Protein AF-0000000074214451 (afdb_homodimer)

Structure (mmCIF, N/CA/C/O backbone):
data_AF-0000000074214451-model_v1
#
loop_
_entity.id
_entity.type
_entity.pdbx_description
1 polymer 'Uncharacterized protein LOC113791990'
#
loop_
_atom_site.group_PDB
_atom_site.id
_atom_site.type_symbol
_atom_site.label_atom_id
_atom_site.label_alt_id
_atom_site.label_comp_id
_atom_site.label_asym_id
_atom_site.label_entity_id
_atom_site.label_seq_id
_atom_site.pdbx_PDB_ins_code
_atom_site.Cartn_x
_atom_site.Cartn_y
_atom_site.Cartn_z
_atom_site.occupancy
_atom_site.B_iso_or_equiv
_atom_site.auth_seq_id
_atom_site.auth_comp_id
_atom_site.auth_asym_id
_atom_site.auth_atom_id
_atom_site.pdbx_PDB_model_num
ATOM 1 N N . MET A 1 1 ? -26.891 18.672 38.281 1 29.66 1 MET A N 1
ATOM 2 C CA . MET A 1 1 ? -27.609 18.688 39.531 1 29.66 1 MET A CA 1
ATOM 3 C C . MET A 1 1 ? -26.984 19.672 40.5 1 29.66 1 MET A C 1
ATOM 5 O O . MET A 1 1 ? -25.781 19.594 40.812 1 29.66 1 MET A O 1
ATOM 9 N N . ASP A 1 2 ? -27.594 20.844 40.688 1 33.81 2 ASP A N 1
ATOM 10 C CA . ASP A 1 2 ? -27.172 21.953 41.531 1 33.81 2 ASP A CA 1
ATOM 11 C C . ASP A 1 2 ? -27.219 21.578 43.031 1 33.81 2 ASP A C 1
ATOM 13 O O . ASP A 1 2 ? -28.281 21.25 43.562 1 33.81 2 ASP A O 1
ATOM 17 N N . SER A 1 3 ? -26.328 20.766 43.469 1 39.19 3 SER A N 1
ATOM 18 C CA . SER A 1 3 ? -26.375 20.562 44.938 1 39.19 3 SER A CA 1
ATOM 19 C C . SER A 1 3 ? -26.094 21.859 45.688 1 39.19 3 SER A C 1
ATOM 21 O O . SER A 1 3 ? -25.094 22.531 45.406 1 39.19 3 SER A O 1
ATOM 23 N N . ILE A 1 4 ? -27.172 22.453 46.281 1 40.5 4 ILE A N 1
ATOM 24 C CA . ILE A 1 4 ? -27.203 23.625 47.156 1 40.5 4 ILE A CA 1
ATOM 25 C C . ILE A 1 4 ? -26.406 23.359 48.406 1 40.5 4 ILE A C 1
ATOM 27 O O . ILE A 1 4 ? -26.703 22.422 49.156 1 40.5 4 ILE A O 1
ATOM 31 N N . ASN A 1 5 ? -25.125 23.578 48.5 1 42.62 5 ASN A N 1
ATOM 32 C CA . ASN A 1 5 ? -24.5 23.469 49.812 1 42.62 5 ASN A CA 1
ATOM 33 C C . ASN A 1 5 ? -25.062 24.516 50.781 1 42.62 5 ASN A C 1
ATOM 35 O O . ASN A 1 5 ? -25.688 25.484 50.375 1 42.62 5 ASN A O 1
ATOM 39 N N . GLU A 1 6 ? -25.078 24.328 52.156 1 43.94 6 GLU A N 1
ATOM 40 C CA . GLU A 1 6 ? -25.641 25.125 53.25 1 43.94 6 GLU A CA 1
ATOM 41 C C .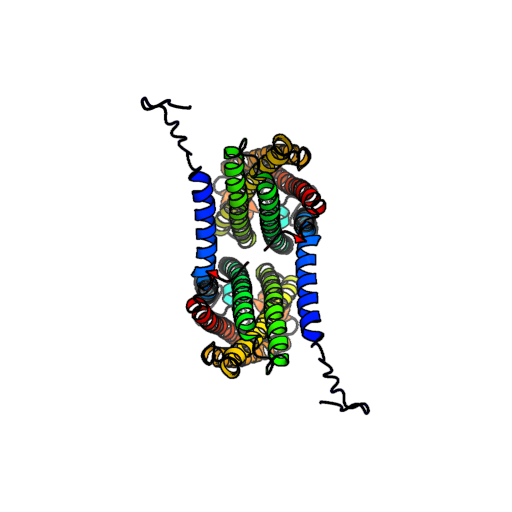 GLU A 1 6 ? -25.344 26.609 53.062 1 43.94 6 GLU A C 1
ATOM 43 O O . GLU A 1 6 ? -26.156 27.453 53.406 1 43.94 6 GLU A O 1
ATOM 48 N N . ASN A 1 7 ? -24.203 27.031 53.094 1 42.75 7 ASN A N 1
ATOM 49 C CA . ASN A 1 7 ? -23.844 28.438 53.25 1 42.75 7 ASN A CA 1
ATOM 50 C C . ASN A 1 7 ? -24.109 29.234 51.969 1 42.75 7 ASN A C 1
ATOM 52 O O . ASN A 1 7 ? -23.547 30.297 51.75 1 42.75 7 ASN A O 1
ATOM 56 N N . GLY A 1 8 ? -25.328 29.047 51.156 1 42.62 8 GLY A N 1
ATOM 57 C CA . GLY A 1 8 ? -25.984 29.688 50.031 1 42.62 8 GLY A CA 1
ATOM 58 C C . GLY A 1 8 ? -25.156 29.734 48.781 1 42.62 8 GLY A C 1
ATOM 59 O O . GLY A 1 8 ? -25.531 30.359 47.781 1 42.62 8 GLY A O 1
ATOM 60 N N . GLN A 1 9 ? -23.922 29.719 48.875 1 37.12 9 GLN A N 1
ATOM 61 C CA . GLN A 1 9 ? -23.141 29.922 47.656 1 37.12 9 GLN A CA 1
ATOM 62 C C . GLN A 1 9 ? -23.297 28.734 46.688 1 37.12 9 GLN A C 1
ATOM 64 O O . GLN A 1 9 ? -23.25 27.578 47.125 1 37.12 9 GLN A O 1
ATOM 69 N N . SER A 1 10 ? -24.062 29 45.688 1 38.03 10 SER A N 1
ATOM 70 C CA . SER A 1 10 ? -24.203 28.016 44.594 1 38.03 10 SER A CA 1
ATOM 71 C C . SER A 1 10 ? -22.844 27.547 44.094 1 38.03 10 SER A C 1
ATOM 73 O O . SER A 1 10 ? -21.984 28.359 43.719 1 38.03 10 SER A O 1
ATOM 75 N N . VAL A 1 11 ? -22.281 26.578 44.656 1 36.66 11 VAL A N 1
ATOM 76 C CA . VAL A 1 11 ? -21.094 26 44.031 1 36.66 11 VAL A CA 1
ATOM 77 C C . VAL A 1 11 ? -21.484 25.344 42.719 1 36.66 11 VAL A C 1
ATOM 79 O O . VAL A 1 11 ? -22.266 24.391 42.719 1 36.66 11 VAL A O 1
ATOM 82 N N . THR A 1 12 ? -21.5 26.109 41.719 1 35.12 12 THR A N 1
ATOM 83 C CA . THR A 1 12 ? -21.547 25.5 40.406 1 35.12 12 THR A CA 1
ATOM 84 C C . THR A 1 12 ? -20.391 24.516 40.219 1 35.12 12 THR A C 1
ATOM 86 O O . THR A 1 12 ? -19.234 24.922 40.25 1 35.12 12 THR A O 1
ATOM 89 N N . VAL A 1 13 ? -20.531 23.359 40.719 1 33.56 13 VAL A N 1
ATOM 90 C CA . VAL A 1 13 ? -19.578 22.328 40.312 1 33.56 13 VAL A CA 1
ATOM 91 C C . VAL A 1 13 ? -19.547 22.25 38.781 1 33.56 13 VAL A C 1
ATOM 93 O O . VAL A 1 13 ? -20.531 21.875 38.156 1 33.56 13 VAL A O 1
ATOM 96 N N . THR A 1 14 ? -18.797 23.109 38.25 1 34.03 14 THR A N 1
ATOM 97 C CA . THR A 1 14 ? -18.469 22.828 36.875 1 34.03 14 THR A CA 1
ATOM 98 C C . THR A 1 14 ? -17.844 21.438 36.719 1 34.03 14 THR A C 1
ATOM 100 O O . THR A 1 14 ? -16.75 21.203 37.25 1 34.03 14 THR A O 1
ATOM 103 N N . ILE A 1 15 ? -18.578 20.469 36.75 1 32.5 15 ILE A N 1
ATOM 104 C CA . ILE A 1 15 ? -18.047 19.219 36.25 1 32.5 15 ILE A CA 1
ATOM 105 C C . ILE A 1 15 ? -17.344 19.453 34.906 1 32.5 15 ILE A C 1
ATOM 107 O O . ILE A 1 15 ? -17.984 19.688 33.906 1 32.5 15 ILE A O 1
ATOM 111 N N . ALA A 1 16 ? -16.203 20.109 35 1 36.12 16 ALA A N 1
ATOM 112 C CA . ALA A 1 16 ? -15.344 20.094 33.812 1 36.12 16 ALA A CA 1
ATOM 113 C C . ALA A 1 16 ? -15.289 18.703 33.188 1 36.12 16 ALA A C 1
ATOM 115 O O . ALA A 1 16 ? -15.047 17.703 33.875 1 36.12 16 ALA A O 1
ATOM 116 N N . ASN A 1 17 ? -16.062 18.422 32.219 1 39.66 17 ASN A N 1
ATOM 117 C CA . ASN A 1 17 ? -16.109 17.234 31.375 1 39.66 17 ASN A CA 1
ATOM 118 C C . ASN A 1 17 ? -14.695 16.719 31.062 1 39.66 17 ASN A C 1
ATOM 120 O O . ASN A 1 17 ? -14.062 17.188 30.125 1 39.66 17 ASN A O 1
ATOM 124 N N . ASP A 1 18 ? -13.938 16.188 32 1 44.84 18 ASP A N 1
ATOM 125 C CA . ASP A 1 18 ? -12.656 15.484 32.031 1 44.84 18 ASP A CA 1
ATOM 126 C C . ASP A 1 18 ? -12.539 14.477 30.891 1 44.84 18 ASP A C 1
ATOM 128 O O . ASP A 1 18 ? -11.43 14.133 30.469 1 44.84 18 ASP A O 1
ATOM 132 N N . GLY A 1 19 ? -13.656 14.008 30.5 1 46.06 19 GLY A N 1
ATOM 133 C CA . GLY A 1 19 ? -13.586 13.008 29.453 1 46.06 19 GLY A CA 1
ATOM 134 C C . GLY A 1 19 ? -13.117 13.57 28.125 1 46.06 19 GLY A C 1
ATOM 135 O O . GLY A 1 19 ? -12.406 12.891 27.375 1 46.06 19 GLY A O 1
ATOM 136 N N . ASN A 1 20 ? -13.656 14.758 27.703 1 51.34 20 ASN A N 1
ATOM 137 C CA . ASN A 1 20 ? -13.266 15.438 26.469 1 51.34 20 ASN A CA 1
ATOM 138 C C . ASN A 1 20 ? -11.789 15.812 26.484 1 51.34 20 ASN A C 1
ATOM 140 O O . ASN A 1 20 ? -11.094 15.656 25.484 1 51.34 20 ASN A O 1
ATOM 144 N N . ASN A 1 21 ? -11.305 16.25 27.688 1 55.34 21 ASN A N 1
ATOM 145 C CA . ASN A 1 21 ? -9.898 16.609 27.875 1 55.34 21 ASN A CA 1
ATOM 146 C C . ASN A 1 21 ? -9 15.383 27.844 1 55.34 21 ASN A C 1
ATOM 148 O O . ASN A 1 21 ? -7.887 15.445 27.312 1 55.34 21 ASN A O 1
ATOM 152 N N . GLY A 1 22 ? -9.664 14.312 28.234 1 52.72 22 GLY A N 1
ATOM 153 C CA . GLY A 1 22 ? -8.859 13.102 28.266 1 52.72 22 GLY A CA 1
ATOM 154 C C . GLY A 1 22 ? -8.617 12.508 26.891 1 52.72 22 GLY A C 1
ATOM 155 O O . GLY A 1 22 ? -7.484 12.148 26.562 1 52.72 22 GLY A O 1
ATOM 156 N N . SER A 1 23 ? -9.734 12.461 26.141 1 58.97 23 SER A N 1
ATOM 157 C CA . SER A 1 23 ? -9.578 11.922 24.797 1 58.97 23 SER A CA 1
ATOM 158 C C . SER A 1 23 ? -8.742 12.852 23.922 1 58.97 23 SER A C 1
ATOM 160 O O . SER A 1 23 ? -7.867 12.391 23.172 1 58.97 23 SER A O 1
ATOM 162 N N . LYS A 1 24 ? -9.031 14.188 23.922 1 61.72 24 LYS A N 1
ATOM 163 C CA . LYS A 1 24 ? -8.203 15.172 23.234 1 61.72 24 LYS A CA 1
ATOM 164 C C . LYS A 1 24 ? -6.75 15.094 23.703 1 61.72 24 LYS A C 1
ATOM 166 O O . LYS A 1 24 ? -5.824 15.188 22.891 1 61.72 24 LYS A O 1
ATOM 171 N N . GLN A 1 25 ? -6.691 14.898 24.953 1 65.94 25 GLN A N 1
ATOM 172 C CA . GLN A 1 25 ? -5.352 14.781 25.531 1 65.94 25 GLN A CA 1
ATOM 173 C C . GLN A 1 25 ? -4.668 13.5 25.062 1 65.94 25 GLN A C 1
ATOM 175 O O . GLN A 1 25 ? -3.469 13.5 24.766 1 65.94 25 GLN A O 1
ATOM 180 N N . ARG A 1 26 ? -5.438 12.445 24.969 1 63.81 26 ARG A N 1
ATOM 181 C CA . ARG A 1 26 ? -4.859 11.188 24.531 1 63.81 26 ARG A CA 1
ATOM 182 C C . ARG A 1 26 ? -4.461 11.25 23.062 1 63.81 26 ARG A C 1
ATOM 184 O O . ARG A 1 26 ? -3.387 10.781 22.672 1 63.81 26 ARG A O 1
ATOM 191 N N . LYS A 1 27 ? -5.324 11.805 22.281 1 65.12 27 LYS A N 1
ATOM 192 C CA . LYS A 1 27 ? -5.012 11.969 20.859 1 65.12 27 LYS A CA 1
ATOM 193 C C . LYS A 1 27 ? -3.803 12.883 20.672 1 65.12 27 LYS A C 1
ATOM 195 O O . LYS A 1 27 ? -2.914 12.586 19.875 1 65.12 27 LYS A O 1
ATOM 200 N N . LYS A 1 28 ? -3.908 14.031 21.328 1 69.19 28 LYS A N 1
ATOM 201 C CA . LYS A 1 28 ? -2.74 14.906 21.297 1 69.19 28 LYS A CA 1
ATOM 202 C C . LYS A 1 28 ? -1.481 14.156 21.719 1 69.19 28 LYS A C 1
ATOM 204 O O . LYS A 1 28 ? -0.415 14.344 21.125 1 69.19 28 LYS A O 1
ATOM 209 N N . GLN A 1 29 ? -1.734 13.25 22.578 1 69.81 29 GLN A N 1
ATOM 210 C CA . GLN A 1 29 ? -0.612 12.445 23.062 1 69.81 29 GLN A CA 1
ATOM 211 C C . GLN A 1 29 ? -0.177 11.422 22.016 1 69.81 29 GLN A C 1
ATOM 213 O O . GLN A 1 29 ? 1.019 11.211 21.812 1 69.81 29 GLN A O 1
ATOM 218 N N . LEU A 1 30 ? -1.133 10.867 21.312 1 71 30 LEU A N 1
ATOM 219 C CA . LEU A 1 30 ? -0.815 9.883 20.281 1 71 30 LEU A CA 1
ATOM 220 C C . LEU A 1 30 ? -0.1 10.539 19.109 1 71 30 LEU A C 1
ATOM 222 O O . LEU A 1 30 ? 0.918 10.031 18.625 1 71 30 LEU A O 1
ATOM 226 N N . TYR A 1 31 ? -0.65 11.625 18.656 1 72.31 31 TYR A N 1
ATOM 227 C CA . TYR A 1 31 ? -0.006 12.352 17.578 1 72.31 31 TYR A CA 1
ATOM 228 C C . TYR A 1 31 ? 1.406 12.773 17.953 1 72.31 31 TYR A C 1
ATOM 230 O O . TYR A 1 31 ? 2.338 12.656 17.156 1 72.31 31 TYR A O 1
ATOM 238 N N . SER A 1 32 ? 1.445 13.289 19.141 1 75.69 32 SER A N 1
ATOM 239 C CA . SER A 1 32 ? 2.756 13.688 19.641 1 75.69 32 SER A CA 1
ATOM 240 C C . SER A 1 32 ? 3.695 12.484 19.734 1 75.69 32 SER A C 1
ATOM 242 O O . SER A 1 32 ? 4.879 12.594 19.406 1 75.69 32 SER A O 1
ATOM 244 N N . SER A 1 33 ? 3.047 11.398 20.047 1 78 33 SER A N 1
ATOM 245 C CA . SER A 1 33 ? 3.861 10.195 20.141 1 78 33 SER A CA 1
ATOM 246 C C . SER A 1 33 ? 4.305 9.719 18.75 1 78 33 SER A C 1
ATOM 248 O O . SER A 1 33 ? 5.465 9.344 18.562 1 78 33 SER A O 1
ATOM 250 N N . ILE A 1 34 ? 3.422 9.727 17.766 1 81.25 34 ILE A N 1
ATOM 251 C CA . ILE A 1 34 ? 3.764 9.32 16.406 1 81.25 34 ILE A CA 1
ATOM 252 C C . ILE A 1 34 ? 4.891 10.195 15.867 1 81.25 34 ILE A C 1
ATOM 254 O O . ILE A 1 34 ? 5.852 9.695 15.273 1 81.25 34 ILE A O 1
ATOM 258 N N . LYS A 1 35 ? 4.746 11.406 16.156 1 85.25 35 LYS A N 1
ATOM 259 C CA . LYS A 1 35 ? 5.789 12.336 15.734 1 85.25 35 LYS A CA 1
ATOM 260 C C . LYS A 1 35 ? 7.109 12.047 16.438 1 85.25 35 LYS A C 1
ATOM 262 O O . LYS A 1 35 ? 8.148 11.914 15.789 1 85.25 35 LYS A O 1
ATOM 267 N N . LYS A 1 36 ? 6.973 11.891 17.703 1 85.38 36 LYS A N 1
ATOM 268 C CA . LYS A 1 36 ? 8.156 11.664 18.516 1 85.38 36 LYS A CA 1
ATOM 269 C C . LYS A 1 36 ? 8.859 10.359 18.141 1 85.38 36 LYS A C 1
ATOM 271 O O . LYS A 1 36 ? 10.086 10.273 18.188 1 85.38 36 LYS A O 1
ATOM 276 N N . TYR A 1 37 ? 8.039 9.422 17.656 1 91 37 TYR A N 1
ATOM 277 C CA . TYR A 1 37 ? 8.617 8.117 17.359 1 91 37 TYR A CA 1
ATOM 278 C C . TYR A 1 37 ? 8.641 7.871 15.852 1 91 37 TYR A C 1
ATOM 280 O O . TYR A 1 37 ? 8.688 6.723 15.398 1 91 37 TYR A O 1
ATOM 288 N N . SER A 1 38 ? 8.578 8.945 15.086 1 92.69 38 SER A N 1
ATOM 289 C CA . SER A 1 38 ? 8.586 8.828 13.625 1 92.69 38 SER A CA 1
ATOM 290 C C . SER A 1 38 ? 9.859 8.148 13.133 1 92.69 38 SER A C 1
ATOM 292 O O . SER A 1 38 ? 9.898 7.625 12.023 1 92.69 38 SER A O 1
ATOM 294 N N . TRP A 1 39 ? 10.883 8.102 14 1 94.56 39 TRP A N 1
ATOM 295 C CA . TRP A 1 39 ? 12.148 7.465 13.648 1 94.56 39 TRP A CA 1
ATOM 296 C C . TRP A 1 39 ? 11.969 5.961 13.492 1 94.56 39 TRP A C 1
ATOM 298 O O . TRP A 1 39 ? 12.852 5.277 12.961 1 94.56 39 TRP A O 1
ATOM 308 N N . ILE A 1 40 ? 10.859 5.445 13.93 1 95.69 40 ILE A N 1
ATOM 309 C CA . ILE A 1 40 ? 10.578 4.02 13.812 1 95.69 40 ILE A CA 1
ATOM 310 C C . ILE A 1 40 ? 10.398 3.646 12.344 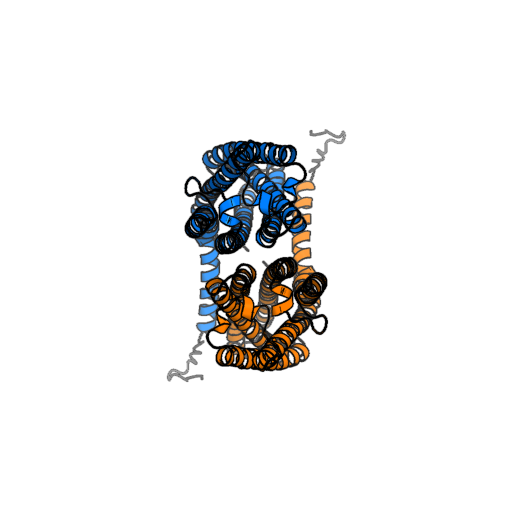1 95.69 40 ILE A C 1
ATOM 312 O O . ILE A 1 40 ? 10.719 2.529 11.938 1 95.69 40 ILE A O 1
ATOM 316 N N . PHE A 1 41 ? 9.93 4.586 11.523 1 96.69 41 PHE A N 1
ATOM 317 C CA . PHE A 1 41 ? 9.633 4.293 10.125 1 96.69 41 PHE A CA 1
ATOM 318 C C . PHE A 1 41 ? 10.906 3.928 9.367 1 96.69 41 PHE A C 1
ATOM 320 O O . PHE A 1 41 ? 11 2.844 8.789 1 96.69 41 PHE A O 1
ATOM 327 N N . PRO A 1 42 ? 11.906 4.77 9.438 1 97.06 42 PRO A N 1
ATOM 328 C CA . PRO A 1 42 ? 13.125 4.379 8.734 1 97.06 42 PRO A CA 1
ATOM 329 C C . PRO A 1 42 ? 13.836 3.195 9.398 1 97.06 42 PRO A C 1
ATOM 331 O O . PRO A 1 42 ? 14.523 2.428 8.719 1 97.06 42 PRO A O 1
ATOM 334 N N . LEU A 1 43 ? 13.695 2.992 10.703 1 97.62 43 LEU A N 1
ATOM 335 C CA . LEU A 1 43 ? 14.242 1.81 11.359 1 97.62 43 LEU A CA 1
ATOM 336 C C . LEU A 1 43 ? 13.578 0.541 10.836 1 97.62 43 LEU A C 1
ATOM 338 O O . LEU A 1 43 ? 14.258 -0.427 10.492 1 97.62 43 LEU A O 1
ATOM 342 N N . TYR A 1 44 ? 12.297 0.565 10.781 1 97 44 TYR A N 1
ATOM 343 C CA . TYR A 1 44 ? 11.57 -0.57 10.227 1 97 44 TYR A CA 1
ATOM 344 C C . TYR A 1 44 ? 11.992 -0.837 8.789 1 97 44 TYR A C 1
ATOM 346 O O . TYR A 1 44 ? 12.195 -1.99 8.391 1 97 44 TYR A O 1
ATOM 354 N N . SER A 1 45 ? 12.062 0.246 8.023 1 97.06 45 SER A N 1
ATOM 355 C CA . SER A 1 45 ? 12.484 0.096 6.633 1 97.06 45 SER A CA 1
ATOM 356 C C . SER A 1 45 ? 13.836 -0.6 6.539 1 97.06 45 SER A C 1
ATOM 358 O O . SER A 1 45 ? 14.031 -1.477 5.691 1 97.06 45 SER A O 1
ATOM 360 N N . SER A 1 46 ? 14.742 -0.224 7.375 1 97.44 46 SER A N 1
ATOM 361 C CA . SER A 1 46 ? 16.062 -0.835 7.379 1 97.44 46 SER A CA 1
ATOM 362 C C . SER A 1 46 ? 15.992 -2.32 7.723 1 97.44 46 SER A C 1
ATOM 364 O O . SER A 1 46 ? 16.547 -3.156 7.012 1 97.44 46 SER A O 1
ATOM 366 N N . ILE A 1 47 ? 15.219 -2.66 8.688 1 97.69 47 ILE A N 1
ATOM 367 C CA . ILE A 1 47 ? 15.102 -4.039 9.148 1 97.69 47 ILE A CA 1
ATOM 368 C C . ILE A 1 47 ? 14.344 -4.867 8.117 1 97.69 47 ILE A C 1
ATOM 370 O O . ILE A 1 47 ? 14.719 -6.008 7.832 1 97.69 47 ILE A O 1
ATOM 374 N N . SER A 1 48 ? 13.32 -4.289 7.578 1 97.38 48 SER A N 1
ATOM 375 C CA . SER A 1 48 ? 12.461 -5 6.633 1 97.38 48 SER A CA 1
ATOM 376 C C . SER A 1 48 ? 13.227 -5.387 5.375 1 97.38 48 SER A C 1
ATOM 378 O O . SER A 1 48 ? 12.977 -6.438 4.785 1 97.38 48 SER A O 1
ATOM 380 N N . ILE A 1 49 ? 14.148 -4.574 4.961 1 96.94 49 ILE A N 1
ATOM 381 C CA . ILE A 1 49 ? 14.945 -4.871 3.775 1 96.94 49 ILE A CA 1
ATOM 382 C C . ILE A 1 49 ? 15.789 -6.121 4.016 1 96.94 49 ILE A C 1
ATOM 384 O O . ILE A 1 49 ? 15.875 -6.996 3.15 1 96.94 49 ILE A O 1
ATOM 388 N N . VAL A 1 50 ? 16.344 -6.238 5.137 1 96.88 50 VAL A N 1
ATOM 389 C CA . VAL A 1 50 ? 17.109 -7.43 5.484 1 96.88 50 VAL A CA 1
ATOM 390 C C . VAL A 1 50 ? 16.172 -8.641 5.531 1 96.88 50 VAL A C 1
ATOM 392 O O . VAL A 1 50 ? 16.5 -9.695 4.977 1 96.88 50 VAL A O 1
ATOM 395 N N . LEU A 1 51 ? 15.023 -8.477 6.07 1 96.88 51 LEU A N 1
ATOM 396 C CA . LEU A 1 51 ? 14.062 -9.562 6.191 1 96.88 51 LEU A CA 1
ATOM 397 C C . LEU A 1 51 ? 13.57 -10.016 4.82 1 96.88 51 LEU A C 1
ATOM 399 O O . LEU A 1 51 ? 13.406 -11.211 4.574 1 96.88 51 LEU A O 1
ATOM 403 N N . MET A 1 52 ? 13.352 -9.062 3.928 1 95.5 52 MET A N 1
ATOM 404 C CA . MET A 1 52 ? 12.805 -9.422 2.625 1 95.5 52 MET A CA 1
ATOM 405 C C . MET A 1 52 ? 13.859 -10.094 1.753 1 95.5 52 MET A C 1
ATOM 407 O O . MET A 1 52 ? 13.531 -10.688 0.724 1 95.5 52 MET A O 1
ATOM 411 N N . THR A 1 53 ? 15.141 -10.008 2.184 1 95 53 THR A N 1
ATOM 412 C CA . THR A 1 53 ? 16.203 -10.742 1.506 1 95 53 THR A CA 1
ATOM 413 C C . THR A 1 53 ? 16.391 -12.125 2.121 1 95 53 THR A C 1
ATOM 415 O O . THR A 1 53 ? 16.516 -13.117 1.4 1 95 53 THR A O 1
ATOM 418 N N . VAL A 1 54 ? 16.266 -12.234 3.379 1 95.38 54 VAL A N 1
ATOM 419 C CA . VAL A 1 54 ? 16.656 -13.438 4.098 1 95.38 54 VAL A CA 1
ATOM 420 C C . VAL A 1 54 ? 15.477 -14.406 4.16 1 95.38 54 VAL A C 1
ATOM 422 O O . VAL A 1 54 ? 15.633 -15.602 3.898 1 95.38 54 VAL A O 1
ATOM 425 N N . VAL A 1 55 ? 14.305 -13.984 4.402 1 96.31 55 VAL A N 1
ATOM 426 C CA . VAL A 1 55 ? 13.18 -14.867 4.672 1 96.31 55 VAL A CA 1
ATOM 427 C C . VAL A 1 55 ? 12.773 -15.594 3.391 1 96.31 55 VAL A C 1
ATOM 429 O O . VAL A 1 55 ? 12.672 -16.828 3.371 1 96.31 55 VAL A O 1
ATOM 432 N N . PRO A 1 56 ? 12.609 -14.898 2.279 1 95.81 56 PRO A N 1
ATOM 433 C CA . PRO A 1 56 ? 12.328 -15.625 1.041 1 95.81 56 PRO A CA 1
ATOM 434 C C . PRO A 1 56 ? 13.445 -16.594 0.654 1 95.81 56 PRO A C 1
ATOM 436 O O . PRO A 1 56 ? 13.18 -17.656 0.091 1 95.81 56 PRO A O 1
ATOM 439 N N . TYR A 1 57 ? 14.672 -16.203 0.994 1 95.19 57 TYR A N 1
ATOM 440 C CA . TYR A 1 57 ? 15.812 -17.078 0.723 1 95.19 57 TYR A CA 1
ATOM 441 C C . TYR A 1 57 ? 15.688 -18.391 1.501 1 95.19 57 TYR A C 1
ATOM 443 O O . TYR A 1 57 ? 15.852 -19.469 0.936 1 95.19 57 TYR A O 1
ATOM 451 N N . ILE A 1 58 ? 15.328 -18.281 2.764 1 95.94 58 ILE A N 1
ATOM 452 C CA . ILE A 1 58 ? 15.172 -19.453 3.621 1 95.94 58 ILE A CA 1
ATOM 453 C C . ILE A 1 58 ? 14.062 -20.344 3.084 1 95.94 58 ILE A C 1
ATOM 455 O O . ILE A 1 58 ? 14.25 -21.562 2.92 1 95.94 58 ILE A O 1
ATOM 459 N N . THR A 1 59 ? 12.953 -19.797 2.709 1 94.06 59 THR A N 1
ATOM 460 C CA . THR A 1 59 ? 11.812 -20.578 2.23 1 94.06 59 THR A CA 1
ATOM 461 C C . THR A 1 59 ? 12.109 -21.172 0.858 1 94.06 59 THR A C 1
ATOM 463 O O . THR A 1 59 ? 11.797 -22.344 0.604 1 94.06 59 THR A O 1
ATOM 466 N N . SER A 1 60 ? 12.742 -20.422 0.029 1 92.06 60 SER A N 1
ATOM 467 C CA . SER A 1 60 ? 13.039 -20.906 -1.316 1 92.06 60 SER A CA 1
ATOM 468 C C . SER A 1 60 ? 14.047 -22.047 -1.286 1 92.06 60 SER A C 1
ATOM 470 O O . SER A 1 60 ? 13.938 -23 -2.068 1 92.06 60 SER A O 1
ATOM 472 N N . THR A 1 61 ? 15 -21.953 -0.388 1 93.12 61 THR A N 1
ATOM 473 C CA . THR A 1 61 ? 15.961 -23.047 -0.235 1 93.12 61 THR A CA 1
ATOM 474 C C . THR A 1 61 ? 15.289 -24.297 0.337 1 93.12 61 THR A C 1
ATOM 476 O O . THR A 1 61 ? 15.562 -25.406 -0.099 1 93.12 61 THR A O 1
ATOM 479 N N . TYR A 1 62 ? 14.383 -24.047 1.271 1 93 62 TYR A N 1
ATOM 480 C CA . TYR A 1 62 ? 13.656 -25.141 1.891 1 93 62 TYR A CA 1
ATOM 481 C C . TYR A 1 62 ? 12.836 -25.906 0.855 1 93 62 TYR A C 1
ATOM 483 O O . TYR A 1 62 ? 12.812 -27.141 0.862 1 93 62 TYR A O 1
ATOM 491 N N . TYR A 1 63 ? 12.258 -25.266 -0.133 1 91 63 TYR A N 1
ATOM 492 C CA . TYR A 1 63 ? 11.406 -25.891 -1.145 1 91 63 TYR A CA 1
ATOM 493 C C . TYR A 1 63 ? 12.227 -26.281 -2.367 1 91 63 TYR A C 1
ATOM 495 O O . TYR A 1 63 ? 11.688 -26.844 -3.328 1 91 63 TYR A O 1
ATOM 503 N N . GLY A 1 64 ? 13.523 -25.922 -2.404 1 88.5 64 GLY A N 1
ATOM 504 C CA . GLY A 1 64 ? 14.422 -26.359 -3.459 1 88.5 64 GLY A CA 1
ATOM 505 C C . GLY A 1 64 ? 14.367 -25.484 -4.695 1 88.5 64 GLY A C 1
ATOM 506 O O . GLY A 1 64 ? 14.758 -25.906 -5.785 1 88.5 64 GLY A O 1
ATOM 507 N N . TYR A 1 65 ? 13.812 -24.219 -4.543 1 85.81 65 TYR A N 1
ATOM 508 C CA . TYR A 1 65 ? 13.703 -23.312 -5.684 1 85.81 65 TYR A CA 1
ATOM 509 C C . TYR A 1 65 ? 15.031 -22.625 -5.969 1 85.81 65 TYR A C 1
ATOM 511 O O . TYR A 1 65 ? 15.281 -22.203 -7.102 1 85.81 65 TYR A O 1
ATOM 519 N N . THR A 1 66 ? 15.789 -22.406 -4.879 1 84.62 66 THR A N 1
ATOM 520 C CA . THR A 1 66 ? 17.078 -21.734 -5.023 1 84.62 66 THR A CA 1
ATOM 521 C C . THR A 1 66 ? 18.172 -22.5 -4.277 1 84.62 66 THR A C 1
ATOM 523 O O . THR A 1 66 ? 17.906 -23.172 -3.287 1 84.62 66 THR A O 1
ATOM 526 N N . ASN A 1 67 ? 19.438 -22.312 -4.812 1 84.5 67 ASN A N 1
ATOM 527 C CA . ASN A 1 67 ? 20.578 -22.922 -4.164 1 84.5 67 ASN A CA 1
ATOM 528 C C . ASN A 1 67 ? 20.969 -22.188 -2.881 1 84.5 67 ASN A C 1
ATOM 530 O O . ASN A 1 67 ? 20.906 -20.953 -2.822 1 84.5 67 ASN A O 1
ATOM 534 N N . PRO A 1 68 ? 21.344 -22.953 -1.891 1 88.44 68 PRO A N 1
ATOM 535 C CA . PRO A 1 68 ? 21.688 -22.344 -0.605 1 88.44 68 PRO A CA 1
ATOM 536 C C . PRO A 1 68 ? 23.078 -21.719 -0.597 1 88.44 68 PRO A C 1
ATOM 538 O O . PRO A 1 68 ? 23.922 -22.094 0.225 1 88.44 68 PRO A O 1
ATOM 541 N N . ILE A 1 69 ? 23.438 -20.922 -1.448 1 85.44 69 ILE A N 1
ATOM 542 C CA . ILE A 1 69 ? 24.75 -20.297 -1.529 1 85.44 69 ILE A CA 1
ATOM 543 C C . ILE A 1 69 ? 24.656 -18.812 -1.162 1 85.44 69 ILE A C 1
ATOM 545 O O . ILE A 1 69 ? 25.359 -18.344 -0.267 1 85.44 69 ILE A O 1
ATOM 549 N N . PHE A 1 70 ? 23.797 -18.047 -1.821 1 89.44 70 PHE A N 1
ATOM 550 C CA . PHE A 1 70 ? 23.609 -16.609 -1.655 1 89.44 70 PHE A CA 1
ATOM 551 C C . PHE A 1 70 ? 22.141 -16.234 -1.832 1 89.44 70 PHE A C 1
ATOM 553 O O . PHE A 1 70 ? 21.438 -16.828 -2.662 1 89.44 70 PHE A O 1
ATOM 560 N N . PRO A 1 71 ? 21.672 -15.281 -1.004 1 90.56 71 PRO A N 1
ATOM 561 C CA . PRO A 1 71 ? 20.266 -14.891 -1.12 1 90.56 71 PRO A CA 1
ATOM 562 C C . PRO A 1 71 ? 19.984 -14.047 -2.365 1 90.56 71 PRO A C 1
ATOM 564 O O . PRO A 1 71 ? 19.781 -12.836 -2.262 1 90.56 71 PRO A O 1
ATOM 567 N N . LEU A 1 72 ? 19.969 -14.719 -3.416 1 90.56 72 LEU A N 1
ATOM 568 C CA . LEU A 1 72 ? 19.609 -14.07 -4.672 1 90.56 72 LEU A CA 1
ATOM 569 C C . LEU A 1 72 ? 18.141 -13.672 -4.68 1 90.56 72 LEU A C 1
ATOM 571 O O . LEU A 1 72 ? 17.25 -14.523 -4.801 1 90.56 72 LEU A O 1
ATOM 575 N N . VAL A 1 73 ? 17.891 -12.406 -4.602 1 90.62 73 VAL A N 1
ATOM 576 C CA . VAL A 1 73 ? 16.531 -11.891 -4.43 1 90.62 73 VAL A CA 1
ATOM 577 C C . VAL A 1 73 ? 15.664 -12.32 -5.605 1 90.62 73 VAL A C 1
ATOM 579 O O . VAL A 1 73 ? 14.539 -12.797 -5.414 1 90.62 73 VAL A O 1
ATOM 582 N N . SER A 1 74 ? 16.156 -12.273 -6.809 1 87.69 74 SER A N 1
ATOM 583 C CA . SER A 1 74 ? 15.375 -12.609 -7.992 1 87.69 74 SER A CA 1
ATOM 584 C C . SER A 1 74 ? 15.016 -14.094 -8.016 1 87.69 74 SER A C 1
ATOM 586 O O . SER A 1 74 ? 13.969 -14.477 -8.555 1 87.69 74 SER A O 1
ATOM 588 N N . ASP A 1 75 ? 15.828 -14.945 -7.402 1 86.56 75 ASP A N 1
ATOM 589 C CA . ASP A 1 75 ? 15.547 -16.375 -7.324 1 86.56 75 ASP A CA 1
ATOM 590 C C . ASP A 1 75 ? 14.688 -16.703 -6.102 1 86.56 75 ASP A C 1
ATOM 592 O O . ASP A 1 75 ? 13.703 -17.438 -6.203 1 86.56 75 ASP A O 1
ATOM 596 N N . SER A 1 76 ? 15.062 -16.125 -5.008 1 89.88 76 SER A N 1
ATOM 597 C CA . SER A 1 76 ? 14.445 -16.469 -3.732 1 89.88 76 SER A CA 1
ATOM 598 C C . SER A 1 76 ? 13.008 -15.953 -3.662 1 89.88 76 SER A C 1
ATOM 600 O O . SER A 1 76 ? 12.172 -16.547 -2.971 1 89.88 76 SER A O 1
ATOM 602 N N . ALA A 1 77 ? 12.703 -14.922 -4.445 1 92.12 77 ALA A N 1
ATOM 603 C CA . ALA A 1 77 ? 11.375 -14.305 -4.395 1 92.12 77 ALA A CA 1
ATOM 604 C C . ALA A 1 77 ? 10.594 -14.586 -5.672 1 92.12 77 ALA A C 1
ATOM 606 O O . ALA A 1 77 ? 9.664 -13.852 -6.016 1 92.12 77 ALA A O 1
ATOM 607 N N . GLY A 1 78 ? 10.961 -15.586 -6.344 1 89.69 78 GLY A N 1
ATOM 608 C CA . GLY A 1 78 ? 10.32 -15.891 -7.613 1 89.69 78 GLY A CA 1
ATOM 609 C C . GLY A 1 78 ? 9.07 -16.734 -7.461 1 89.69 78 GLY A C 1
ATOM 610 O O . GLY A 1 78 ? 8.148 -16.641 -8.266 1 89.69 78 GLY A O 1
ATOM 611 N N . TYR A 1 79 ? 9.016 -17.547 -6.406 1 92 79 TYR A N 1
ATOM 612 C CA . TYR A 1 79 ? 7.918 -18.484 -6.211 1 92 79 TYR A CA 1
ATOM 613 C C . TYR A 1 79 ? 7.375 -18.406 -4.789 1 92 79 TYR A C 1
ATOM 615 O O . TYR A 1 79 ? 8.102 -18.062 -3.859 1 92 79 TYR A O 1
ATOM 623 N N . PRO A 1 80 ? 6.133 -18.781 -4.738 1 92.81 80 PRO A N 1
ATOM 624 C CA . PRO A 1 80 ? 5.594 -18.859 -3.381 1 92.81 80 PRO A CA 1
ATOM 625 C C . PRO A 1 80 ? 6.223 -19.984 -2.562 1 92.81 80 PRO A C 1
ATOM 627 O O . PRO A 1 80 ? 6.648 -21 -3.125 1 92.81 80 PRO A O 1
ATOM 630 N N . PRO A 1 81 ? 6.266 -19.766 -1.171 1 94.75 81 PRO A N 1
ATOM 631 C CA . PRO A 1 81 ? 5.758 -18.641 -0.387 1 94.75 81 PRO A CA 1
ATOM 632 C C . PRO A 1 81 ? 6.719 -17.453 -0.376 1 94.75 81 PRO A C 1
ATOM 634 O O . PRO A 1 81 ? 6.359 -16.359 0.088 1 94.75 81 PRO A O 1
ATOM 637 N N . GLY A 1 82 ? 7.992 -17.672 -0.844 1 95.12 82 GLY A N 1
ATOM 638 C CA . GLY A 1 82 ? 8.984 -16.609 -0.844 1 95.12 82 GLY A CA 1
ATOM 639 C C . GLY A 1 82 ? 8.516 -15.359 -1.554 1 95.12 82 GLY A C 1
ATOM 640 O O . GLY A 1 82 ? 8.703 -14.25 -1.052 1 95.12 82 GLY A O 1
ATOM 641 N N . ALA A 1 83 ? 7.871 -15.508 -2.686 1 95.88 83 ALA A N 1
ATOM 642 C CA . ALA A 1 83 ? 7.367 -14.383 -3.463 1 95.88 83 ALA A CA 1
ATOM 643 C C . ALA A 1 83 ? 6.32 -13.594 -2.676 1 95.88 83 ALA A C 1
ATOM 645 O O . ALA A 1 83 ? 6.305 -12.367 -2.713 1 95.88 83 ALA A O 1
ATOM 646 N N . SER A 1 84 ? 5.445 -14.266 -1.948 1 97.19 84 SER A N 1
ATOM 647 C CA . SER A 1 84 ? 4.383 -13.641 -1.169 1 97.19 84 SER A CA 1
ATOM 648 C C . SER A 1 84 ? 4.945 -12.867 0.02 1 97.19 84 SER A C 1
ATOM 650 O O . SER A 1 84 ? 4.52 -11.742 0.298 1 97.19 84 SER A O 1
ATOM 652 N N . ILE A 1 85 ? 5.883 -13.492 0.653 1 97 85 ILE A N 1
ATOM 653 C CA . ILE A 1 85 ? 6.508 -12.852 1.804 1 97 85 ILE A CA 1
ATOM 654 C C . ILE A 1 85 ? 7.277 -11.609 1.349 1 97 85 ILE A C 1
ATOM 656 O O . ILE A 1 85 ? 7.18 -10.547 1.971 1 97 85 ILE A O 1
ATOM 660 N N . PHE A 1 86 ? 8.062 -11.82 0.314 1 97.56 86 PHE A N 1
ATOM 661 C CA . PHE A 1 86 ? 8.797 -10.703 -0.262 1 97.56 86 PHE A CA 1
ATOM 662 C C . PHE A 1 86 ? 7.852 -9.555 -0.6 1 97.56 86 PHE A C 1
ATOM 664 O O . PHE A 1 86 ? 8.117 -8.398 -0.248 1 97.56 86 PHE A O 1
ATOM 671 N N . ALA A 1 87 ? 6.734 -9.812 -1.248 1 98.19 87 ALA A N 1
ATOM 672 C CA . ALA A 1 87 ? 5.758 -8.805 -1.659 1 98.19 87 ALA A CA 1
ATOM 673 C C . ALA A 1 87 ? 5.156 -8.094 -0.448 1 98.19 87 ALA A C 1
ATOM 675 O O . ALA A 1 87 ? 5.094 -6.863 -0.408 1 98.19 87 ALA A O 1
ATOM 676 N N . LEU A 1 88 ? 4.734 -8.867 0.534 1 98.19 88 LEU A N 1
ATOM 677 C CA . LEU A 1 88 ? 4.16 -8.312 1.755 1 98.19 88 LEU A CA 1
ATOM 678 C C . LEU A 1 88 ? 5.125 -7.336 2.412 1 98.19 88 LEU A C 1
ATOM 680 O O . LEU A 1 88 ? 4.766 -6.188 2.68 1 98.19 88 LEU A O 1
ATOM 684 N N . LEU A 1 89 ? 6.328 -7.773 2.619 1 97.62 89 LEU A N 1
ATOM 685 C CA . LEU A 1 89 ? 7.324 -6.965 3.316 1 97.62 89 LEU A CA 1
ATOM 686 C C . LEU A 1 89 ? 7.672 -5.719 2.51 1 97.62 89 LEU A C 1
ATOM 688 O O . LEU A 1 89 ? 7.824 -4.633 3.074 1 97.62 89 LEU A O 1
ATOM 692 N N . PHE A 1 90 ? 7.773 -5.863 1.233 1 98.12 90 PHE A N 1
ATOM 693 C CA . PHE A 1 90 ? 8.203 -4.742 0.406 1 98.12 90 PHE A CA 1
ATOM 694 C C . PHE A 1 90 ? 7.117 -3.678 0.326 1 98.12 90 PHE A C 1
ATOM 696 O O . PHE A 1 90 ? 7.414 -2.48 0.318 1 98.12 90 PHE A O 1
ATOM 703 N N . ILE A 1 91 ? 5.863 -4.113 0.247 1 98.5 91 ILE A N 1
ATOM 704 C CA . ILE A 1 91 ? 4.777 -3.145 0.183 1 98.5 91 ILE A CA 1
ATOM 705 C C . ILE A 1 91 ? 4.707 -2.357 1.49 1 98.5 91 ILE A C 1
ATOM 707 O O . ILE A 1 91 ? 4.582 -1.131 1.479 1 98.5 91 ILE A O 1
ATOM 711 N N . ILE A 1 92 ? 4.824 -3.012 2.574 1 97.81 92 ILE A N 1
ATOM 712 C CA . ILE A 1 92 ? 4.836 -2.332 3.863 1 97.81 92 ILE A CA 1
ATOM 713 C C . ILE A 1 92 ? 6.043 -1.405 3.951 1 97.81 92 ILE A C 1
ATOM 715 O O . ILE A 1 92 ? 5.93 -0.265 4.406 1 97.81 92 ILE A O 1
ATOM 719 N N . GLU A 1 93 ? 7.168 -1.912 3.52 1 97.88 93 GLU A N 1
ATOM 720 C CA . GLU A 1 93 ? 8.383 -1.098 3.492 1 97.88 93 GLU A CA 1
ATOM 721 C C . GLU A 1 93 ? 8.18 0.16 2.65 1 97.88 93 GLU A C 1
ATOM 723 O O . GLU A 1 93 ? 8.609 1.248 3.041 1 97.88 93 GLU A O 1
ATOM 728 N N . ALA A 1 94 ? 7.543 -0.004 1.504 1 98.06 94 ALA A N 1
ATOM 729 C CA . ALA A 1 94 ? 7.309 1.142 0.629 1 98.06 94 ALA A CA 1
ATOM 730 C C . ALA A 1 94 ? 6.434 2.188 1.317 1 98.06 94 ALA A C 1
ATOM 732 O O . ALA A 1 94 ? 6.676 3.389 1.186 1 98.06 94 ALA A O 1
ATOM 733 N N . ILE A 1 95 ? 5.469 1.746 2.049 1 97.06 95 ILE A N 1
ATOM 734 C CA . ILE A 1 95 ? 4.605 2.652 2.801 1 97.06 95 ILE A CA 1
ATOM 735 C C . ILE A 1 95 ? 5.422 3.381 3.863 1 97.06 95 ILE A C 1
ATOM 737 O O . ILE A 1 95 ? 5.355 4.605 3.977 1 97.06 95 ILE A O 1
ATOM 741 N N . PHE A 1 96 ? 6.223 2.689 4.555 1 97.19 96 PHE A N 1
ATOM 742 C CA . PHE A 1 96 ? 7.031 3.281 5.613 1 97.19 96 PHE A CA 1
ATOM 743 C C . PHE A 1 96 ? 8.086 4.215 5.031 1 97.19 96 PHE A C 1
ATOM 745 O O . PHE A 1 96 ? 8.414 5.242 5.629 1 97.19 96 PHE A O 1
ATOM 752 N N . ALA A 1 97 ? 8.617 3.803 3.904 1 97.69 97 ALA A N 1
ATOM 753 C CA . ALA A 1 97 ? 9.586 4.672 3.238 1 97.69 97 ALA A CA 1
ATOM 754 C C . ALA A 1 97 ? 8.945 5.988 2.82 1 97.69 97 ALA A C 1
ATOM 756 O O . ALA A 1 97 ? 9.547 7.055 2.977 1 97.69 97 ALA A O 1
ATOM 757 N N . THR A 1 98 ? 7.762 5.898 2.35 1 97.56 98 THR A N 1
ATOM 758 C CA . THR A 1 98 ? 7.047 7.105 1.95 1 97.56 98 THR A CA 1
ATOM 759 C C . THR A 1 98 ? 6.711 7.961 3.168 1 97.56 98 THR A C 1
ATOM 761 O O . THR A 1 98 ? 6.859 9.188 3.133 1 97.56 98 THR A O 1
ATOM 764 N N . LEU A 1 99 ? 6.344 7.305 4.27 1 95.81 99 LEU A N 1
ATOM 765 C CA . LEU A 1 99 ? 6.098 8.039 5.508 1 95.81 99 LEU A CA 1
ATOM 766 C C . LEU A 1 99 ? 7.379 8.688 6.02 1 95.81 99 LEU A C 1
ATOM 768 O O . LEU A 1 99 ? 7.355 9.828 6.488 1 95.81 99 LEU A O 1
ATOM 772 N N . THR A 1 100 ? 8.445 7.961 5.922 1 97.31 100 THR A N 1
ATOM 773 C CA . THR A 1 100 ? 9.742 8.516 6.297 1 97.31 100 THR A CA 1
ATOM 774 C C . THR A 1 100 ? 10.031 9.789 5.504 1 97.31 100 THR A C 1
ATOM 776 O O . THR A 1 100 ? 10.453 10.797 6.07 1 97.31 100 THR A O 1
ATOM 779 N N . SER A 1 101 ? 9.797 9.672 4.23 1 97.56 101 SER A N 1
ATOM 780 C CA . SER A 1 101 ? 10.047 10.828 3.375 1 97.56 101 SER A CA 1
ATOM 781 C C . SER A 1 101 ? 9.164 12.008 3.764 1 97.56 101 SER A C 1
ATOM 783 O O . SER A 1 101 ? 9.609 13.164 3.732 1 97.56 101 SER A O 1
ATOM 785 N N . TRP A 1 102 ? 7.969 11.766 4.133 1 95.44 102 TRP A N 1
ATOM 786 C CA . TRP A 1 102 ? 7.051 12.828 4.543 1 95.44 102 TRP A CA 1
ATOM 787 C C . TRP A 1 102 ? 7.523 13.492 5.832 1 95.44 102 TRP A C 1
ATOM 789 O O . TRP A 1 102 ? 7.566 14.719 5.926 1 95.44 102 TRP A O 1
ATOM 799 N N . PHE A 1 103 ? 7.863 12.695 6.758 1 95.75 103 PHE A N 1
ATOM 800 C CA . PHE A 1 103 ? 8.328 13.242 8.031 1 95.75 103 PHE A CA 1
ATOM 801 C C . PHE A 1 103 ? 9.641 13.992 7.848 1 95.75 103 PHE A C 1
ATOM 803 O O . PHE A 1 103 ? 9.852 15.047 8.461 1 95.75 103 PHE A O 1
ATOM 810 N N . ARG A 1 104 ? 10.484 13.406 7.055 1 96.69 104 ARG A N 1
ATOM 811 C CA . ARG A 1 104 ? 11.734 14.109 6.773 1 96.69 104 ARG A CA 1
ATOM 812 C C . ARG A 1 104 ? 11.477 15.438 6.074 1 96.69 104 ARG A C 1
ATOM 814 O O . ARG A 1 104 ? 12.148 16.438 6.352 1 96.69 104 ARG A O 1
ATOM 821 N N . TYR A 1 105 ? 10.578 15.469 5.172 1 96.25 105 TYR A N 1
ATOM 822 C CA . TYR A 1 105 ? 10.172 16.703 4.516 1 96.25 105 TYR A CA 1
ATOM 823 C C . TYR A 1 105 ? 9.773 17.766 5.539 1 96.25 105 TYR A C 1
ATOM 825 O O . TYR A 1 105 ? 10.219 18.906 5.461 1 96.25 105 TYR A O 1
ATOM 833 N N . LYS A 1 106 ? 8.922 17.375 6.512 1 94.06 106 LYS A N 1
ATOM 834 C CA . LYS A 1 106 ? 8.469 18.297 7.543 1 94.06 106 LYS A CA 1
ATOM 835 C C . LYS A 1 106 ? 9.641 18.766 8.406 1 94.06 106 LYS A C 1
ATOM 837 O O . LYS A 1 106 ? 9.695 19.938 8.797 1 94.06 106 LYS A O 1
ATOM 842 N N . GLN A 1 107 ? 10.508 17.875 8.688 1 95.44 107 GLN A N 1
ATOM 843 C CA . GLN A 1 107 ? 11.688 18.188 9.477 1 95.44 107 GLN A CA 1
ATOM 844 C C . GLN A 1 107 ? 12.555 19.234 8.781 1 95.44 107 GLN A C 1
ATOM 846 O O . GLN A 1 107 ? 12.938 20.234 9.383 1 95.44 107 GLN A O 1
ATOM 851 N N . VAL A 1 108 ? 12.859 19 7.551 1 95.56 108 VAL A N 1
ATOM 852 C CA . VAL A 1 108 ? 13.711 19.891 6.773 1 95.56 108 VAL A CA 1
ATOM 853 C C . VAL A 1 108 ? 13.008 21.234 6.57 1 95.56 108 VAL A C 1
ATOM 855 O O . VAL A 1 108 ? 13.633 22.297 6.641 1 95.56 108 VAL A O 1
ATOM 858 N N . LYS A 1 109 ? 11.719 21.188 6.301 1 93.19 109 LYS A N 1
ATOM 859 C CA . LYS A 1 109 ? 10.945 22.422 6.195 1 93.19 109 LYS A CA 1
ATOM 860 C C . LYS A 1 109 ? 11.055 23.25 7.473 1 93.19 109 LYS A C 1
ATOM 862 O O . LYS A 1 109 ? 11.211 24.469 7.414 1 93.19 109 LYS A O 1
ATOM 867 N N . TYR A 1 110 ? 10.992 22.609 8.57 1 93.25 110 TYR A N 1
ATOM 868 C CA . TYR A 1 110 ? 11.133 23.281 9.859 1 93.25 110 TYR A CA 1
ATOM 869 C C . TYR A 1 110 ? 12.5 23.938 9.992 1 93.25 110 TYR A C 1
ATOM 871 O O . TYR A 1 110 ? 12.617 25.078 10.422 1 93.25 110 TYR A O 1
ATOM 879 N N . TYR A 1 111 ? 13.578 23.234 9.633 1 92.94 111 TYR A N 1
ATOM 880 C CA . TYR A 1 111 ? 14.938 23.781 9.664 1 92.94 111 TYR A CA 1
ATOM 881 C C . TYR A 1 111 ? 15.031 25.047 8.836 1 92.94 111 TYR A C 1
ATOM 883 O O . TYR A 1 111 ? 15.586 26.062 9.289 1 92.94 111 TYR A O 1
ATOM 891 N N . LEU A 1 112 ? 14.477 25 7.691 1 90.38 112 LEU A N 1
ATOM 892 C CA . LEU A 1 112 ? 14.602 26.109 6.746 1 90.38 112 LEU A CA 1
ATOM 893 C C . LEU A 1 112 ? 13.797 27.312 7.215 1 90.38 112 LEU A C 1
ATOM 895 O O . LEU A 1 112 ? 14.211 28.453 7.012 1 90.38 112 LEU A O 1
ATOM 899 N N . GLN A 1 113 ? 12.688 27.062 7.84 1 87.69 113 GLN A N 1
ATOM 900 C CA . GLN A 1 113 ? 11.875 28.141 8.383 1 87.69 113 GLN A CA 1
ATOM 901 C C . GLN A 1 113 ? 12.555 28.797 9.578 1 87.69 113 GLN A C 1
ATOM 903 O O . GLN A 1 113 ? 12.461 30.016 9.766 1 87.69 113 GLN A O 1
ATOM 908 N N . SER A 1 114 ? 13.258 28.062 10.227 1 85.12 114 SER A N 1
ATOM 909 C CA . SER A 1 114 ? 13.945 28.578 11.406 1 85.12 114 SER A CA 1
ATOM 910 C C . SER A 1 114 ? 15.195 29.359 11.023 1 85.12 114 SER A C 1
ATOM 912 O O . SER A 1 114 ? 15.664 30.203 11.789 1 85.12 114 SER A O 1
ATOM 914 N N . GLN A 1 115 ? 15.672 29.109 9.781 1 79.19 115 GLN A N 1
ATOM 915 C CA . GLN A 1 115 ? 16.891 29.781 9.328 1 79.19 115 GLN A CA 1
ATOM 916 C C . GLN A 1 115 ? 16.578 30.969 8.445 1 79.19 115 GLN A C 1
ATOM 918 O O . GLN A 1 115 ? 17.469 31.75 8.102 1 79.19 115 GLN A O 1
ATOM 923 N N . SER A 1 116 ? 15.438 30.969 7.668 1 67.88 116 SER A N 1
ATOM 924 C CA . SER A 1 116 ? 15.078 31.953 6.641 1 67.88 116 SER A CA 1
ATOM 925 C C . SER A 1 116 ? 15.32 33.375 7.121 1 67.88 116 SER A C 1
ATOM 927 O O . SER A 1 116 ? 15.266 34.312 6.332 1 67.88 116 SER A O 1
ATOM 929 N N . LYS A 1 117 ? 15.633 33.656 8.281 1 61.72 117 LYS A N 1
ATOM 930 C CA . LYS A 1 117 ? 15.93 35.031 8.625 1 61.72 117 LYS A CA 1
ATOM 931 C C . LYS A 1 117 ? 17.25 35.469 7.996 1 61.72 117 LYS A C 1
ATOM 933 O O . LYS A 1 117 ? 17.547 36.688 7.969 1 61.72 117 LYS A O 1
ATOM 938 N N . ASP A 1 118 ? 17.953 34.469 7.492 1 58.91 118 ASP A N 1
ATOM 939 C CA . ASP A 1 118 ? 19.25 34.906 6.98 1 58.91 118 ASP A CA 1
ATOM 940 C C . ASP A 1 118 ? 19.25 35 5.457 1 58.91 118 ASP A C 1
ATOM 942 O O . ASP A 1 118 ? 18.953 34 4.781 1 58.91 118 ASP A O 1
ATOM 946 N N . ASP A 1 119 ? 19 36.125 4.832 1 61.34 119 ASP A N 1
ATOM 947 C CA . ASP A 1 119 ? 18.859 36.562 3.447 1 61.34 119 ASP A CA 1
ATOM 948 C C . ASP A 1 119 ? 19.938 35.938 2.562 1 61.34 119 ASP A C 1
ATOM 950 O O . ASP A 1 119 ? 19.719 35.719 1.373 1 61.34 119 ASP A O 1
ATOM 954 N N . GLN A 1 120 ? 21.172 35.688 3.055 1 64.56 120 GLN A N 1
ATOM 955 C CA . GLN A 1 120 ? 22.328 35.406 2.195 1 64.56 120 GLN A CA 1
ATOM 956 C C . GLN A 1 120 ? 22.172 34.062 1.478 1 64.56 120 GLN A C 1
ATOM 958 O O . GLN A 1 120 ? 22.672 33.875 0.372 1 64.56 120 GLN A O 1
ATOM 963 N N . ASN A 1 121 ? 21.281 33.188 1.877 1 74.12 121 ASN A N 1
ATOM 964 C CA . ASN A 1 121 ? 21.172 31.844 1.305 1 74.12 121 ASN A CA 1
ATOM 965 C C . ASN A 1 121 ? 19.781 31.562 0.769 1 74.12 121 ASN A C 1
ATOM 967 O O . ASN A 1 121 ? 19.328 30.406 0.733 1 74.12 121 ASN A O 1
ATOM 971 N N . ALA A 1 122 ? 19.203 32.688 0.358 1 76.69 122 ALA A N 1
ATOM 972 C CA . ALA A 1 122 ? 17.797 32.625 -0.04 1 76.69 122 ALA A CA 1
ATOM 973 C C . ALA A 1 122 ? 17.625 31.688 -1.238 1 76.69 122 ALA A C 1
ATOM 975 O O . ALA A 1 122 ? 16.672 30.906 -1.282 1 76.69 122 ALA A O 1
ATOM 976 N N . ASN A 1 123 ? 18.562 31.812 -2.244 1 79.5 123 ASN A N 1
ATOM 977 C CA . ASN A 1 123 ? 18.469 30.969 -3.439 1 79.5 123 ASN A CA 1
ATOM 978 C C . ASN A 1 123 ? 18.656 29.5 -3.107 1 79.5 123 ASN A C 1
ATOM 980 O O . ASN A 1 123 ? 17.938 28.641 -3.627 1 79.5 123 ASN A O 1
ATOM 984 N N . PHE A 1 124 ? 19.578 29.219 -2.25 1 80.5 124 PHE A N 1
ATOM 985 C CA . PHE A 1 124 ? 19.859 27.844 -1.847 1 80.5 124 PHE A CA 1
ATOM 986 C C . PHE A 1 124 ? 18.688 27.266 -1.055 1 80.5 124 PHE A C 1
ATOM 988 O O . PHE A 1 124 ? 18.328 26.094 -1.229 1 80.5 124 PHE A O 1
ATOM 995 N N . SER A 1 125 ? 18.156 28.125 -0.3 1 85.25 125 SER A N 1
ATOM 996 C CA . SER A 1 125 ? 17.016 27.688 0.49 1 85.25 125 SER A CA 1
ATOM 997 C C . SER A 1 125 ? 15.82 27.344 -0.402 1 85.25 125 SER A C 1
ATOM 999 O O . SER A 1 125 ? 15.125 26.359 -0.162 1 85.25 125 SER A O 1
ATOM 1001 N N . LYS A 1 126 ? 15.672 28.172 -1.401 1 87.31 126 LYS A N 1
ATOM 1002 C CA . LYS A 1 126 ? 14.594 27.906 -2.348 1 87.31 126 LYS A CA 1
ATOM 1003 C C . LYS A 1 126 ? 14.797 26.578 -3.066 1 87.31 126 LYS A C 1
ATOM 1005 O O . LYS A 1 126 ? 13.859 25.797 -3.205 1 87.31 126 LYS A O 1
ATOM 1010 N N . LYS A 1 127 ? 15.969 26.344 -3.479 1 90.5 127 LYS A N 1
ATOM 1011 C CA . LYS A 1 127 ? 16.312 25.094 -4.156 1 90.5 127 LYS A CA 1
ATOM 1012 C C . LYS A 1 127 ? 16.109 23.906 -3.229 1 90.5 127 LYS A C 1
ATOM 1014 O O . LYS A 1 127 ? 15.539 22.891 -3.633 1 90.5 127 LYS A O 1
ATOM 1019 N N . LEU A 1 128 ? 16.516 24.031 -2.043 1 93.19 128 LEU A N 1
ATOM 1020 C CA . LEU A 1 128 ? 16.391 22.938 -1.087 1 93.19 128 LEU A CA 1
ATOM 1021 C C . LEU A 1 128 ? 14.922 22.641 -0.775 1 93.19 128 LEU A C 1
ATOM 1023 O O . LEU A 1 128 ? 14.531 21.484 -0.586 1 93.19 128 LEU A O 1
ATOM 1027 N N . ARG A 1 129 ? 14.133 23.703 -0.737 1 92.38 129 ARG A N 1
ATOM 1028 C CA . ARG A 1 129 ? 12.703 23.516 -0.518 1 92.38 129 ARG A CA 1
ATOM 1029 C C . ARG A 1 129 ? 12.07 22.719 -1.655 1 92.38 129 ARG A C 1
ATOM 1031 O O . ARG A 1 129 ? 11.258 21.828 -1.417 1 92.38 129 ARG A O 1
ATOM 1038 N N . SER A 1 130 ? 12.484 23.047 -2.836 1 93.5 130 SER A N 1
ATOM 1039 C CA . SER A 1 130 ? 11.961 22.328 -4 1 93.5 130 SER A CA 1
ATOM 1040 C C . SER A 1 130 ? 12.391 20.875 -3.994 1 93.5 130 SER A C 1
ATOM 1042 O O . SER A 1 130 ? 11.57 19.984 -4.215 1 93.5 130 SER A O 1
ATOM 1044 N N . ILE A 1 131 ? 13.586 20.625 -3.691 1 95.88 131 ILE A N 1
ATOM 1045 C CA . ILE A 1 131 ? 14.109 19.266 -3.643 1 95.88 131 ILE A CA 1
ATOM 1046 C C . ILE A 1 131 ? 13.398 18.484 -2.541 1 95.88 131 ILE A C 1
ATOM 1048 O O . ILE A 1 131 ? 13.008 17.328 -2.744 1 95.88 131 ILE A O 1
ATOM 1052 N N . ASN A 1 132 ? 13.234 19.156 -1.499 1 95.94 132 ASN A N 1
ATOM 1053 C CA . ASN A 1 132 ? 12.594 18.547 -0.343 1 95.94 132 ASN A CA 1
ATOM 1054 C C . ASN A 1 132 ? 11.18 18.062 -0.675 1 95.94 132 ASN A C 1
ATOM 1056 O O . ASN A 1 132 ? 10.805 16.953 -0.319 1 95.94 132 ASN A O 1
ATOM 1060 N N . TRP A 1 133 ? 10.469 18.812 -1.367 1 93.44 133 TRP A N 1
ATOM 1061 C CA . TRP A 1 133 ? 9.117 18.453 -1.778 1 93.44 133 TRP A CA 1
ATOM 1062 C C . TRP A 1 133 ? 9.148 17.359 -2.834 1 93.44 133 TRP A C 1
ATOM 1064 O O . TRP A 1 133 ? 8.352 16.422 -2.787 1 93.44 133 TRP A O 1
ATOM 1074 N N . ASN A 1 134 ? 10.008 17.438 -3.764 1 96.88 134 ASN A N 1
ATOM 1075 C CA . ASN A 1 134 ? 10.109 16.453 -4.832 1 96.88 134 ASN A CA 1
ATOM 1076 C C . ASN A 1 134 ? 10.484 15.078 -4.289 1 96.88 134 ASN A C 1
ATOM 1078 O O . ASN A 1 134 ? 10.062 14.062 -4.836 1 96.88 134 ASN A O 1
ATOM 1082 N N . LEU A 1 135 ? 11.172 15.062 -3.205 1 98.12 135 LEU A N 1
ATOM 1083 C CA . LEU A 1 135 ? 11.578 13.789 -2.619 1 98.12 135 LEU A CA 1
ATOM 1084 C C . LEU A 1 135 ? 10.367 13.023 -2.107 1 98.12 135 LEU A C 1
ATOM 1086 O O . LEU A 1 135 ? 10.32 11.789 -2.201 1 98.12 135 LEU A O 1
ATOM 1090 N N . VAL A 1 136 ? 9.359 13.703 -1.645 1 97.06 136 VAL A N 1
ATOM 1091 C CA . VAL A 1 136 ? 8.133 13.039 -1.21 1 97.06 136 VAL A CA 1
ATOM 1092 C C . VAL A 1 136 ? 7.402 12.469 -2.418 1 97.06 136 VAL A C 1
ATOM 1094 O O . VAL A 1 136 ? 6.965 11.312 -2.398 1 97.06 136 VAL A O 1
ATOM 1097 N N . THR A 1 137 ? 7.34 13.266 -3.486 1 97 137 THR A N 1
ATOM 1098 C CA . THR A 1 137 ? 6.672 12.82 -4.707 1 97 137 THR A CA 1
ATOM 1099 C C . THR A 1 137 ? 7.379 11.609 -5.301 1 97 137 THR A C 1
ATOM 1101 O O . THR A 1 137 ? 6.727 10.656 -5.738 1 97 137 THR A O 1
ATOM 1104 N N . ILE A 1 138 ? 8.641 11.648 -5.25 1 98.56 138 ILE A N 1
ATOM 1105 C CA . ILE A 1 138 ? 9.453 10.555 -5.77 1 98.56 138 ILE A CA 1
ATOM 1106 C C . ILE A 1 138 ? 9.141 9.273 -5 1 98.56 138 ILE A C 1
ATOM 1108 O O . ILE A 1 138 ? 9.023 8.195 -5.594 1 98.56 138 ILE A O 1
ATOM 1112 N N . MET A 1 139 ? 8.906 9.375 -3.707 1 98.5 139 MET A N 1
ATOM 1113 C CA . MET A 1 139 ? 8.656 8.18 -2.898 1 98.5 139 MET A CA 1
ATOM 1114 C C . MET A 1 139 ? 7.242 7.66 -3.123 1 98.5 139 MET A C 1
ATOM 1116 O O . MET A 1 139 ? 6.984 6.469 -2.951 1 98.5 139 MET A O 1
ATOM 1120 N N . ILE A 1 140 ? 6.352 8.531 -3.529 1 97.69 140 ILE A N 1
ATOM 1121 C CA . ILE A 1 140 ? 5.031 8.062 -3.926 1 97.69 140 ILE A CA 1
ATOM 1122 C C . ILE A 1 140 ? 5.145 7.195 -5.176 1 97.69 140 ILE A C 1
ATOM 1124 O O . ILE A 1 140 ? 4.551 6.117 -5.246 1 97.69 140 ILE A O 1
ATOM 1128 N N . PHE A 1 141 ? 5.953 7.609 -6.141 1 98.5 141 PHE A N 1
ATOM 1129 C CA . PHE A 1 141 ? 6.18 6.816 -7.344 1 98.5 141 PHE A CA 1
ATOM 1130 C C . PHE A 1 141 ? 6.938 5.539 -7.02 1 98.5 141 PHE A C 1
ATOM 1132 O O . PHE A 1 141 ? 6.711 4.5 -7.641 1 98.5 141 PHE A O 1
ATOM 1139 N N . PHE A 1 142 ? 7.887 5.68 -6.047 1 98.75 142 PHE A N 1
ATOM 1140 C CA . PHE A 1 142 ? 8.578 4.496 -5.543 1 98.75 142 PHE A CA 1
ATOM 1141 C C . PHE A 1 142 ? 7.574 3.449 -5.07 1 98.75 142 PHE A C 1
ATOM 1143 O O . PHE A 1 142 ? 7.668 2.279 -5.445 1 98.75 142 PHE A O 1
ATOM 1150 N N . THR A 1 143 ? 6.605 3.885 -4.297 1 98.62 143 THR A N 1
ATOM 1151 C CA . THR A 1 143 ? 5.594 2.986 -3.754 1 98.62 143 THR A CA 1
ATOM 1152 C C . THR A 1 143 ? 4.746 2.383 -4.871 1 98.62 143 THR A C 1
ATOM 1154 O O . THR A 1 143 ? 4.434 1.191 -4.848 1 98.62 143 THR A O 1
ATOM 1157 N N . PHE A 1 144 ? 4.441 3.158 -5.844 1 98.5 144 PHE A N 1
ATOM 1158 C CA . PHE A 1 144 ? 3.689 2.654 -6.988 1 98.5 144 PHE A CA 1
ATOM 1159 C C . PHE A 1 144 ? 4.484 1.583 -7.727 1 98.5 144 PHE A C 1
ATOM 1161 O O . PHE A 1 144 ? 3.932 0.552 -8.117 1 98.5 144 PHE A O 1
ATOM 1168 N N . GLY A 1 145 ? 5.723 1.836 -7.941 1 98.81 145 GLY A N 1
ATOM 1169 C CA . GLY A 1 145 ? 6.578 0.835 -8.555 1 98.81 145 GLY A CA 1
ATOM 1170 C C . GLY A 1 145 ? 6.629 -0.467 -7.781 1 98.81 145 GLY A C 1
ATOM 1171 O O . GLY A 1 145 ? 6.555 -1.549 -8.367 1 98.81 145 GLY A O 1
ATOM 1172 N N . VAL A 1 146 ? 6.695 -0.318 -6.445 1 98.69 146 VAL A N 1
ATOM 1173 C CA . VAL A 1 146 ? 6.762 -1.49 -5.578 1 98.69 146 VAL A CA 1
ATOM 1174 C C . VAL A 1 146 ? 5.477 -2.303 -5.715 1 98.69 146 VAL A C 1
ATOM 1176 O O . VAL A 1 146 ? 5.52 -3.527 -5.852 1 98.69 146 VAL A O 1
ATOM 1179 N N . ILE A 1 147 ? 4.359 -1.651 -5.742 1 98.69 147 ILE A N 1
ATOM 1180 C CA . ILE A 1 147 ? 3.086 -2.357 -5.844 1 98.69 147 ILE A CA 1
ATOM 1181 C C . ILE A 1 147 ? 3.018 -3.102 -7.176 1 98.69 147 ILE A C 1
ATOM 1183 O O . ILE A 1 147 ? 2.604 -4.262 -7.223 1 98.69 147 ILE A O 1
ATOM 1187 N N . ILE A 1 148 ? 3.506 -2.498 -8.188 1 98.62 148 ILE A N 1
ATOM 1188 C CA . ILE A 1 148 ? 3.451 -3.109 -9.508 1 98.62 148 ILE A CA 1
ATOM 1189 C C . ILE A 1 148 ? 4.324 -4.363 -9.539 1 98.62 148 ILE A C 1
ATOM 1191 O O . ILE A 1 148 ? 3.838 -5.461 -9.805 1 98.62 148 ILE A O 1
ATOM 1195 N N . PHE A 1 149 ? 5.582 -4.262 -9.203 1 97.62 149 PHE A N 1
ATOM 1196 C CA . PHE A 1 149 ? 6.457 -5.402 -9.453 1 97.62 149 PHE A CA 1
ATOM 1197 C C . PHE A 1 149 ? 6.203 -6.516 -8.445 1 97.62 149 PHE A C 1
ATOM 1199 O O . PHE A 1 149 ? 6.484 -7.684 -8.719 1 97.62 149 PHE A O 1
ATOM 1206 N N . THR A 1 150 ? 5.617 -6.141 -7.242 1 97.56 150 THR A N 1
ATOM 1207 C CA . THR A 1 150 ? 5.371 -7.184 -6.254 1 97.56 150 THR A CA 1
ATOM 1208 C C . THR A 1 150 ? 4.09 -7.949 -6.586 1 97.56 150 THR A C 1
ATOM 1210 O O . THR A 1 150 ? 3.928 -9.102 -6.184 1 97.56 150 THR A O 1
ATOM 1213 N N . THR A 1 151 ? 3.174 -7.305 -7.348 1 97.62 151 THR A N 1
ATOM 1214 C CA . THR A 1 151 ? 1.914 -7.969 -7.668 1 97.62 151 THR A CA 1
ATOM 1215 C C . THR A 1 151 ? 2.035 -8.758 -8.969 1 97.62 151 THR A C 1
ATOM 1217 O O . THR A 1 151 ? 1.299 -9.719 -9.188 1 97.62 151 THR A O 1
ATOM 1220 N N . PHE A 1 152 ? 2.926 -8.359 -9.828 1 97.31 152 PHE A N 1
ATOM 1221 C CA . PHE A 1 152 ? 3.201 -9.078 -11.062 1 97.31 152 PHE A CA 1
ATOM 1222 C C . PHE A 1 152 ? 4.52 -9.836 -10.969 1 97.31 152 PHE A C 1
ATOM 1224 O O . PHE A 1 152 ? 5.594 -9.242 -11.039 1 97.31 152 PHE A O 1
ATOM 1231 N N . ARG A 1 153 ? 4.402 -11.086 -10.93 1 94.25 153 ARG A N 1
ATOM 1232 C CA . ARG A 1 153 ? 5.602 -11.906 -10.773 1 94.25 153 ARG A CA 1
ATOM 1233 C C . ARG A 1 153 ? 6.215 -12.242 -12.125 1 94.25 153 ARG A C 1
ATOM 1235 O O . ARG A 1 153 ? 5.504 -12.625 -13.055 1 94.25 153 ARG A O 1
ATOM 1242 N N . SER A 1 154 ? 7.516 -12.203 -12.211 1 91.44 154 SER A N 1
ATOM 1243 C CA . SER A 1 154 ? 8.227 -12.352 -13.477 1 91.44 154 SER A CA 1
ATOM 1244 C C . SER A 1 154 ? 8.219 -13.797 -13.953 1 91.44 154 SER A C 1
ATOM 1246 O O . SER A 1 154 ? 8.43 -14.07 -15.133 1 91.44 154 SER A O 1
ATOM 1248 N N . THR A 1 155 ? 7.934 -14.727 -13.07 1 90.19 155 THR A N 1
ATOM 1249 C CA . THR A 1 155 ? 8.031 -16.156 -13.375 1 90.19 155 THR A CA 1
ATOM 1250 C C . THR A 1 155 ? 6.73 -16.656 -13.984 1 90.19 155 THR A C 1
ATOM 1252 O O . THR A 1 155 ? 6.656 -17.812 -14.422 1 90.19 155 THR A O 1
ATOM 1255 N N . GLU A 1 156 ? 5.75 -15.844 -14.133 1 91.38 156 GLU A N 1
ATOM 1256 C CA . GLU A 1 156 ? 4.422 -16.344 -14.484 1 91.38 156 GLU A CA 1
ATOM 1257 C C . GLU A 1 156 ? 4.199 -16.312 -15.992 1 91.38 156 GLU A C 1
ATOM 1259 O O . GLU A 1 156 ? 3.604 -17.234 -16.562 1 91.38 156 GLU A O 1
ATOM 1264 N N . SER A 1 157 ? 4.59 -15.281 -16.656 1 91 157 SER A N 1
ATOM 1265 C CA . SER A 1 157 ? 4.516 -15.156 -18.109 1 91 157 SER A CA 1
ATOM 1266 C C . SER A 1 157 ? 5.402 -14.031 -18.625 1 91 157 SER A C 1
ATOM 1268 O O . SER A 1 157 ? 5.941 -13.25 -17.828 1 91 157 SER A O 1
ATOM 1270 N N . ILE A 1 158 ? 5.512 -13.953 -19.875 1 90.38 158 ILE A N 1
ATOM 1271 C CA . ILE A 1 158 ? 6.363 -12.922 -20.453 1 90.38 158 ILE A CA 1
ATOM 1272 C C . ILE A 1 158 ? 5.734 -11.555 -20.234 1 90.38 158 ILE A C 1
ATOM 1274 O O . ILE A 1 158 ? 6.434 -10.578 -19.938 1 90.38 158 ILE A O 1
ATOM 1278 N N . ILE A 1 159 ? 4.461 -11.508 -20.391 1 93.31 159 ILE A N 1
ATOM 1279 C CA . ILE A 1 159 ? 3.781 -10.234 -20.203 1 93.31 159 ILE A CA 1
ATOM 1280 C C . ILE A 1 159 ? 3.914 -9.797 -18.75 1 93.31 159 ILE A C 1
ATOM 1282 O O . ILE A 1 159 ? 4.184 -8.625 -18.469 1 93.31 159 ILE A O 1
ATOM 1286 N N . MET A 1 160 ? 3.773 -10.719 -17.812 1 94.69 160 MET A N 1
ATOM 1287 C CA . MET A 1 160 ? 3.934 -10.414 -16.391 1 94.69 160 MET A CA 1
ATOM 1288 C C . MET A 1 160 ? 5.367 -9.992 -16.078 1 94.69 160 MET A C 1
ATOM 1290 O O . MET A 1 160 ? 5.594 -9.086 -15.281 1 94.69 160 MET A O 1
ATOM 1294 N N . ALA A 1 161 ? 6.309 -10.633 -16.766 1 93.38 161 ALA A N 1
ATOM 1295 C CA . ALA A 1 161 ? 7.715 -10.289 -16.562 1 93.38 161 ALA A CA 1
ATOM 1296 C C . ALA A 1 161 ? 8.008 -8.859 -17.016 1 93.38 161 ALA A C 1
ATOM 1298 O O . ALA A 1 161 ? 8.781 -8.148 -16.391 1 93.38 161 ALA A O 1
ATOM 1299 N N . LEU A 1 162 ? 7.379 -8.461 -18.109 1 94.5 162 LEU A N 1
ATOM 1300 C CA . LEU A 1 162 ? 7.57 -7.113 -18.625 1 94.5 162 LEU A CA 1
ATOM 1301 C C . LEU A 1 162 ? 6.973 -6.078 -17.688 1 94.5 162 LEU A C 1
ATOM 1303 O O . LEU A 1 162 ? 7.602 -5.055 -17.391 1 94.5 162 LEU A O 1
ATOM 1307 N N . ILE A 1 163 ? 5.773 -6.328 -17.156 1 97.5 163 ILE A N 1
ATOM 1308 C CA . ILE A 1 163 ? 5.129 -5.422 -16.203 1 97.5 163 ILE A CA 1
ATOM 1309 C C . ILE A 1 163 ? 5.938 -5.367 -14.906 1 97.5 163 ILE A C 1
ATOM 1311 O O . ILE A 1 163 ? 6.156 -4.289 -14.352 1 97.5 163 ILE A O 1
ATOM 1315 N N . HIS A 1 164 ? 6.41 -6.531 -14.477 1 96.56 164 HIS A N 1
ATOM 1316 C CA . HIS A 1 164 ? 7.293 -6.625 -13.32 1 96.56 164 HIS A CA 1
ATOM 1317 C C . HIS A 1 164 ? 8.531 -5.754 -13.492 1 96.56 164 HIS A C 1
ATOM 1319 O O . HIS A 1 164 ? 8.883 -4.98 -12.602 1 96.56 164 HIS A O 1
ATOM 1325 N N . SER A 1 165 ? 9.156 -5.898 -14.633 1 94.31 165 SER A N 1
ATOM 1326 C CA . SER A 1 165 ? 10.383 -5.156 -14.914 1 94.31 165 SER A CA 1
ATOM 1327 C C . SER A 1 165 ? 10.125 -3.654 -14.938 1 94.31 165 SER A C 1
ATOM 1329 O O . SER A 1 165 ? 10.977 -2.869 -14.5 1 94.31 165 SER A O 1
ATOM 1331 N N . PHE A 1 166 ? 9.023 -3.305 -15.469 1 97.56 166 PHE A N 1
ATOM 1332 C CA . PHE A 1 166 ? 8.664 -1.893 -15.453 1 97.56 166 PHE A CA 1
ATOM 1333 C C . PHE A 1 166 ? 8.555 -1.378 -14.016 1 97.56 166 PHE A C 1
ATOM 1335 O O . PHE A 1 166 ? 9.133 -0.343 -13.68 1 97.56 166 PHE A O 1
ATOM 1342 N N . GLY A 1 167 ? 7.805 -2.072 -13.141 1 98.38 167 GLY A N 1
ATOM 1343 C CA . GLY A 1 167 ? 7.684 -1.693 -11.742 1 98.38 167 GLY A CA 1
ATOM 1344 C C . GLY A 1 167 ? 9.008 -1.676 -11.008 1 98.38 167 GLY A C 1
ATOM 1345 O O . GLY A 1 167 ? 9.297 -0.75 -10.242 1 98.38 167 GLY A O 1
ATOM 1346 N N . ALA A 1 168 ? 9.82 -2.658 -11.25 1 96.94 168 ALA A N 1
ATOM 1347 C CA . ALA A 1 168 ? 11.125 -2.756 -10.609 1 96.94 168 ALA A CA 1
ATOM 1348 C C . ALA A 1 168 ? 12.031 -1.601 -11.031 1 96.94 168 ALA A C 1
ATOM 1350 O O . ALA A 1 168 ? 12.711 -1.003 -10.195 1 96.94 168 ALA A O 1
ATOM 1351 N N . THR A 1 169 ? 12.023 -1.297 -12.336 1 96.62 169 THR A N 1
ATOM 1352 C CA . THR A 1 169 ? 12.836 -0.199 -12.844 1 96.62 169 THR A CA 1
ATOM 1353 C C . THR A 1 169 ? 12.391 1.129 -12.234 1 96.62 169 THR A C 1
ATOM 1355 O O . THR A 1 169 ? 13.227 1.935 -11.812 1 96.62 169 THR A O 1
ATOM 1358 N N . LEU A 1 170 ? 11.102 1.295 -12.18 1 98.38 170 LEU A N 1
ATOM 1359 C CA . LEU A 1 170 ? 10.57 2.506 -11.562 1 98.38 170 LEU A CA 1
ATOM 1360 C C . LEU A 1 170 ? 11 2.607 -10.102 1 98.38 170 LEU A C 1
ATOM 1362 O O . LEU A 1 170 ? 11.414 3.676 -9.648 1 98.38 170 LEU A O 1
ATOM 1366 N N . THR A 1 171 ? 10.938 1.565 -9.375 1 98.19 171 THR A N 1
ATOM 1367 C CA . THR A 1 171 ? 11.32 1.512 -7.973 1 98.19 171 THR A CA 1
ATOM 1368 C C . THR A 1 171 ? 12.789 1.872 -7.797 1 98.19 171 THR A C 1
ATOM 1370 O O . THR A 1 171 ? 13.133 2.721 -6.973 1 98.19 171 THR A O 1
ATOM 1373 N N . ILE A 1 172 ? 13.641 1.29 -8.594 1 97.19 172 ILE A N 1
ATOM 1374 C CA . ILE A 1 172 ? 15.078 1.51 -8.492 1 97.19 172 ILE A CA 1
ATOM 1375 C C . ILE A 1 172 ? 15.406 2.955 -8.859 1 97.19 172 ILE A C 1
ATOM 1377 O O . ILE A 1 172 ? 16.188 3.615 -8.18 1 97.19 172 ILE A O 1
ATOM 1381 N N . MET A 1 173 ? 14.758 3.438 -9.898 1 97.56 173 MET A N 1
ATOM 1382 C CA . MET A 1 173 ? 15.008 4.809 -10.336 1 97.56 173 MET A CA 1
ATOM 1383 C C . MET A 1 173 ? 14.602 5.805 -9.258 1 97.56 173 MET A C 1
ATOM 1385 O O . MET A 1 173 ? 15.352 6.73 -8.945 1 97.56 173 MET A O 1
ATOM 1389 N N . CYS A 1 174 ? 13.445 5.625 -8.711 1 98.38 174 CYS A N 1
ATOM 1390 C CA . CYS A 1 174 ? 12.961 6.52 -7.664 1 98.38 174 CYS A CA 1
ATOM 1391 C C . CYS A 1 174 ? 13.828 6.426 -6.418 1 98.38 174 CYS A C 1
ATOM 1393 O O . CYS A 1 174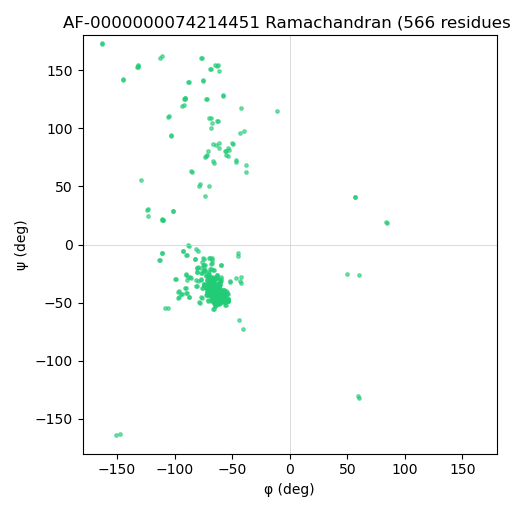 ? 14.086 7.434 -5.754 1 98.38 174 CYS A O 1
ATOM 1395 N N . GLU A 1 175 ? 14.258 5.258 -6.102 1 97.56 175 GLU A N 1
ATOM 1396 C CA . GLU A 1 175 ? 15.141 5.059 -4.953 1 97.56 175 GLU A CA 1
ATOM 1397 C C . GLU A 1 175 ? 16.453 5.816 -5.129 1 97.56 175 GLU A C 1
ATOM 1399 O O . GLU A 1 175 ? 16.906 6.488 -4.203 1 97.56 175 GLU A O 1
ATOM 1404 N N . ILE A 1 176 ? 17.031 5.727 -6.289 1 96.81 176 ILE A N 1
ATOM 1405 C CA . ILE A 1 176 ? 18.297 6.406 -6.578 1 96.81 176 ILE A CA 1
ATOM 1406 C C . ILE A 1 176 ? 18.094 7.918 -6.469 1 96.81 176 ILE A C 1
ATOM 1408 O O . ILE A 1 176 ? 18.891 8.609 -5.816 1 96.81 176 ILE A O 1
ATOM 1412 N N . LEU A 1 177 ? 17.062 8.367 -7.051 1 97.75 177 LEU A N 1
ATOM 1413 C CA . LEU A 1 177 ? 16.781 9.797 -7.023 1 97.75 177 LEU A CA 1
ATOM 1414 C C . LEU A 1 177 ? 16.562 10.281 -5.598 1 97.75 177 LEU A C 1
ATOM 1416 O O . LEU A 1 177 ? 17.031 11.352 -5.215 1 97.75 177 LEU A O 1
ATOM 1420 N N . TYR A 1 178 ? 15.859 9.5 -4.867 1 98 178 TYR A N 1
ATOM 1421 C CA . TYR A 1 178 ? 15.602 9.883 -3.482 1 98 178 TYR A CA 1
ATOM 1422 C C . TYR A 1 178 ? 16.906 9.953 -2.686 1 98 178 TYR A C 1
ATOM 1424 O O . TYR A 1 178 ? 17.109 10.891 -1.91 1 98 178 TYR A O 1
ATOM 1432 N N . LEU A 1 179 ? 17.734 8.984 -2.844 1 96.88 179 LEU A N 1
ATOM 1433 C CA . LEU A 1 179 ? 19 8.945 -2.105 1 96.88 179 LEU A CA 1
ATOM 1434 C C . LEU A 1 179 ? 19.891 10.117 -2.492 1 96.88 179 LEU A C 1
ATOM 1436 O O . LEU A 1 179 ? 20.484 10.766 -1.625 1 96.88 179 LEU A O 1
ATOM 1440 N N . LEU A 1 180 ? 19.953 10.406 -3.754 1 96.75 180 LEU A N 1
ATOM 1441 C CA . LEU A 1 180 ? 20.766 11.531 -4.215 1 96.75 180 LEU A CA 1
ATOM 1442 C C . LEU A 1 180 ? 20.219 12.844 -3.668 1 96.75 180 LEU A C 1
ATOM 1444 O O . LEU A 1 180 ? 21 13.695 -3.217 1 96.75 180 LEU A O 1
ATOM 1448 N N . GLY A 1 181 ? 18.938 12.977 -3.725 1 97.25 181 GLY A N 1
ATOM 1449 C CA . GLY A 1 181 ? 18.328 14.172 -3.154 1 97.25 181 GLY A CA 1
ATOM 1450 C C . GLY A 1 181 ? 18.547 14.297 -1.659 1 97.25 181 GLY A C 1
ATOM 1451 O O . GLY A 1 181 ? 18.781 15.398 -1.151 1 97.25 181 GLY A O 1
ATOM 1452 N N . THR A 1 182 ? 18.484 13.164 -1.01 1 97.12 182 THR A N 1
ATOM 1453 C CA . THR A 1 182 ? 18.703 13.156 0.432 1 97.12 182 THR A CA 1
ATOM 1454 C C . THR A 1 182 ? 20.141 13.523 0.765 1 97.12 182 THR A C 1
ATOM 1456 O O . THR A 1 182 ? 20.391 14.266 1.718 1 97.12 182 THR A O 1
ATOM 1459 N N . ILE A 1 183 ? 21.062 13.023 0.004 1 97.06 183 ILE A N 1
ATOM 1460 C CA . ILE A 1 183 ? 22.469 13.375 0.187 1 97.06 183 ILE A CA 1
ATOM 1461 C C . ILE A 1 183 ? 22.656 14.883 0.013 1 97.06 183 ILE A C 1
ATOM 1463 O O . ILE A 1 183 ? 23.297 15.531 0.839 1 97.06 183 ILE A O 1
ATOM 1467 N N . TYR A 1 184 ? 22.094 15.375 -1.021 1 96.12 184 TYR A N 1
ATOM 1468 C CA . TYR A 1 184 ? 22.172 16.797 -1.283 1 96.12 184 TYR A CA 1
ATOM 1469 C C . TYR A 1 184 ? 21.609 17.609 -0.12 1 96.12 184 TYR A C 1
ATOM 1471 O O . TYR A 1 184 ? 22.234 18.562 0.341 1 96.12 184 TYR A O 1
ATOM 1479 N N . SER A 1 185 ? 20.453 17.188 0.312 1 96.12 185 SER A N 1
ATOM 1480 C CA . SER A 1 185 ? 19.781 17.875 1.41 1 96.12 185 SER A CA 1
ATOM 1481 C C . SER A 1 185 ? 20.625 17.844 2.68 1 96.12 185 SER A C 1
ATOM 1483 O O . SER A 1 185 ? 20.844 18.875 3.312 1 96.12 185 SER A O 1
ATOM 1485 N N . CYS A 1 186 ? 21.125 16.703 3.012 1 95.81 186 CYS A N 1
ATOM 1486 C CA . CYS A 1 186 ? 21.922 16.547 4.223 1 95.81 186 CYS A CA 1
ATOM 1487 C C . CYS A 1 186 ? 23.234 17.328 4.121 1 95.81 186 CYS A C 1
ATOM 1489 O O . CYS A 1 186 ? 23.672 17.938 5.098 1 95.81 186 CYS A O 1
ATOM 1491 N N . TRP A 1 187 ? 23.781 17.25 2.949 1 94.56 187 TRP A N 1
ATOM 1492 C CA . TRP A 1 187 ? 25.031 17.969 2.725 1 94.56 187 TRP A CA 1
ATOM 1493 C C . TRP A 1 187 ? 24.828 19.469 2.912 1 94.56 187 TRP A C 1
ATOM 1495 O O . TRP A 1 187 ? 25.641 20.141 3.566 1 94.56 187 TRP A O 1
ATOM 1505 N N . TYR A 1 188 ? 23.797 20.016 2.424 1 92.69 188 TYR A N 1
ATOM 1506 C CA . TYR A 1 188 ? 23.516 21.438 2.535 1 92.69 188 TYR A CA 1
ATOM 1507 C C . TYR A 1 188 ? 23.188 21.828 3.975 1 92.69 188 TYR A C 1
ATOM 1509 O O . TYR A 1 188 ? 23.625 22.875 4.461 1 92.69 188 TYR A O 1
ATOM 1517 N N . LEU A 1 189 ? 22.422 21 4.621 1 94.25 189 LEU A N 1
ATOM 1518 C CA . LEU A 1 189 ? 22.078 21.281 6.012 1 94.25 189 LEU A CA 1
ATOM 1519 C C . LEU A 1 189 ? 23.328 21.234 6.895 1 94.25 189 LEU A C 1
ATOM 1521 O O . LEU A 1 189 ? 23.391 21.938 7.902 1 94.25 189 LEU A O 1
ATOM 1525 N N . TYR A 1 190 ? 24.281 20.438 6.469 1 94.25 190 TYR A N 1
ATOM 1526 C CA . TYR A 1 190 ? 25.562 20.359 7.18 1 94.25 190 TYR A CA 1
ATOM 1527 C C . TYR A 1 190 ? 26.453 21.547 6.844 1 94.25 190 TYR A C 1
ATOM 1529 O O . TYR A 1 190 ? 26.859 22.297 7.734 1 94.25 190 TYR A O 1
ATOM 1537 N N . LYS A 1 191 ? 26.656 21.891 5.578 1 92.25 191 LYS A N 1
ATOM 1538 C CA . LYS A 1 191 ? 27.656 22.844 5.121 1 92.25 191 LYS A CA 1
ATOM 1539 C C . LYS A 1 191 ? 27.156 24.281 5.277 1 92.25 191 LYS A C 1
ATOM 1541 O O . LYS A 1 191 ? 27.922 25.172 5.652 1 92.25 191 LYS A O 1
ATOM 1546 N N . VAL A 1 192 ? 25.922 24.5 5.07 1 88.38 192 VAL A N 1
ATOM 1547 C CA . VAL A 1 192 ? 25.406 25.859 5.012 1 88.38 192 VAL A CA 1
ATOM 1548 C C . VAL A 1 192 ? 24.828 26.266 6.367 1 88.38 192 VAL A C 1
ATOM 1550 O O . VAL A 1 192 ? 25.109 27.344 6.883 1 88.38 192 VAL A O 1
ATOM 1553 N N . TYR A 1 193 ? 24.109 25.312 7.035 1 88.5 193 TYR A N 1
ATOM 1554 C CA . TYR A 1 193 ? 23.375 25.719 8.219 1 88.5 193 TYR A CA 1
ATOM 1555 C C . TYR A 1 193 ? 23.969 25.094 9.477 1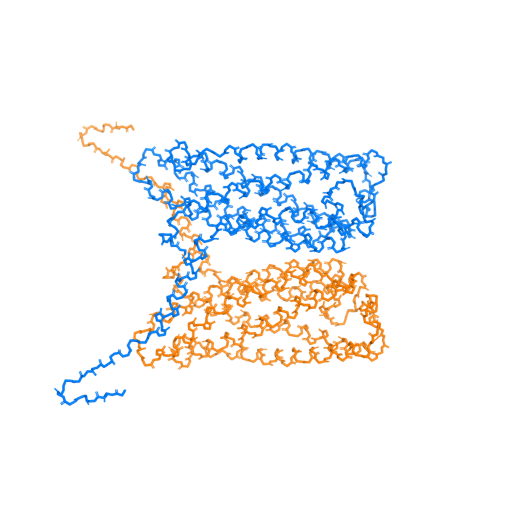 88.5 193 TYR A C 1
ATOM 1557 O O . TYR A 1 193 ? 23.578 25.438 10.594 1 88.5 193 TYR A O 1
ATOM 1565 N N . ASN A 1 194 ? 24.828 24.109 9.32 1 91.94 194 ASN A N 1
ATOM 1566 C CA . ASN A 1 194 ? 25.453 23.438 10.445 1 91.94 194 ASN A CA 1
ATOM 1567 C C . ASN A 1 194 ? 24.422 22.859 11.406 1 91.94 194 ASN A C 1
ATOM 1569 O O . ASN A 1 194 ? 24.547 23.016 12.625 1 91.94 194 ASN A O 1
ATOM 1573 N N . ILE A 1 195 ? 23.438 22.328 10.852 1 91.94 195 ILE A N 1
ATOM 1574 C CA . ILE A 1 195 ? 22.344 21.766 11.633 1 91.94 195 ILE A CA 1
ATOM 1575 C C . ILE A 1 195 ? 22.547 20.25 11.781 1 91.94 195 ILE A C 1
ATOM 1577 O O . ILE A 1 195 ? 22.312 19.703 12.859 1 91.94 195 ILE A O 1
ATOM 1581 N N . GLU A 1 196 ? 22.875 19.656 10.648 1 94.06 196 GLU A N 1
ATOM 1582 C CA . GLU A 1 196 ? 23.078 18.203 10.656 1 94.06 196 GLU A CA 1
ATOM 1583 C C . GLU A 1 196 ? 24.531 17.844 10.438 1 94.06 196 GLU A C 1
ATOM 1585 O O . GLU A 1 196 ? 25.328 18.688 10.023 1 94.06 196 GLU A O 1
ATOM 1590 N N . SER A 1 197 ? 24.875 16.609 10.797 1 93.62 197 SER A N 1
ATOM 1591 C CA . SER A 1 197 ? 26.234 16.125 10.602 1 93.62 197 SER A CA 1
ATOM 1592 C C . SER A 1 197 ? 26.5 15.766 9.148 1 93.62 197 SER A C 1
ATOM 1594 O O . SER A 1 197 ? 25.562 15.555 8.375 1 93.62 197 SER A O 1
ATOM 1596 N N . LEU A 1 198 ? 27.75 15.719 8.844 1 94.62 198 LEU A N 1
ATOM 1597 C CA . LEU A 1 198 ? 28.141 15.281 7.508 1 94.62 198 LEU A CA 1
ATOM 1598 C C . LEU A 1 198 ? 27.625 13.883 7.219 1 94.62 198 LEU A C 1
ATOM 1600 O O . LEU A 1 198 ? 27.797 12.969 8.031 1 94.62 198 LEU A O 1
ATOM 1604 N N . PRO A 1 199 ? 26.922 13.695 6.055 1 94.69 199 PRO A N 1
ATOM 1605 C CA . PRO A 1 199 ? 26.281 12.406 5.762 1 94.69 199 PRO A CA 1
ATOM 1606 C C . PRO A 1 199 ? 27.25 11.422 5.098 1 94.69 199 PRO A C 1
ATOM 1608 O O . PRO A 1 199 ? 26.969 10.938 3.994 1 94.69 199 PRO A O 1
ATOM 1611 N N . ILE A 1 200 ? 28.281 11.031 5.738 1 94.56 200 ILE A N 1
ATOM 1612 C CA . ILE A 1 200 ? 29.328 10.18 5.176 1 94.56 200 ILE A CA 1
ATOM 1613 C C . ILE A 1 200 ? 28.766 8.797 4.855 1 94.56 200 ILE A C 1
ATOM 1615 O O . ILE A 1 200 ? 28.969 8.273 3.762 1 94.56 200 ILE A O 1
ATOM 1619 N N . SER A 1 201 ? 28.078 8.188 5.824 1 92.81 201 SER A N 1
ATOM 1620 C CA . SER A 1 201 ? 27.5 6.859 5.617 1 92.81 201 SER A CA 1
ATOM 1621 C C . SER A 1 201 ? 26.547 6.844 4.426 1 92.81 201 SER A C 1
ATOM 1623 O O . SER A 1 201 ? 26.547 5.891 3.645 1 92.81 201 SER A O 1
ATOM 1625 N N . LEU A 1 202 ? 25.797 7.875 4.273 1 95.75 202 LEU A N 1
ATOM 1626 C CA . LEU A 1 202 ? 24.875 7.977 3.158 1 95.75 202 LEU A CA 1
ATOM 1627 C C . LEU A 1 202 ? 25.609 8.086 1.833 1 95.75 202 LEU A C 1
ATOM 1629 O O . LEU A 1 202 ? 25.25 7.43 0.853 1 95.75 202 LEU A O 1
ATOM 1633 N N . ILE A 1 203 ? 26.641 8.875 1.815 1 96.56 203 ILE A N 1
ATOM 1634 C CA . ILE A 1 203 ? 27.438 9.078 0.606 1 96.56 203 ILE A CA 1
ATOM 1635 C C . ILE A 1 203 ? 28.109 7.77 0.206 1 96.56 203 ILE A C 1
ATOM 1637 O O . ILE A 1 203 ? 28.047 7.355 -0.953 1 96.56 203 ILE A O 1
ATOM 1641 N N . VAL A 1 204 ? 28.719 7.117 1.111 1 95.88 204 VAL A N 1
ATOM 1642 C CA . VAL A 1 204 ? 29.469 5.895 0.835 1 95.88 204 VAL A CA 1
ATOM 1643 C C . VAL A 1 204 ? 28.5 4.797 0.384 1 95.88 204 VAL A C 1
ATOM 1645 O O . VAL A 1 204 ? 28.719 4.168 -0.657 1 95.88 204 VAL A O 1
ATOM 1648 N N . SER A 1 205 ? 27.438 4.594 1.151 1 95.69 205 SER A N 1
ATOM 1649 C CA . SER A 1 205 ? 26.484 3.545 0.808 1 95.69 205 SER A CA 1
ATOM 1650 C C . SER A 1 205 ? 25.844 3.801 -0.555 1 95.69 205 SER A C 1
ATOM 1652 O O . SER A 1 205 ? 25.688 2.875 -1.354 1 95.69 205 SER A O 1
ATOM 1654 N N . SER A 1 206 ? 25.516 5.035 -0.842 1 96.56 206 SER A N 1
ATOM 1655 C CA . SER A 1 206 ? 24.891 5.363 -2.117 1 96.56 206 SER A CA 1
ATOM 1656 C C . SER A 1 206 ? 25.859 5.188 -3.277 1 96.56 206 SER A C 1
ATOM 1658 O O . SER A 1 206 ? 25.469 4.789 -4.371 1 96.56 206 SER A O 1
ATOM 1660 N N . SER A 1 207 ? 27.109 5.516 -3.084 1 96.88 207 SER A N 1
ATOM 1661 C CA . SER A 1 207 ? 28.109 5.332 -4.129 1 96.88 207 SER A CA 1
ATOM 1662 C C . SER A 1 207 ? 28.281 3.861 -4.484 1 96.88 207 SER A C 1
ATOM 1664 O O . SER A 1 207 ? 28.297 3.5 -5.664 1 96.88 207 SER A O 1
ATOM 1666 N N . ILE A 1 208 ? 28.359 3.029 -3.484 1 97.62 208 ILE A N 1
ATOM 1667 C CA . ILE A 1 208 ? 28.469 1.594 -3.721 1 97.62 208 ILE A CA 1
ATOM 1668 C C . ILE A 1 208 ? 27.188 1.074 -4.371 1 97.62 208 ILE A C 1
ATOM 1670 O O . ILE A 1 208 ? 27.234 0.231 -5.27 1 97.62 208 ILE A O 1
ATOM 1674 N N . GLN A 1 209 ? 26.109 1.587 -3.924 1 97.62 209 GLN A N 1
ATOM 1675 C CA . GLN A 1 209 ? 24.828 1.185 -4.492 1 97.62 209 GLN A CA 1
ATOM 1676 C C . GLN A 1 209 ? 24.75 1.538 -5.977 1 97.62 209 GLN A C 1
ATOM 1678 O O . GLN A 1 209 ? 24.234 0.757 -6.777 1 97.62 209 GLN A O 1
ATOM 1683 N N . LEU A 1 210 ? 25.25 2.715 -6.312 1 97.38 210 LEU A N 1
ATOM 1684 C CA . LEU A 1 210 ? 25.234 3.133 -7.711 1 97.38 210 LEU A CA 1
ATOM 1685 C C . LEU A 1 210 ? 26.078 2.195 -8.57 1 97.38 210 LEU A C 1
ATOM 1687 O O . LEU A 1 210 ? 25.688 1.87 -9.695 1 97.38 210 LEU A O 1
ATOM 1691 N N . ILE A 1 211 ? 27.141 1.756 -8.039 1 98.06 211 ILE A N 1
ATOM 1692 C CA . ILE A 1 211 ? 27.984 0.794 -8.742 1 98.06 211 ILE A CA 1
ATOM 1693 C C . ILE A 1 211 ? 27.234 -0.53 -8.891 1 98.06 211 ILE A C 1
ATOM 1695 O O . ILE A 1 211 ? 27.219 -1.122 -9.977 1 98.06 211 ILE A O 1
ATOM 1699 N N . ALA A 1 212 ? 26.578 -0.965 -7.855 1 97.81 212 ALA A N 1
ATOM 1700 C CA . ALA A 1 212 ? 25.828 -2.217 -7.875 1 97.81 212 ALA A CA 1
ATOM 1701 C C . ALA A 1 212 ? 24.672 -2.15 -8.875 1 97.81 212 ALA A C 1
ATOM 1703 O O . ALA A 1 212 ? 24.453 -3.092 -9.641 1 97.81 212 ALA A O 1
ATOM 1704 N N . ILE A 1 213 ? 24 -1.045 -8.93 1 97.56 213 ILE A N 1
ATOM 1705 C CA . ILE A 1 213 ? 22.859 -0.888 -9.828 1 97.56 213 ILE A CA 1
ATOM 1706 C C . ILE A 1 213 ? 23.344 -0.828 -11.273 1 97.56 213 ILE A C 1
ATOM 1708 O O . ILE A 1 213 ? 22.703 -1.35 -12.18 1 97.56 213 ILE A O 1
ATOM 1712 N N . THR A 1 214 ? 24.484 -0.15 -11.484 1 97.69 214 THR A N 1
ATOM 1713 C CA . THR A 1 214 ? 25.062 -0.116 -12.82 1 97.69 214 THR A CA 1
ATOM 1714 C C . THR A 1 214 ? 25.469 -1.518 -13.273 1 97.69 214 THR A C 1
ATOM 1716 O O . THR A 1 214 ? 25.156 -1.919 -14.406 1 97.69 214 THR A O 1
ATOM 1719 N N . THR A 1 215 ? 26.094 -2.238 -12.398 1 97.94 215 THR A N 1
ATOM 1720 C CA . THR A 1 215 ? 26.453 -3.619 -12.703 1 97.94 215 THR A CA 1
ATOM 1721 C C . THR A 1 215 ? 25.219 -4.457 -12.977 1 97.94 215 THR A C 1
ATOM 1723 O O . THR A 1 215 ? 25.156 -5.199 -13.961 1 97.94 215 THR A O 1
ATOM 1726 N N . PHE A 1 216 ? 24.203 -4.359 -12.141 1 96.94 216 PHE A N 1
ATOM 1727 C CA . PHE A 1 216 ? 22.922 -5.043 -12.305 1 96.94 216 PHE A CA 1
ATOM 1728 C C . PHE A 1 216 ? 22.328 -4.758 -13.68 1 96.94 216 PHE A C 1
ATOM 1730 O O . PHE A 1 216 ? 21.938 -5.68 -14.398 1 96.94 216 PHE A O 1
ATOM 1737 N N . THR A 1 217 ? 22.297 -3.473 -14.086 1 96.06 217 THR A N 1
ATOM 1738 C CA . THR A 1 217 ? 21.656 -3.059 -15.328 1 96.06 217 THR A CA 1
ATOM 1739 C C . THR A 1 217 ? 22.422 -3.607 -16.531 1 96.06 217 THR A C 1
ATOM 1741 O O . THR A 1 217 ? 21.828 -4.188 -17.438 1 96.06 217 THR A O 1
ATOM 1744 N N . LEU A 1 218 ? 23.719 -3.516 -16.516 1 97.12 218 LEU A N 1
ATOM 1745 C CA . LEU A 1 218 ? 24.531 -3.959 -17.625 1 97.12 218 LEU A CA 1
ATOM 1746 C C . LEU A 1 218 ? 24.469 -5.477 -17.781 1 97.12 218 LEU A C 1
ATOM 1748 O O . LEU A 1 218 ? 24.297 -5.98 -18.906 1 97.12 218 LEU A O 1
ATOM 1752 N N . THR A 1 219 ? 24.531 -6.148 -16.672 1 95.56 219 THR A N 1
ATOM 1753 C CA . THR A 1 219 ? 24.547 -7.605 -16.75 1 95.56 219 THR A CA 1
ATOM 1754 C C . THR A 1 219 ? 23.141 -8.141 -17.031 1 95.56 219 THR A C 1
ATOM 1756 O O . THR A 1 219 ? 22.984 -9.203 -17.641 1 95.56 219 THR A O 1
ATOM 1759 N N . PHE A 1 220 ? 22.141 -7.453 -16.594 1 92.75 220 PHE A N 1
ATOM 1760 C CA . PHE A 1 220 ? 20.766 -7.828 -16.922 1 92.75 220 PHE A CA 1
ATOM 1761 C C . PHE A 1 220 ? 20.547 -7.785 -18.438 1 92.75 220 PHE A C 1
ATOM 1763 O O . PHE A 1 220 ? 20.078 -8.758 -19.031 1 92.75 220 PHE A O 1
ATOM 1770 N N . PHE A 1 221 ? 21 -6.715 -19.094 1 92.88 221 PHE A N 1
ATOM 1771 C CA . PHE A 1 221 ? 20.828 -6.578 -20.531 1 92.88 221 PHE A CA 1
ATOM 1772 C C . PHE A 1 221 ? 21.719 -7.559 -21.281 1 92.88 221 PHE A C 1
ATOM 1774 O O . PHE A 1 221 ? 21.312 -8.102 -22.328 1 92.88 221 PHE A O 1
ATOM 1781 N N . ALA A 1 222 ? 22.844 -7.805 -20.734 1 94 222 ALA A N 1
ATOM 1782 C CA . ALA A 1 222 ? 23.719 -8.805 -21.328 1 94 222 ALA A CA 1
ATOM 1783 C C . ALA A 1 222 ? 23.094 -10.195 -21.281 1 94 222 ALA A C 1
ATOM 1785 O O . ALA A 1 222 ? 23.156 -10.953 -22.234 1 94 222 ALA A O 1
ATOM 1786 N N . SER A 1 223 ? 22.5 -10.484 -20.109 1 89.81 223 SER A N 1
ATOM 1787 C CA . SER A 1 223 ? 21.828 -11.773 -19.953 1 89.81 223 SER A CA 1
ATOM 1788 C C . SER A 1 223 ? 20.656 -11.914 -20.938 1 89.81 223 SER A C 1
ATOM 1790 O O . SER A 1 223 ? 20.438 -12.984 -21.5 1 89.81 223 SER A O 1
ATOM 1792 N N . TRP A 1 224 ? 19.922 -10.875 -21.125 1 87.81 224 TRP A N 1
ATOM 1793 C CA . TRP A 1 224 ? 18.828 -10.867 -22.094 1 87.81 224 TRP A CA 1
ATOM 1794 C C . TRP A 1 224 ? 19.344 -11.086 -23.5 1 87.81 224 TRP A C 1
ATOM 1796 O O . TRP A 1 224 ? 18.766 -11.875 -24.266 1 87.81 224 TRP A O 1
ATOM 1806 N N . TYR A 1 225 ? 20.406 -10.453 -23.844 1 90.81 225 TYR A N 1
ATOM 1807 C CA . TYR A 1 225 ? 20.984 -10.539 -25.172 1 90.81 225 TYR A CA 1
ATOM 1808 C C . TYR A 1 225 ? 21.484 -11.953 -25.453 1 90.81 225 TYR A C 1
ATOM 1810 O O . TYR A 1 225 ? 21.188 -12.516 -26.516 1 90.81 225 TYR A O 1
ATOM 1818 N N . VAL A 1 226 ? 22.141 -12.547 -24.5 1 91.69 226 VAL A N 1
ATOM 1819 C CA . VAL A 1 226 ? 22.75 -13.859 -24.688 1 91.69 226 VAL A CA 1
ATOM 1820 C C . VAL A 1 226 ? 21.672 -14.938 -24.688 1 91.69 226 VAL A C 1
ATOM 1822 O O . VAL A 1 226 ? 21.781 -15.938 -25.406 1 91.69 226 VAL A O 1
ATOM 1825 N N . SER A 1 227 ? 20.594 -14.742 -23.891 1 89.19 227 SER A N 1
ATOM 1826 C CA . SER A 1 227 ? 19.531 -15.734 -23.797 1 89.19 227 SER A CA 1
ATOM 1827 C C . SER A 1 227 ? 18.688 -15.766 -25.062 1 89.19 227 SER A C 1
ATOM 1829 O O . SER A 1 227 ? 18.047 -16.781 -25.375 1 89.19 227 SER A O 1
ATOM 1831 N N . GLY A 1 228 ? 18.594 -14.609 -25.828 1 88.81 228 GLY A N 1
ATOM 1832 C CA . GLY A 1 228 ? 17.766 -14.555 -27.031 1 88.81 228 GLY A CA 1
ATOM 1833 C C . GLY A 1 228 ? 16.312 -14.828 -26.75 1 88.81 228 GLY A C 1
ATOM 1834 O O . GLY A 1 228 ? 15.742 -14.305 -25.797 1 88.81 228 GLY A O 1
ATOM 1835 N N . PHE A 1 229 ? 15.695 -15.68 -27.516 1 88.25 229 PHE A N 1
ATOM 1836 C CA . PHE A 1 229 ? 14.266 -15.969 -27.438 1 88.25 229 PHE A CA 1
ATOM 1837 C C . PHE A 1 229 ? 13.945 -16.797 -26.203 1 88.25 229 PHE A C 1
ATOM 1839 O O . PHE A 1 229 ? 12.797 -16.828 -25.75 1 88.25 229 PHE A O 1
ATOM 1846 N N . ASN A 1 230 ? 14.953 -17.391 -25.656 1 87.88 230 ASN A N 1
ATOM 1847 C CA . ASN A 1 230 ? 14.742 -18.203 -24.453 1 87.88 230 ASN A CA 1
ATOM 1848 C C . ASN A 1 230 ? 14.305 -17.359 -23.266 1 87.88 230 ASN A C 1
ATOM 1850 O O . ASN A 1 230 ? 13.664 -17.859 -22.344 1 87.88 230 ASN A O 1
ATOM 1854 N N . PHE A 1 231 ? 14.617 -16.125 -23.375 1 84.31 231 PHE A N 1
ATOM 1855 C CA . PHE A 1 231 ? 14.273 -15.203 -22.312 1 84.31 231 PHE A CA 1
ATOM 1856 C C . PHE A 1 231 ? 12.758 -15.102 -22.156 1 84.31 231 PHE A C 1
ATOM 1858 O O . PHE A 1 231 ? 12.258 -14.836 -21.062 1 84.31 231 PHE A O 1
ATOM 1865 N N . PHE A 1 232 ? 12.094 -15.367 -23.219 1 86.44 232 PHE A N 1
ATOM 1866 C CA . PHE A 1 232 ? 10.641 -15.211 -23.219 1 86.44 232 PHE A CA 1
ATOM 1867 C C . PHE A 1 232 ? 9.961 -16.422 -22.594 1 86.44 232 PHE A C 1
ATOM 1869 O O . PHE A 1 232 ? 8.766 -16.406 -22.312 1 86.44 232 PHE A O 1
ATOM 1876 N N . ASP A 1 233 ? 10.805 -17.391 -22.266 1 88.12 233 ASP A N 1
ATOM 1877 C CA . ASP A 1 233 ? 10.305 -18.594 -21.594 1 88.12 233 ASP A CA 1
ATOM 1878 C C . ASP A 1 233 ? 10.414 -18.484 -20.078 1 88.12 233 ASP A C 1
ATOM 1880 O O . ASP A 1 233 ? 11.516 -18.391 -19.531 1 88.12 233 ASP A O 1
ATOM 1884 N N . PRO A 1 234 ? 9.258 -18.562 -19.422 1 84.38 234 PRO A N 1
ATOM 1885 C CA . PRO A 1 234 ? 9.273 -18.469 -17.969 1 84.38 234 PRO A CA 1
ATOM 1886 C C . PRO A 1 234 ? 10.094 -19.562 -17.297 1 84.38 234 PRO A C 1
ATOM 1888 O O . PRO A 1 234 ? 10.727 -19.328 -16.266 1 84.38 234 PRO A O 1
ATOM 1891 N N . TYR A 1 235 ? 10.07 -20.656 -17.891 1 83.56 235 TYR A N 1
ATOM 1892 C CA . TYR A 1 235 ? 10.836 -21.766 -17.328 1 83.56 235 TYR A CA 1
ATOM 1893 C C . TYR A 1 235 ? 12.328 -21.484 -17.422 1 83.56 235 TYR A C 1
ATOM 1895 O O . TYR A 1 235 ? 13.07 -21.766 -16.469 1 83.56 235 TYR A O 1
ATOM 1903 N N . PHE A 1 236 ? 12.75 -20.984 -18.547 1 83.69 236 PHE A N 1
ATOM 1904 C CA . PHE A 1 236 ? 14.148 -20.609 -18.719 1 83.69 236 PHE A CA 1
ATOM 1905 C C . PHE A 1 236 ? 14.562 -19.562 -17.688 1 83.69 236 PHE A C 1
ATOM 1907 O O . PHE A 1 236 ? 15.594 -19.719 -17.031 1 83.69 236 PHE A O 1
ATOM 1914 N N . ARG A 1 237 ? 13.742 -18.609 -17.359 1 80.94 237 ARG A N 1
ATOM 1915 C CA . ARG A 1 237 ? 14.055 -17.531 -16.438 1 80.94 237 ARG A CA 1
ATOM 1916 C C . ARG A 1 237 ? 14.07 -18.016 -15 1 80.94 237 ARG A C 1
ATOM 1918 O O . ARG A 1 237 ? 14.742 -17.438 -14.148 1 80.94 237 ARG A O 1
ATOM 1925 N N . SER A 1 238 ? 13.414 -19.125 -14.781 1 78.75 238 SER A N 1
ATOM 1926 C CA . SER A 1 238 ? 13.336 -19.641 -13.422 1 78.75 238 SER A CA 1
ATOM 1927 C C . SER A 1 238 ? 14.516 -20.562 -13.117 1 78.75 238 SER A C 1
ATOM 1929 O O . SER A 1 238 ? 14.891 -20.734 -11.961 1 78.75 238 SER A O 1
ATOM 1931 N N . LYS A 1 239 ? 15.086 -21.281 -14.07 1 78.12 239 LYS A N 1
ATOM 1932 C CA . LYS A 1 239 ? 16.109 -22.281 -13.828 1 78.12 239 LYS A CA 1
ATOM 1933 C C . LYS A 1 239 ? 17.375 -21.969 -14.625 1 78.12 239 LYS A C 1
ATOM 1935 O O . LYS A 1 239 ? 18.297 -22.797 -14.703 1 78.12 239 LYS A O 1
ATOM 1940 N N . TRP A 1 240 ? 17.594 -20.688 -14.992 1 80.25 240 TRP A N 1
ATOM 1941 C CA . TRP A 1 240 ? 18.734 -20.297 -15.805 1 80.25 240 TRP A CA 1
ATOM 1942 C C . TRP A 1 240 ? 19.734 -21.453 -15.914 1 80.25 240 TRP A C 1
ATOM 1944 O O . TRP A 1 240 ? 20.328 -21.859 -14.922 1 80.25 240 TRP A O 1
ATOM 1954 N N . PRO A 1 241 ? 19.922 -21.984 -17.094 1 82.12 241 PRO A N 1
ATOM 1955 C CA . PRO A 1 241 ? 20.812 -23.141 -17.234 1 82.12 241 PRO A CA 1
ATOM 1956 C C . PRO A 1 241 ? 22.266 -22.812 -16.891 1 82.12 241 PRO A C 1
ATOM 1958 O O . PRO A 1 241 ? 22.656 -21.641 -16.922 1 82.12 241 PRO A O 1
ATOM 1961 N N . ASP A 1 242 ? 22.969 -23.891 -16.484 1 80.38 242 ASP A N 1
ATOM 1962 C CA . ASP A 1 242 ? 24.375 -23.719 -16.109 1 80.38 242 ASP A CA 1
ATOM 1963 C C . ASP A 1 242 ? 25.234 -23.438 -17.328 1 80.38 242 ASP A C 1
ATOM 1965 O O . ASP A 1 242 ? 25.797 -24.344 -17.953 1 80.38 242 ASP A O 1
ATOM 1969 N N . ASN A 1 243 ? 25.312 -22.266 -17.844 1 84 243 ASN A N 1
ATOM 1970 C CA . ASN A 1 243 ? 26.094 -21.734 -18.953 1 84 243 ASN A CA 1
ATOM 1971 C C . ASN A 1 243 ? 26.406 -20.25 -18.75 1 84 243 ASN A C 1
ATOM 1973 O O . ASN A 1 243 ? 26.391 -19.75 -17.609 1 84 243 ASN A O 1
ATOM 1977 N N . GLU A 1 244 ? 26.797 -19.578 -19.75 1 83.44 244 GLU A N 1
ATOM 1978 C CA . GLU A 1 244 ? 27.172 -18.156 -19.656 1 83.44 244 GLU A CA 1
ATOM 1979 C C . GLU A 1 244 ? 26 -17.312 -19.172 1 83.44 244 GLU A C 1
ATOM 1981 O O . GLU A 1 244 ? 26.188 -16.359 -18.422 1 83.44 244 GLU A O 1
ATOM 1986 N N . THR A 1 245 ? 24.828 -17.688 -19.484 1 85.62 245 THR A N 1
ATOM 1987 C CA . THR A 1 245 ? 23.641 -16.938 -19.078 1 85.62 245 THR A CA 1
ATOM 1988 C C . THR A 1 245 ? 23.438 -17.031 -17.578 1 85.62 245 THR A C 1
ATOM 1990 O O . THR A 1 245 ? 23 -16.062 -16.953 1 85.62 245 THR A O 1
ATOM 1993 N N . ARG A 1 246 ? 23.859 -18.141 -17.016 1 86.81 246 ARG A N 1
ATOM 1994 C CA . ARG A 1 246 ? 23.719 -18.312 -15.578 1 86.81 246 ARG A CA 1
ATOM 1995 C C . ARG A 1 246 ? 24.672 -17.391 -14.82 1 86.81 246 ARG A C 1
ATOM 1997 O O . ARG A 1 246 ? 24.312 -16.812 -13.797 1 86.81 246 ARG A O 1
ATOM 2004 N N . THR A 1 247 ? 25.891 -17.344 -15.344 1 90.5 247 THR A N 1
ATOM 2005 C CA . THR A 1 247 ? 26.875 -16.469 -14.703 1 90.5 247 THR A CA 1
ATOM 2006 C C . THR A 1 247 ? 26.406 -15.023 -14.719 1 90.5 247 THR A C 1
ATOM 2008 O O . THR A 1 247 ? 26.484 -14.32 -13.711 1 90.5 247 THR A O 1
ATOM 2011 N N . LEU A 1 248 ? 25.922 -14.578 -15.859 1 92.5 248 LEU A N 1
ATOM 2012 C CA . LEU A 1 248 ? 25.406 -13.211 -15.977 1 92.5 248 LEU A CA 1
ATOM 2013 C C . LEU A 1 248 ? 24.234 -13 -15.031 1 92.5 248 LEU A C 1
ATOM 2015 O O . LEU A 1 248 ? 24.156 -11.961 -14.367 1 92.5 248 LEU A O 1
ATOM 2019 N N . PHE A 1 249 ? 23.375 -13.961 -14.938 1 89.75 249 PHE A N 1
ATOM 2020 C CA . PHE A 1 249 ? 22.234 -13.875 -14.031 1 89.75 249 PHE A CA 1
ATOM 2021 C C . PHE A 1 249 ? 22.703 -13.781 -12.578 1 89.75 249 PHE A C 1
ATOM 2023 O O . PHE A 1 249 ? 22.141 -13 -11.805 1 89.75 249 PHE A O 1
ATOM 2030 N N . LEU A 1 250 ? 23.719 -14.586 -12.242 1 91.25 250 LEU A N 1
ATOM 2031 C CA . LEU A 1 250 ? 24.219 -14.578 -10.875 1 91.25 250 LEU A CA 1
ATOM 2032 C C . LEU A 1 250 ? 24.797 -13.211 -10.516 1 91.25 250 LEU A C 1
ATOM 2034 O O . LEU A 1 250 ? 24.5 -12.68 -9.438 1 91.25 250 LEU A O 1
ATOM 2038 N N . VAL A 1 251 ? 25.562 -12.688 -11.391 1 94.44 251 VAL A N 1
ATOM 2039 C CA . VAL A 1 251 ? 26.141 -11.367 -11.141 1 94.44 251 VAL A CA 1
ATOM 2040 C C . VAL A 1 251 ? 25.016 -10.336 -11.016 1 94.44 251 VAL A C 1
ATOM 2042 O O . VAL A 1 251 ? 25.062 -9.469 -10.141 1 94.44 251 VAL A O 1
ATOM 2045 N N . THR A 1 252 ? 23.984 -10.422 -11.875 1 94.31 252 THR A N 1
ATOM 2046 C CA . THR A 1 252 ? 22.828 -9.531 -11.836 1 94.31 252 THR A CA 1
ATOM 2047 C C . THR A 1 252 ? 22.125 -9.625 -10.484 1 94.31 252 THR A C 1
ATOM 2049 O O . THR A 1 252 ? 21.906 -8.609 -9.82 1 94.31 252 THR A O 1
ATOM 2052 N N . SER A 1 253 ? 21.875 -10.797 -10.078 1 92.88 253 SER A N 1
ATOM 2053 C CA . SER A 1 253 ? 21.094 -11.016 -8.867 1 92.88 253 SER A CA 1
ATOM 2054 C C . SER A 1 253 ? 21.891 -10.664 -7.621 1 92.88 253 SER A C 1
ATOM 2056 O O . SER A 1 253 ? 21.344 -10.156 -6.645 1 92.88 253 SER A O 1
ATOM 2058 N N . ILE A 1 254 ? 23.203 -10.938 -7.617 1 94.81 254 ILE A N 1
ATOM 2059 C CA . ILE A 1 254 ? 24.062 -10.555 -6.508 1 94.81 254 ILE A CA 1
ATOM 2060 C C . ILE A 1 254 ? 24.109 -9.031 -6.395 1 94.81 254 ILE A C 1
ATOM 2062 O O . ILE A 1 254 ? 23.984 -8.484 -5.297 1 94.81 254 ILE A O 1
ATOM 2066 N N . SER A 1 255 ? 24.297 -8.359 -7.496 1 97 255 SER A N 1
ATOM 2067 C CA . SER A 1 255 ? 24.312 -6.902 -7.52 1 97 255 SER A CA 1
ATOM 2068 C C . SER A 1 255 ? 22.984 -6.324 -7.039 1 97 255 SER A C 1
ATOM 2070 O O . SER A 1 255 ? 22.969 -5.32 -6.32 1 97 255 SER A O 1
ATOM 2072 N N . GLU A 1 256 ? 21.984 -6.941 -7.434 1 95.62 256 GLU A N 1
ATOM 2073 C CA . GLU A 1 256 ? 20.656 -6.551 -6.977 1 95.62 256 GLU A CA 1
ATOM 2074 C C . GLU A 1 256 ? 20.547 -6.652 -5.457 1 95.62 256 GLU A C 1
ATOM 2076 O O . GLU A 1 256 ? 20.078 -5.719 -4.801 1 95.62 256 GLU A O 1
ATOM 2081 N N . THR A 1 257 ? 20.969 -7.746 -4.953 1 96.12 257 THR A N 1
ATOM 2082 C CA . THR A 1 257 ? 20.875 -7.996 -3.518 1 96.12 257 THR A CA 1
ATOM 2083 C C . THR A 1 257 ? 21.75 -7.016 -2.744 1 96.12 257 THR A C 1
ATOM 2085 O O . THR A 1 257 ? 21.328 -6.453 -1.734 1 96.12 257 THR A O 1
ATOM 2088 N N . ILE A 1 258 ? 22.906 -6.797 -3.236 1 96.5 258 ILE A N 1
ATOM 2089 C CA . ILE A 1 258 ? 23.812 -5.84 -2.611 1 96.5 258 ILE A CA 1
ATOM 2090 C C . ILE A 1 258 ? 23.172 -4.449 -2.619 1 96.5 258 ILE A C 1
ATOM 2092 O O . ILE A 1 258 ? 23.203 -3.746 -1.605 1 96.5 258 ILE A O 1
ATOM 2096 N N . SER A 1 259 ? 22.656 -4.078 -3.723 1 96.88 259 SER A N 1
ATOM 2097 C CA . SER A 1 259 ? 22.016 -2.775 -3.838 1 96.88 259 SER A CA 1
ATOM 2098 C C . SER A 1 259 ? 20.891 -2.619 -2.818 1 96.88 259 SER A C 1
ATOM 2100 O O . SER A 1 259 ? 20.766 -1.58 -2.166 1 96.88 259 SER A O 1
ATOM 2102 N N . LEU A 1 260 ? 20.141 -3.629 -2.713 1 95.62 260 LEU A N 1
ATOM 2103 C CA . LEU A 1 260 ? 19.031 -3.605 -1.77 1 95.62 260 LEU A CA 1
ATOM 2104 C C . LEU A 1 260 ? 19.531 -3.477 -0.337 1 95.62 260 LEU A C 1
ATOM 2106 O O . LEU A 1 260 ? 19.016 -2.678 0.442 1 95.62 260 LEU A O 1
ATOM 2110 N N . LEU A 1 261 ? 20.562 -4.164 0.018 1 96.31 261 LEU A N 1
ATOM 2111 C CA . LEU A 1 261 ? 21.094 -4.156 1.376 1 96.31 261 LEU A CA 1
ATOM 2112 C C . LEU A 1 261 ? 21.734 -2.809 1.697 1 96.31 261 LEU A C 1
ATOM 2114 O O . LEU A 1 261 ? 21.688 -2.354 2.844 1 96.31 261 LEU A O 1
ATOM 2118 N N . LEU A 1 262 ? 22.219 -2.18 0.726 1 96.44 262 LEU A N 1
ATOM 2119 C CA . LEU A 1 262 ? 22.812 -0.87 0.933 1 96.44 262 LEU A CA 1
ATOM 2120 C C . LEU A 1 262 ? 21.75 0.182 1.225 1 96.44 262 LEU A C 1
ATOM 2122 O O . LEU A 1 262 ? 22 1.141 1.957 1 96.44 262 LEU A O 1
ATOM 2126 N N . VAL A 1 263 ? 20.562 0.024 0.688 1 96.06 263 VAL A N 1
ATOM 2127 C CA . VAL A 1 263 ? 19.453 0.924 1.003 1 96.06 263 VAL A CA 1
ATOM 2128 C C . VAL A 1 263 ? 19.125 0.842 2.492 1 96.06 263 VAL A C 1
ATOM 2130 O O . VAL A 1 263 ? 18.766 1.845 3.109 1 96.06 263 VAL A O 1
ATOM 2133 N N . SER A 1 264 ? 19.297 -0.366 3.043 1 96.62 264 SER A N 1
ATOM 2134 C CA . SER A 1 264 ? 19.078 -0.542 4.477 1 96.62 264 SER A CA 1
ATOM 2135 C C . SER A 1 264 ? 20 0.361 5.285 1 96.62 264 SER A C 1
ATOM 2137 O O . SER A 1 264 ? 19.578 0.989 6.254 1 96.62 264 SER A O 1
ATOM 2139 N N . THR A 1 265 ? 21.203 0.499 4.91 1 94.5 265 THR A N 1
ATOM 2140 C CA . THR A 1 265 ? 22.172 1.347 5.602 1 94.5 265 THR A CA 1
ATOM 2141 C C . THR A 1 265 ? 21.797 2.82 5.453 1 94.5 265 THR A C 1
ATOM 2143 O O . THR A 1 265 ? 21.938 3.598 6.398 1 94.5 265 THR A O 1
ATOM 2146 N N . ALA A 1 266 ? 21.344 3.15 4.309 1 93.19 266 ALA A N 1
ATOM 2147 C CA . ALA A 1 266 ? 20.906 4.527 4.086 1 93.19 266 ALA A CA 1
ATOM 2148 C C . ALA A 1 266 ? 19.734 4.887 4.996 1 93.19 266 ALA A C 1
ATOM 2150 O O . ALA A 1 266 ? 19.672 5.996 5.531 1 93.19 266 ALA A O 1
ATOM 2151 N N . ASN A 1 267 ? 18.859 3.951 5.195 1 95.75 267 ASN A N 1
ATOM 2152 C CA . ASN A 1 267 ? 17.703 4.172 6.074 1 95.75 267 ASN A CA 1
ATOM 2153 C C . ASN A 1 267 ? 18.141 4.363 7.523 1 95.75 267 ASN A C 1
ATOM 2155 O O . ASN A 1 267 ? 17.516 5.113 8.273 1 95.75 267 ASN A O 1
ATOM 2159 N N . LEU A 1 268 ? 19.219 3.73 7.895 1 95.75 268 LEU A N 1
ATOM 2160 C CA . LEU A 1 268 ? 19.719 3.91 9.25 1 95.75 268 LEU A CA 1
ATOM 2161 C C . LEU A 1 268 ? 20.234 5.332 9.461 1 95.75 268 LEU A C 1
ATOM 2163 O O . LEU A 1 268 ? 20.125 5.883 10.555 1 95.75 268 LEU A O 1
ATOM 2167 N N . CYS A 1 269 ? 20.781 5.875 8.453 1 94.31 269 CYS A N 1
ATOM 2168 C CA . CYS A 1 269 ? 21.203 7.27 8.531 1 94.31 269 CYS A CA 1
ATOM 2169 C C . CYS A 1 269 ? 20.016 8.188 8.781 1 94.31 269 CYS A C 1
ATOM 2171 O O . CYS A 1 269 ? 20.062 9.062 9.648 1 94.31 269 CYS A O 1
ATOM 2173 N N . LEU A 1 270 ? 18.984 7.969 8.062 1 94.75 270 LEU A N 1
ATOM 2174 C CA . LEU A 1 270 ? 17.766 8.758 8.242 1 94.75 270 LEU A CA 1
ATOM 2175 C C . LEU A 1 270 ? 17.156 8.5 9.617 1 94.75 270 LEU A C 1
ATOM 2177 O O . LEU A 1 270 ? 16.641 9.43 10.258 1 94.75 270 LEU A O 1
ATOM 2181 N N . PHE A 1 271 ? 17.234 7.215 10.008 1 96.94 271 PHE A N 1
ATOM 2182 C CA . PHE A 1 271 ? 16.797 6.852 11.352 1 96.94 271 PHE A CA 1
ATOM 2183 C C . PHE A 1 271 ? 17.5 7.699 12.398 1 96.94 271 PHE A C 1
ATOM 2185 O O . PHE A 1 271 ? 16.844 8.305 13.258 1 96.94 271 PHE A O 1
ATOM 2192 N N . ASN A 1 272 ? 18.734 7.844 12.367 1 95.12 272 ASN A N 1
ATOM 2193 C CA . ASN A 1 272 ? 19.516 8.586 13.344 1 95.12 272 ASN A CA 1
ATOM 2194 C C . ASN A 1 272 ? 19.188 10.078 13.312 1 95.12 272 ASN A C 1
ATOM 2196 O O . ASN A 1 272 ? 19.062 10.711 14.359 1 95.12 272 ASN A O 1
ATOM 2200 N N . ARG A 1 273 ? 18.969 10.602 12.195 1 94.81 273 ARG A N 1
ATOM 2201 C CA . ARG A 1 273 ? 18.688 12.031 12.039 1 94.81 273 ARG A CA 1
ATOM 2202 C C . ARG A 1 273 ? 17.312 12.383 12.57 1 94.81 273 ARG A C 1
ATOM 2204 O O . ARG A 1 273 ? 17.125 13.43 13.188 1 94.81 273 ARG A O 1
ATOM 2211 N N . MET A 1 274 ? 16.422 11.539 12.336 1 95 274 MET A N 1
ATOM 2212 C CA . MET A 1 274 ? 15.062 11.773 12.812 1 95 274 MET A CA 1
ATOM 2213 C C . MET A 1 274 ? 14.969 11.539 14.32 1 95 274 MET A C 1
ATOM 2215 O O . MET A 1 274 ? 14.227 12.242 15.016 1 95 274 MET A O 1
ATOM 2219 N N . ARG A 1 275 ? 15.75 10.562 14.797 1 94.44 275 ARG A N 1
ATOM 2220 C CA . ARG A 1 275 ? 15.734 10.25 16.219 1 94.44 275 ARG A CA 1
ATOM 2221 C C . ARG A 1 275 ? 16.344 11.383 17.031 1 94.44 275 ARG A C 1
ATOM 2223 O O . ARG A 1 275 ? 15.898 11.672 18.141 1 94.44 275 ARG A O 1
ATOM 2230 N N . LYS A 1 276 ? 17.266 12.109 16.531 1 93.75 276 LYS A N 1
ATOM 2231 C CA . LYS A 1 276 ? 17.969 13.188 17.219 1 93.75 276 LYS A CA 1
ATOM 2232 C C . LYS A 1 276 ? 17.156 14.469 17.219 1 93.75 276 LYS A C 1
ATOM 2234 O O . LYS A 1 276 ? 17.438 15.391 18 1 93.75 276 LYS A O 1
ATOM 2239 N N . PHE A 1 277 ? 16.25 14.523 16.328 1 93.38 277 PHE A N 1
ATOM 2240 C CA . PHE A 1 277 ? 15.414 15.719 16.219 1 93.38 277 PHE A CA 1
ATOM 2241 C C . PHE A 1 277 ? 14.43 15.797 17.391 1 93.38 277 PHE A C 1
ATOM 2243 O O . PHE A 1 277 ? 13.625 14.891 17.578 1 93.38 277 PHE A O 1
ATOM 2250 N N . LYS A 1 278 ? 14.391 16.875 18.141 1 89.69 278 LYS A N 1
ATOM 2251 C CA . LYS A 1 278 ? 13.641 16.984 19.375 1 89.69 278 LYS A CA 1
ATOM 2252 C C . LYS A 1 278 ? 12.453 17.938 19.234 1 89.69 278 LYS A C 1
ATOM 2254 O O . LYS A 1 278 ? 11.594 18 20.109 1 89.69 278 LYS A O 1
ATOM 2259 N N . ASP A 1 279 ? 12.297 18.641 18.156 1 90.31 279 ASP A N 1
ATOM 2260 C CA . ASP A 1 279 ? 11.297 19.703 18.062 1 90.31 279 ASP A CA 1
ATOM 2261 C C . ASP A 1 279 ? 10.062 19.219 17.297 1 90.31 279 ASP A C 1
ATOM 2263 O O . ASP A 1 279 ? 9.398 20.016 16.625 1 90.31 279 ASP A O 1
ATOM 2267 N N . TRP A 1 280 ? 9.742 17.938 17.328 1 91.19 280 TRP A N 1
ATOM 2268 C CA . TRP A 1 280 ? 8.594 17.391 16.609 1 91.19 280 TRP A CA 1
ATOM 2269 C C . TRP A 1 280 ? 7.301 18.047 17.078 1 91.19 280 TRP A C 1
ATOM 2271 O O . TRP A 1 280 ? 6.352 18.188 16.312 1 91.19 280 TRP A O 1
ATOM 2281 N N . ASP A 1 281 ? 7.242 18.516 18.312 1 86.38 281 ASP A N 1
ATOM 2282 C CA . ASP A 1 281 ? 6.047 19.141 18.875 1 86.38 281 ASP A CA 1
ATOM 2283 C C . ASP A 1 281 ? 5.781 20.484 18.219 1 86.38 281 ASP A C 1
ATOM 2285 O O . ASP A 1 281 ? 4.656 20.984 18.25 1 86.38 281 ASP A O 1
ATOM 2289 N N . LYS A 1 282 ? 6.781 21.062 17.625 1 87.44 282 LYS A N 1
ATOM 2290 C CA . LYS A 1 282 ? 6.652 22.391 17.031 1 87.44 282 LYS A CA 1
ATOM 2291 C C . LYS A 1 282 ? 6.219 22.297 15.57 1 87.44 282 LYS A C 1
ATOM 2293 O O . LYS A 1 282 ? 5.934 23.312 14.93 1 87.44 282 LYS A O 1
ATOM 2298 N N . ILE A 1 283 ? 6.25 21.078 15.141 1 86.94 283 ILE A N 1
ATOM 2299 C CA . ILE A 1 283 ? 5.887 20.891 13.734 1 86.94 283 ILE A CA 1
ATOM 2300 C C . ILE A 1 283 ? 4.387 20.625 13.625 1 86.94 283 ILE A C 1
ATOM 2302 O O . ILE A 1 283 ? 3.85 19.75 14.305 1 86.94 283 ILE A O 1
ATOM 2306 N N . ARG A 1 284 ? 3.734 21.375 12.844 1 74.94 284 ARG A N 1
ATOM 2307 C CA . ARG A 1 284 ? 2.311 21.203 12.578 1 74.94 284 ARG A CA 1
ATOM 2308 C C . ARG A 1 284 ? 2.086 20.297 11.367 1 74.94 284 ARG A C 1
ATOM 2310 O O . ARG A 1 284 ? 2.77 20.438 10.344 1 74.94 284 ARG A O 1
ATOM 2317 N N . PHE A 1 285 ? 1.292 19.203 11.516 1 71.75 285 PHE A N 1
ATOM 2318 C CA . PHE A 1 285 ? 0.964 18.312 10.414 1 71.75 285 PHE A CA 1
ATOM 2319 C C . PHE A 1 285 ? -0.402 18.656 9.828 1 71.75 285 PHE A C 1
ATOM 2321 O O . PHE A 1 285 ? -1.325 19.016 10.562 1 71.75 285 PHE A O 1
ATOM 2328 N N . MET B 1 1 ? 23.016 45.156 -7.836 1 27.73 1 MET B N 1
ATOM 2329 C CA . MET B 1 1 ? 23.641 46.281 -8.531 1 27.73 1 MET B CA 1
ATOM 2330 C C . MET B 1 1 ? 22.781 47.531 -8.414 1 27.73 1 MET B C 1
ATOM 2332 O O . MET B 1 1 ? 21.594 47.531 -8.766 1 27.73 1 MET B O 1
ATOM 2336 N N . ASP B 1 2 ? 23.203 48.469 -7.555 1 32.09 2 ASP B N 1
ATOM 2337 C CA . ASP B 1 2 ? 22.547 49.75 -7.207 1 32.09 2 ASP B CA 1
ATOM 2338 C C . ASP B 1 2 ? 22.516 50.688 -8.406 1 32.09 2 ASP B C 1
ATOM 2340 O O . ASP B 1 2 ? 23.562 51.094 -8.898 1 32.09 2 ASP B O 1
ATOM 2344 N N . SER B 1 3 ? 21.75 50.406 -9.406 1 36.34 3 SER B N 1
ATOM 2345 C CA . SER B 1 3 ? 21.719 51.438 -10.438 1 36.34 3 SER B CA 1
ATOM 2346 C C . SER B 1 3 ? 21.172 52.75 -9.891 1 36.34 3 SER B C 1
ATOM 2348 O O . SER B 1 3 ? 20.109 52.781 -9.281 1 36.34 3 SER B O 1
ATOM 2350 N N . ILE B 1 4 ? 22.078 53.75 -9.68 1 38.28 4 ILE B N 1
ATOM 2351 C CA . ILE B 1 4 ? 21.891 55.125 -9.281 1 38.28 4 ILE B CA 1
ATOM 2352 C C . ILE B 1 4 ? 21.047 55.844 -10.328 1 38.28 4 ILE B C 1
ATOM 2354 O O . ILE B 1 4 ? 21.438 55.938 -11.492 1 38.28 4 ILE B O 1
ATOM 2358 N N . ASN B 1 5 ? 19.781 55.812 -10.391 1 40.03 5 ASN B N 1
ATOM 2359 C CA . ASN B 1 5 ? 19.094 56.719 -11.297 1 40.03 5 ASN B CA 1
ATOM 2360 C C . ASN B 1 5 ? 19.359 58.156 -10.938 1 40.03 5 ASN B C 1
ATOM 2362 O O . ASN B 1 5 ? 19.797 58.469 -9.828 1 40.03 5 ASN B O 1
ATOM 2366 N N . GLU B 1 6 ? 19.391 59.156 -11.906 1 41.09 6 GLU B N 1
ATOM 2367 C CA . GLU B 1 6 ? 19.703 60.594 -11.828 1 41.09 6 GLU B CA 1
ATOM 2368 C C . GLU B 1 6 ? 19.094 61.219 -10.578 1 41.09 6 GLU B C 1
ATOM 2370 O O . GLU B 1 6 ? 19.688 62.094 -9.961 1 41.09 6 GLU B O 1
ATOM 2375 N N . ASN B 1 7 ? 17.891 61.406 -10.5 1 39.38 7 ASN B N 1
ATOM 2376 C CA . ASN B 1 7 ? 17.234 62.281 -9.531 1 39.38 7 ASN B CA 1
ATOM 2377 C C . ASN B 1 7 ? 17.312 61.688 -8.125 1 39.38 7 ASN B C 1
ATOM 2379 O O . ASN B 1 7 ? 16.484 62.031 -7.262 1 39.38 7 ASN B O 1
ATOM 2383 N N . GLY B 1 8 ? 18.594 61.219 -7.531 1 39.69 8 GLY B N 1
ATOM 2384 C CA . GLY B 1 8 ? 19.156 60.781 -6.266 1 39.69 8 GLY B CA 1
ATOM 2385 C C . GLY B 1 8 ? 18.328 59.719 -5.57 1 39.69 8 GLY B C 1
ATOM 2386 O O . GLY B 1 8 ? 18.594 59.375 -4.422 1 39.69 8 GLY B O 1
ATOM 2387 N N . GLN B 1 9 ? 17.125 59.625 -5.793 1 34.88 9 GLN B N 1
ATOM 2388 C CA . GLN B 1 9 ? 16.344 58.719 -4.988 1 34.88 9 GLN B CA 1
ATOM 2389 C C . GLN B 1 9 ? 16.734 57.25 -5.285 1 34.88 9 GLN B C 1
ATOM 2391 O O . GLN B 1 9 ? 16.859 56.875 -6.445 1 34.88 9 GLN B O 1
ATOM 2396 N N . SER B 1 10 ? 17.531 56.719 -4.406 1 35.94 10 SER B N 1
ATOM 2397 C CA . SER B 1 10 ? 17.875 55.312 -4.461 1 35.94 10 SER B CA 1
ATOM 2398 C C . SER B 1 10 ? 16.625 54.438 -4.605 1 35.94 10 SER B C 1
ATOM 2400 O O . SER B 1 10 ? 15.695 54.562 -3.803 1 35.94 10 SER B O 1
ATOM 2402 N N . VAL B 1 11 ? 16.172 54.219 -5.777 1 35.56 11 VAL B N 1
ATOM 2403 C CA . VAL B 1 11 ? 15.117 53.219 -5.914 1 35.56 11 VAL B CA 1
ATOM 2404 C C . VAL B 1 11 ? 15.664 51.844 -5.523 1 35.56 11 VAL B C 1
ATOM 2406 O O . VAL B 1 11 ? 16.594 51.344 -6.152 1 35.56 11 VAL B O 1
ATOM 2409 N N . THR B 1 12 ? 15.609 51.594 -4.293 1 34.12 12 THR B N 1
ATOM 2410 C CA . THR B 1 12 ? 15.828 50.219 -3.904 1 34.12 12 THR B CA 1
ATOM 2411 C C . THR B 1 12 ? 14.836 49.281 -4.613 1 34.12 12 THR B C 1
ATOM 2413 O O . THR B 1 12 ? 13.625 49.406 -4.414 1 34.12 12 THR B O 1
ATOM 2416 N N . VAL B 1 13 ? 15.141 48.969 -5.809 1 32.78 13 VAL B N 1
ATOM 2417 C CA . VAL B 1 13 ? 14.383 47.875 -6.402 1 32.78 13 VAL B CA 1
ATOM 2418 C C . VAL B 1 13 ? 14.422 46.656 -5.48 1 32.78 1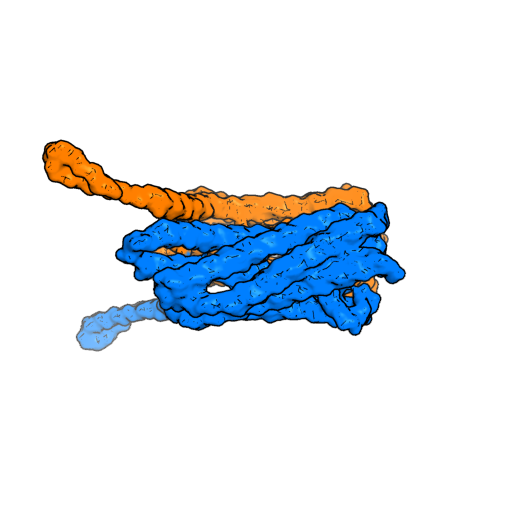3 VAL B C 1
ATOM 2420 O O . VAL B 1 13 ? 15.484 46.094 -5.266 1 32.78 13 VAL B O 1
ATOM 2423 N N . THR B 1 14 ? 13.594 46.719 -4.559 1 34 14 THR B N 1
ATOM 2424 C CA . THR B 1 14 ? 13.375 45.438 -3.895 1 34 14 THR B CA 1
ATOM 2425 C C . THR B 1 14 ? 13 44.344 -4.906 1 34 14 THR B C 1
ATOM 2427 O O . THR B 1 14 ? 11.938 44.438 -5.539 1 34 14 THR B O 1
ATOM 2430 N N . ILE B 1 15 ? 13.891 43.875 -5.586 1 32.38 15 ILE B N 1
ATOM 2431 C CA . ILE B 1 15 ? 13.586 42.625 -6.266 1 32.38 15 ILE B CA 1
ATOM 2432 C C . ILE B 1 15 ? 12.914 41.656 -5.293 1 32.38 15 ILE B C 1
ATOM 2434 O O . ILE B 1 15 ? 13.562 41.125 -4.391 1 32.38 15 ILE B O 1
ATOM 2438 N N . ALA B 1 16 ? 11.672 41.969 -4.977 1 36.34 16 ALA B N 1
ATOM 2439 C CA . ALA B 1 16 ? 10.836 40.969 -4.301 1 36.34 16 ALA B CA 1
ATOM 2440 C C . ALA B 1 16 ? 11.078 39.562 -4.879 1 36.34 16 ALA B C 1
ATOM 2442 O O . ALA B 1 16 ? 11.039 39.375 -6.098 1 36.34 16 ALA B O 1
ATOM 2443 N N . ASN B 1 17 ? 11.883 38.719 -4.293 1 39.91 17 ASN B N 1
ATOM 2444 C CA . ASN B 1 17 ? 12.156 37.312 -4.508 1 39.91 17 ASN B CA 1
ATOM 2445 C C . ASN B 1 17 ? 10.883 36.562 -4.863 1 39.91 17 ASN B C 1
ATOM 2447 O O . ASN B 1 17 ? 10.195 36.031 -3.977 1 39.91 17 ASN B O 1
ATOM 2451 N N . ASP B 1 18 ? 10.195 36.844 -5.941 1 44.38 18 ASP B N 1
ATOM 2452 C CA . ASP B 1 18 ? 9.023 36.281 -6.602 1 44.38 18 ASP B CA 1
ATOM 2453 C C . ASP B 1 18 ? 9.141 34.781 -6.703 1 44.38 18 ASP B C 1
ATOM 2455 O O . ASP B 1 18 ? 8.125 34.062 -6.789 1 44.38 18 ASP B O 1
ATOM 2459 N N . GLY B 1 19 ? 10.344 34.312 -6.773 1 45.5 19 GLY B N 1
ATOM 2460 C CA . GLY B 1 19 ? 10.484 32.875 -6.926 1 45.5 19 GLY B CA 1
ATOM 2461 C C . GLY B 1 19 ? 10.039 32.125 -5.703 1 45.5 19 GLY B C 1
ATOM 2462 O O . GLY B 1 19 ? 9.484 31.016 -5.82 1 45.5 19 GLY B O 1
ATOM 2463 N N . ASN B 1 20 ? 10.461 32.562 -4.473 1 50.66 20 ASN B N 1
ATOM 2464 C CA . ASN B 1 20 ? 10.078 31.953 -3.211 1 50.66 20 ASN B CA 1
ATOM 2465 C C . ASN B 1 20 ? 8.562 31.984 -3.006 1 50.66 20 ASN B C 1
ATOM 2467 O O . ASN B 1 20 ? 7.973 31.016 -2.553 1 50.66 20 ASN B O 1
ATOM 2471 N N . ASN B 1 21 ? 7.938 33.125 -3.422 1 55.22 21 ASN B N 1
ATOM 2472 C CA . ASN B 1 21 ? 6.492 33.281 -3.332 1 55.22 21 ASN B CA 1
ATOM 2473 C C . ASN B 1 21 ? 5.754 32.406 -4.328 1 55.22 21 ASN B C 1
ATOM 2475 O O . ASN B 1 21 ? 4.68 31.875 -4.023 1 55.22 21 ASN B O 1
ATOM 2479 N N . GLY B 1 22 ? 6.539 32.156 -5.383 1 53.06 22 GLY B N 1
ATOM 2480 C CA . GLY B 1 22 ? 5.895 31.344 -6.402 1 53.06 22 GLY B CA 1
ATOM 2481 C C . GLY B 1 22 ? 5.809 29.875 -6.035 1 53.06 22 GLY B C 1
ATOM 2482 O O . GLY B 1 22 ? 4.758 29.25 -6.188 1 53.06 22 GLY B O 1
ATOM 2483 N N . SER B 1 23 ? 6.961 29.391 -5.547 1 58.72 23 SER B N 1
ATOM 2484 C CA . SER B 1 23 ? 6.953 27.984 -5.145 1 58.72 23 SER B CA 1
ATOM 2485 C C . SER B 1 23 ? 6.051 27.766 -3.936 1 58.72 23 SER B C 1
ATOM 2487 O O . SER B 1 23 ? 5.293 26.797 -3.893 1 58.72 23 SER B O 1
ATOM 2489 N N . LYS B 1 24 ? 6.23 28.625 -2.887 1 61.84 24 LYS B N 1
ATOM 2490 C CA . LYS B 1 24 ? 5.328 28.578 -1.743 1 61.84 24 LYS B CA 1
ATOM 2491 C C . LYS B 1 24 ? 3.873 28.719 -2.184 1 61.84 24 LYS B C 1
ATOM 2493 O O . LYS B 1 24 ? 2.99 28.031 -1.672 1 61.84 24 LYS B O 1
ATOM 2498 N N . GLN B 1 25 ? 3.709 29.578 -3.096 1 65.19 25 GLN B N 1
ATOM 2499 C CA . GLN B 1 25 ? 2.361 29.797 -3.615 1 65.19 25 GLN B CA 1
ATOM 2500 C C . GLN B 1 25 ? 1.872 28.562 -4.391 1 65.19 25 GLN B C 1
ATOM 2502 O O . GLN B 1 25 ? 0.703 28.188 -4.289 1 65.19 25 GLN B O 1
ATOM 2507 N N . ARG B 1 26 ? 2.797 27.953 -5.078 1 63.34 26 ARG B N 1
ATOM 2508 C CA . ARG B 1 26 ? 2.404 26.781 -5.844 1 63.34 26 ARG B CA 1
ATOM 2509 C C . ARG B 1 26 ? 2.082 25.609 -4.926 1 63.34 26 ARG B C 1
ATOM 2511 O O . ARG B 1 26 ? 1.104 24.891 -5.141 1 63.34 26 ARG B O 1
ATOM 2518 N N . LYS B 1 27 ? 2.885 25.438 -3.945 1 64.81 27 LYS B N 1
ATOM 2519 C CA . LYS B 1 27 ? 2.633 24.391 -2.973 1 64.81 27 LYS B CA 1
ATOM 2520 C C . LYS B 1 27 ? 1.337 24.641 -2.211 1 64.81 27 LYS B C 1
ATOM 2522 O O . LYS B 1 27 ? 0.536 23.719 -2.018 1 64.81 27 LYS B O 1
ATOM 2527 N N . LYS B 1 28 ? 1.295 25.828 -1.711 1 67.62 28 LYS B N 1
ATOM 2528 C CA . LYS B 1 28 ? 0.032 26.188 -1.071 1 67.62 28 LYS B CA 1
ATOM 2529 C C . LYS B 1 28 ? -1.149 25.922 -1.999 1 67.62 28 LYS B C 1
ATOM 2531 O O . LYS B 1 28 ? -2.193 25.438 -1.56 1 67.62 28 LYS B O 1
ATOM 2536 N N . GLN B 1 29 ? -0.851 26.078 -3.232 1 70.06 29 GLN B N 1
ATOM 2537 C CA . GLN B 1 29 ? -1.893 25.844 -4.227 1 70.06 29 GLN B CA 1
ATOM 2538 C C . GLN B 1 29 ? -2.129 24.344 -4.426 1 70.06 29 GLN B C 1
ATOM 2540 O O . GLN B 1 29 ? -3.273 23.906 -4.551 1 70.06 29 GLN B O 1
ATOM 2545 N N . LEU B 1 30 ? -1.078 23.578 -4.379 1 71.19 30 LEU B N 1
ATOM 2546 C CA . LEU B 1 30 ? -1.204 22.125 -4.551 1 71.19 30 LEU B CA 1
ATOM 2547 C C . LEU B 1 30 ? -1.925 21.5 -3.361 1 71.19 30 LEU B C 1
ATOM 2549 O O . LEU B 1 30 ? -2.842 20.703 -3.541 1 71.19 30 LEU B O 1
ATOM 2553 N N . TYR B 1 31 ? -1.494 21.875 -2.189 1 72.31 31 TYR B N 1
ATOM 2554 C CA . TYR B 1 31 ? -2.164 21.359 -0.995 1 72.31 31 TYR B CA 1
ATOM 2555 C C . TYR B 1 31 ? -3.641 21.75 -0.998 1 72.31 31 TYR B C 1
ATOM 2557 O O . TYR B 1 31 ? -4.5 20.922 -0.67 1 72.31 31 TYR B O 1
ATOM 2565 N N . SER B 1 32 ? -3.811 22.969 -1.317 1 76.06 32 SER B N 1
ATOM 2566 C CA . SER B 1 32 ? -5.188 23.438 -1.412 1 76.06 32 SER B CA 1
ATOM 2567 C C . SER B 1 32 ? -5.965 22.672 -2.475 1 76.06 32 SER B C 1
ATOM 2569 O O . SER B 1 32 ? -7.133 22.328 -2.273 1 76.06 32 SER B O 1
ATOM 2571 N N . SER B 1 33 ? -5.199 22.359 -3.469 1 78.75 33 SER B N 1
ATOM 2572 C CA . SER B 1 33 ? -5.848 21.594 -4.535 1 78.75 33 SER B CA 1
ATOM 2573 C C . SER B 1 33 ? -6.141 20.172 -4.094 1 78.75 33 SER B C 1
ATOM 2575 O O . SER B 1 33 ? -7.23 19.641 -4.352 1 78.75 33 SER B O 1
ATOM 2577 N N . ILE B 1 34 ? -5.203 19.484 -3.418 1 81.38 34 ILE B N 1
ATOM 2578 C CA . ILE B 1 34 ? -5.402 18.125 -2.936 1 81.38 34 ILE B CA 1
ATOM 2579 C C . ILE B 1 34 ? -6.602 18.078 -1.989 1 81.38 34 ILE B C 1
ATOM 2581 O O . ILE B 1 34 ? -7.449 17.203 -2.09 1 81.38 34 ILE B O 1
ATOM 2585 N N . LYS B 1 35 ? -6.629 19.062 -1.214 1 85.31 35 LYS B N 1
ATOM 2586 C CA . LYS B 1 35 ? -7.754 19.156 -0.288 1 85.31 35 LYS B CA 1
ATOM 2587 C C . LYS B 1 35 ? -9.062 19.359 -1.035 1 85.31 35 LYS B C 1
ATOM 2589 O O . LYS B 1 35 ? -10.039 18.641 -0.802 1 85.31 35 LYS B O 1
ATOM 2594 N N . LYS B 1 36 ? -8.984 20.281 -1.923 1 85.94 36 LYS B N 1
ATOM 2595 C CA . LYS B 1 36 ? -10.18 20.641 -2.676 1 85.94 36 LYS B CA 1
ATOM 2596 C C . LYS B 1 36 ? -10.68 19.469 -3.516 1 85.94 36 LYS B C 1
ATOM 2598 O O . LYS B 1 36 ? -11.883 19.297 -3.695 1 85.94 36 LYS B O 1
ATOM 2603 N N . TYR B 1 37 ? -9.711 18.625 -3.906 1 91.06 37 TYR B N 1
ATOM 2604 C CA . TYR B 1 37 ? -10.086 17.531 -4.789 1 91.06 37 TYR B CA 1
ATOM 2605 C C . TYR B 1 37 ? -10 16.188 -4.059 1 91.06 37 TYR B C 1
ATOM 2607 O O . TYR B 1 37 ? -9.883 15.141 -4.691 1 91.06 37 TYR B O 1
ATOM 2615 N N . SER B 1 38 ? -10.039 16.25 -2.736 1 92.88 38 SER B N 1
ATOM 2616 C CA . SER B 1 38 ? -9.953 15.039 -1.934 1 92.88 38 SER B CA 1
ATOM 2617 C C . SER B 1 38 ? -11.094 14.078 -2.25 1 92.88 38 SER B C 1
ATOM 2619 O O . SER B 1 38 ? -11 12.883 -1.981 1 92.88 38 SER B O 1
ATOM 2621 N N . TRP B 1 39 ? -12.141 14.609 -2.885 1 94.69 39 TRP B N 1
ATOM 2622 C CA . TRP B 1 39 ? -13.289 13.781 -3.254 1 94.69 39 TRP B CA 1
ATOM 2623 C C . TRP B 1 39 ? -12.914 12.773 -4.328 1 94.69 39 TRP B C 1
ATOM 2625 O O . TRP B 1 39 ? -13.664 11.828 -4.594 1 94.69 39 TRP B O 1
ATOM 2635 N N . ILE B 1 40 ? -11.773 12.922 -4.926 1 95.75 40 ILE B N 1
ATOM 2636 C CA . ILE B 1 40 ? -11.305 12 -5.953 1 95.75 40 ILE B CA 1
ATOM 2637 C C . ILE B 1 40 ? -10.992 10.648 -5.328 1 95.75 40 ILE B C 1
ATOM 2639 O O . ILE B 1 40 ? -11.148 9.609 -5.973 1 95.75 40 ILE B O 1
ATOM 2643 N N . PHE B 1 41 ? -10.602 10.633 -4.043 1 96.81 41 PHE B N 1
ATOM 2644 C CA . PHE B 1 41 ? -10.188 9.398 -3.395 1 96.81 41 PHE B CA 1
ATOM 2645 C C . PHE B 1 41 ? -11.359 8.422 -3.299 1 96.81 41 PHE B C 1
ATOM 2647 O O . PHE B 1 41 ? -11.281 7.301 -3.803 1 96.81 41 PHE B O 1
ATOM 2654 N N . PRO B 1 42 ? -12.461 8.867 -2.756 1 97.06 42 PRO B N 1
ATOM 2655 C CA . PRO B 1 42 ? -13.586 7.926 -2.707 1 97.06 42 PRO B CA 1
ATOM 2656 C C . PRO B 1 42 ? -14.172 7.637 -4.086 1 97.06 42 PRO B C 1
ATOM 2658 O O . PRO B 1 42 ? -14.719 6.555 -4.312 1 97.06 42 PRO B O 1
ATOM 2661 N N . LEU B 1 43 ? -14.078 8.562 -5.043 1 97.69 43 LEU B N 1
ATOM 2662 C CA . LEU B 1 43 ? -14.516 8.289 -6.41 1 97.69 43 LEU B CA 1
ATOM 2663 C C . LEU B 1 43 ? -13.672 7.191 -7.043 1 97.69 43 LEU B C 1
ATOM 2665 O O . LEU B 1 43 ? -14.203 6.25 -7.633 1 97.69 43 LEU B O 1
ATOM 2669 N N . TYR B 1 44 ? -12.391 7.328 -6.906 1 97.06 44 TYR B N 1
ATOM 2670 C CA . TYR B 1 44 ? -11.5 6.289 -7.406 1 97.06 44 TYR B CA 1
ATOM 2671 C C . TYR B 1 44 ? -11.805 4.945 -6.754 1 97.06 44 TYR B C 1
ATOM 2673 O O . TYR B 1 44 ? -11.828 3.914 -7.43 1 97.06 44 TYR B O 1
ATOM 2681 N N . SER B 1 45 ? -11.984 4.988 -5.445 1 97.12 45 SER B N 1
ATOM 2682 C CA . SER B 1 45 ? -12.297 3.754 -4.73 1 97.12 45 SER B CA 1
ATOM 2683 C C . SER B 1 45 ? -13.547 3.088 -5.305 1 97.12 45 SER B C 1
ATOM 2685 O O . SER B 1 45 ? -13.578 1.869 -5.488 1 97.12 45 SER B O 1
ATOM 2687 N N . SER B 1 46 ? -14.539 3.865 -5.59 1 97.5 46 SER B N 1
ATOM 2688 C CA . SER B 1 46 ? -15.766 3.334 -6.16 1 97.5 46 SER B CA 1
ATOM 2689 C C . SER B 1 46 ? -15.523 2.715 -7.531 1 97.5 46 SER B C 1
ATOM 2691 O O . SER B 1 46 ? -15.93 1.578 -7.789 1 97.5 46 SER B O 1
ATOM 2693 N N . ILE B 1 47 ? -14.766 3.361 -8.352 1 97.75 47 ILE B N 1
ATOM 2694 C CA . ILE B 1 47 ? -14.508 2.908 -9.711 1 97.75 47 ILE B CA 1
ATOM 2695 C C . ILE B 1 47 ? -13.586 1.687 -9.68 1 97.75 47 ILE B C 1
ATOM 2697 O O . ILE B 1 47 ? -13.797 0.724 -10.422 1 97.75 47 ILE B O 1
ATOM 2701 N N . SER B 1 48 ? -12.609 1.746 -8.82 1 97.44 48 SER B N 1
ATOM 2702 C CA . SER B 1 48 ? -11.625 0.676 -8.742 1 97.44 48 SER B CA 1
ATOM 2703 C C . SER B 1 48 ? -12.266 -0.641 -8.312 1 97.44 48 SER B C 1
ATOM 2705 O O . SER B 1 48 ? -11.844 -1.712 -8.758 1 97.44 48 SER B O 1
ATOM 2707 N N . ILE B 1 49 ? -13.266 -0.589 -7.488 1 96.94 49 ILE B N 1
ATOM 2708 C CA . ILE B 1 49 ? -13.945 -1.796 -7.035 1 96.94 49 ILE B CA 1
ATOM 2709 C C . ILE B 1 49 ? -14.648 -2.463 -8.219 1 96.94 49 ILE B C 1
ATOM 2711 O O . ILE B 1 49 ? -14.578 -3.686 -8.383 1 96.94 49 ILE B O 1
ATOM 2715 N N . VAL B 1 50 ? -15.242 -1.72 -9.039 1 96.81 50 VAL B N 1
ATOM 2716 C CA . VAL B 1 50 ? -15.867 -2.262 -10.234 1 96.81 50 VAL B CA 1
ATOM 2717 C C . VAL B 1 50 ? -14.805 -2.848 -11.164 1 96.81 50 VAL B C 1
ATOM 2719 O O . VAL B 1 50 ? -14.953 -3.963 -11.664 1 96.81 50 VAL B O 1
ATOM 2722 N N . LEU B 1 51 ? -13.703 -2.176 -11.281 1 96.88 51 LEU B N 1
ATOM 2723 C CA . LEU B 1 51 ? -12.625 -2.627 -12.148 1 96.88 51 LEU B CA 1
ATOM 2724 C C . LEU B 1 51 ? -12.008 -3.92 -11.625 1 96.88 51 LEU B C 1
ATOM 2726 O O . LEU B 1 51 ? -11.688 -4.816 -12.406 1 96.88 51 LEU B O 1
ATOM 2730 N N . MET B 1 52 ? -11.867 -4.027 -10.312 1 95.5 52 MET B N 1
ATOM 2731 C CA . MET B 1 52 ? -11.203 -5.207 -9.758 1 95.5 52 MET B CA 1
ATOM 2732 C C . MET B 1 52 ? -12.117 -6.422 -9.812 1 95.5 52 MET B C 1
ATOM 2734 O O . MET B 1 52 ? -11.672 -7.555 -9.617 1 95.5 52 MET B O 1
ATOM 2738 N N . THR B 1 53 ? -13.422 -6.188 -10.109 1 94.94 53 THR B N 1
ATOM 2739 C CA . THR B 1 53 ? -14.359 -7.289 -10.328 1 94.94 53 THR B CA 1
ATOM 2740 C C . THR B 1 53 ? -14.406 -7.668 -11.805 1 94.94 53 THR B C 1
ATOM 2742 O O . THR B 1 53 ? -14.359 -8.852 -12.148 1 94.94 53 THR B O 1
ATOM 2745 N N . VAL B 1 54 ? -14.32 -6.73 -12.656 1 95.25 54 VAL B N 1
ATOM 2746 C CA . VAL B 1 54 ? -14.602 -6.941 -14.07 1 95.25 54 VAL B CA 1
ATOM 2747 C C . VAL B 1 54 ? -13.312 -7.336 -14.797 1 95.25 54 VAL B C 1
ATOM 2749 O O . VAL B 1 54 ? -13.305 -8.289 -15.586 1 95.25 54 VAL B O 1
ATOM 2752 N N . VAL B 1 55 ? -12.219 -6.746 -14.539 1 96.25 55 VAL B N 1
ATOM 2753 C CA . VAL B 1 55 ? -11.008 -6.934 -15.328 1 96.25 55 VAL B CA 1
ATOM 2754 C C . VAL B 1 55 ? -10.438 -8.328 -15.078 1 96.25 55 VAL B C 1
ATOM 2756 O O . VAL B 1 55 ? -10.18 -9.078 -16.031 1 96.25 55 VAL B O 1
ATOM 2759 N N . PRO B 1 56 ? -10.305 -8.758 -13.844 1 95.69 56 PRO B N 1
ATOM 2760 C CA . PRO B 1 56 ? -9.859 -10.133 -13.625 1 95.69 56 PRO B CA 1
ATOM 2761 C C . PRO B 1 56 ? -10.82 -11.164 -14.219 1 95.69 56 PRO B C 1
ATOM 2763 O O . PRO B 1 56 ? -10.391 -12.211 -14.695 1 95.69 56 PRO B O 1
ATOM 2766 N N . TYR B 1 57 ? -12.109 -10.828 -14.203 1 94.88 57 TYR B N 1
ATOM 2767 C CA . TYR B 1 57 ? -13.102 -11.711 -14.797 1 94.88 57 TYR B CA 1
ATOM 2768 C C . TYR B 1 57 ? -12.867 -11.867 -16.297 1 94.88 57 TYR B C 1
ATOM 2770 O O . TYR B 1 57 ? -12.852 -12.992 -16.812 1 94.88 57 TYR B O 1
ATOM 2778 N N . ILE B 1 58 ? -12.602 -10.773 -16.984 1 95.81 58 ILE B N 1
ATOM 2779 C CA . ILE B 1 58 ? -12.359 -10.781 -18.422 1 95.81 58 ILE B CA 1
ATOM 2780 C C . ILE B 1 58 ? -11.102 -11.602 -18.719 1 95.81 58 ILE B C 1
ATOM 2782 O O . ILE B 1 58 ? -11.117 -12.484 -19.594 1 95.81 58 ILE B O 1
ATOM 2786 N N . THR B 1 59 ? -10.055 -11.422 -17.984 1 93.88 59 THR B N 1
ATOM 2787 C CA . THR B 1 59 ? -8.797 -12.117 -18.234 1 93.88 59 THR B CA 1
ATOM 2788 C C . THR B 1 59 ? -8.914 -13.594 -17.875 1 93.88 59 THR B C 1
ATOM 2790 O O . THR B 1 59 ? -8.438 -14.453 -18.625 1 93.88 59 THR B O 1
ATOM 2793 N N . SER B 1 60 ? -9.594 -13.875 -16.828 1 91.62 60 SER B N 1
ATOM 2794 C CA . SER B 1 60 ? -9.734 -15.266 -16.391 1 91.62 60 SER B CA 1
ATOM 2795 C C . SER B 1 60 ? -10.586 -16.062 -17.375 1 91.62 60 SER B C 1
ATOM 2797 O O . SER B 1 60 ? -10.32 -17.25 -17.609 1 91.62 60 SER B O 1
ATOM 2799 N N . THR B 1 61 ? -11.602 -15.422 -17.906 1 92.62 61 THR B N 1
ATOM 2800 C CA . THR B 1 61 ? -12.422 -16.078 -18.922 1 92.62 61 THR B CA 1
ATOM 2801 C C . THR B 1 61 ? -11.633 -16.297 -20.203 1 92.62 61 THR B C 1
ATOM 2803 O O . THR B 1 61 ? -11.734 -17.359 -20.828 1 92.62 61 THR B O 1
ATOM 2806 N N . TYR B 1 62 ? -10.828 -15.297 -20.531 1 92.56 62 TYR B N 1
ATOM 2807 C CA . TYR B 1 62 ? -10 -15.383 -21.734 1 92.56 62 TYR B CA 1
ATOM 2808 C C . TYR B 1 62 ? -9.023 -16.547 -21.641 1 92.56 62 TYR B C 1
ATOM 2810 O O . TYR B 1 62 ? -8.836 -17.281 -22.609 1 92.56 62 TYR B O 1
ATOM 2818 N N . TYR B 1 63 ? -8.469 -16.859 -20.484 1 90.69 63 TYR B N 1
ATOM 2819 C CA . TYR B 1 63 ? -7.488 -17.922 -20.297 1 90.69 63 TYR B CA 1
ATOM 2820 C C . TYR B 1 63 ? -8.172 -19.234 -19.906 1 90.69 63 TYR B C 1
ATOM 2822 O O . TYR B 1 63 ? -7.504 -20.25 -19.703 1 90.69 63 TYR B O 1
ATOM 2830 N N . GLY B 1 64 ? -9.492 -19.203 -19.688 1 88.12 64 GLY B N 1
ATOM 2831 C CA . GLY B 1 64 ? -10.258 -20.406 -19.422 1 88.12 64 GLY B CA 1
ATOM 2832 C C . GLY B 1 64 ? -10.234 -20.844 -17.969 1 88.12 64 GLY B C 1
ATOM 2833 O O . GLY B 1 64 ? -10.477 -22 -17.656 1 88.12 64 GLY B O 1
ATOM 2834 N N . TYR B 1 65 ? -9.875 -19.891 -17.047 1 85.56 65 TYR B N 1
ATOM 2835 C CA . TYR B 1 65 ? -9.797 -20.219 -15.625 1 85.56 65 TYR B CA 1
ATOM 2836 C C . TYR B 1 65 ? -11.18 -20.188 -14.977 1 85.56 65 TYR B C 1
ATOM 2838 O O . TYR B 1 65 ? -11.406 -20.828 -13.953 1 85.56 65 TYR B O 1
ATOM 2846 N N . THR B 1 66 ? -12.031 -19.312 -15.531 1 84.12 66 THR B N 1
ATOM 2847 C CA . THR B 1 66 ? -13.375 -19.172 -14.984 1 84.12 66 THR B CA 1
ATOM 2848 C C . THR B 1 66 ? -14.414 -19.203 -16.094 1 84.12 66 THR B C 1
ATOM 2850 O O . THR B 1 66 ? -14.125 -18.812 -17.234 1 84.12 66 THR B O 1
ATOM 2853 N N . ASN B 1 67 ? -15.656 -19.656 -15.703 1 83.81 67 ASN B N 1
ATOM 2854 C CA . ASN B 1 67 ? -16.766 -19.672 -16.656 1 83.81 67 ASN B CA 1
ATOM 2855 C C . ASN B 1 67 ? -17.312 -18.281 -16.891 1 83.81 67 ASN B C 1
ATOM 2857 O O . ASN B 1 67 ? -17.406 -17.469 -15.969 1 83.81 67 ASN B O 1
ATOM 2861 N N . PRO B 1 68 ? -17.656 -18.016 -18.141 1 87 68 PRO B N 1
ATOM 2862 C CA . PRO B 1 68 ? -18.141 -16.672 -18.469 1 87 68 PRO B CA 1
ATOM 2863 C C . PRO B 1 68 ? -19.594 -16.453 -18.078 1 87 68 PRO B C 1
ATOM 2865 O O . PRO B 1 68 ? -20.422 -16.109 -18.906 1 87 68 PRO B O 1
ATOM 2868 N N . ILE B 1 69 ? -20.016 -16.719 -16.969 1 83.44 69 ILE B N 1
ATOM 2869 C CA . ILE B 1 69 ? -21.391 -16.562 -16.531 1 83.44 69 ILE B CA 1
ATOM 2870 C C . ILE B 1 69 ? -21.516 -15.359 -15.602 1 83.44 69 ILE B C 1
ATOM 2872 O O . ILE B 1 69 ? -22.312 -14.453 -15.844 1 83.44 69 ILE B O 1
ATOM 2876 N N . PHE B 1 70 ? -20.719 -15.289 -14.516 1 88.5 70 PHE B N 1
ATOM 2877 C CA . PHE B 1 70 ? -20.734 -14.25 -13.492 1 88.5 70 PHE B CA 1
ATOM 2878 C C . PHE B 1 70 ? -19.312 -13.977 -12.984 1 88.5 70 PHE B C 1
ATOM 2880 O O . PHE B 1 70 ? -18.5 -14.898 -12.875 1 88.5 70 PHE B O 1
ATOM 2887 N N . PRO B 1 71 ? -19.031 -12.688 -12.719 1 90.38 71 PRO B N 1
ATOM 2888 C CA . PRO B 1 71 ? -17.688 -12.367 -12.234 1 90.38 71 PRO B CA 1
ATOM 2889 C C . PRO B 1 71 ? -17.453 -12.812 -10.789 1 90.38 71 PRO B C 1
ATOM 2891 O O . PRO B 1 71 ? -17.453 -11.977 -9.883 1 90.38 71 PRO B O 1
ATOM 2894 N N . LEU B 1 72 ? -17.266 -14.023 -10.672 1 90.06 72 LEU B N 1
ATOM 2895 C CA . LEU B 1 72 ? -16.922 -14.578 -9.367 1 90.06 72 LEU B CA 1
ATOM 2896 C C . LEU B 1 72 ? -15.523 -14.164 -8.953 1 90.06 72 LEU B C 1
ATOM 2898 O O . LEU B 1 72 ? -14.531 -14.68 -9.477 1 90.06 72 LEU B O 1
ATOM 2902 N N . VAL B 1 73 ? -15.422 -13.305 -8 1 90.44 73 VAL B N 1
ATOM 2903 C CA . VAL B 1 73 ? -14.156 -12.688 -7.609 1 90.44 73 VAL B CA 1
ATOM 2904 C C . VAL B 1 73 ? -13.172 -13.766 -7.164 1 90.44 73 VAL B C 1
ATOM 2906 O O . VAL B 1 73 ? -12.016 -13.766 -7.582 1 90.44 73 VAL B O 1
ATOM 2909 N N . SER B 1 74 ? -13.609 -14.742 -6.418 1 87.25 74 SER B N 1
ATOM 2910 C CA . SER B 1 74 ? -12.734 -15.781 -5.895 1 87.25 74 SER B CA 1
ATOM 2911 C C . SER B 1 74 ? -12.18 -16.656 -7.02 1 87.25 74 SER B C 1
ATOM 2913 O O . SER B 1 74 ? -11.07 -17.172 -6.918 1 87.25 74 SER B O 1
ATOM 2915 N N . ASP B 1 75 ? -12.914 -16.797 -8.117 1 86 75 ASP B N 1
ATOM 2916 C CA . ASP B 1 75 ? -12.453 -17.562 -9.266 1 86 75 ASP B CA 1
ATOM 2917 C C . ASP B 1 75 ? -11.633 -16.703 -10.219 1 86 75 ASP B C 1
ATOM 2919 O O . ASP B 1 75 ? -10.57 -17.109 -10.68 1 86 75 ASP B O 1
ATOM 2923 N N . SER B 1 76 ? -12.141 -15.531 -10.469 1 89.5 76 SER B N 1
ATOM 2924 C CA . SER B 1 76 ? -11.562 -14.656 -11.484 1 89.5 76 SER B CA 1
ATOM 2925 C C . SER B 1 76 ? -10.203 -14.125 -11.039 1 89.5 76 SER B C 1
ATOM 2927 O O . SER B 1 76 ? -9.344 -13.828 -11.867 1 89.5 76 SER B O 1
ATOM 2929 N N . ALA B 1 77 ? -9.977 -14.07 -9.719 1 91.94 77 ALA B N 1
ATOM 2930 C CA . ALA B 1 77 ? -8.75 -13.492 -9.18 1 91.94 77 ALA B CA 1
ATOM 2931 C C . ALA B 1 77 ? -7.855 -14.57 -8.578 1 91.94 77 ALA B C 1
ATOM 2933 O O . ALA B 1 77 ? -7.012 -14.281 -7.723 1 91.94 77 ALA B O 1
ATOM 2934 N N . GLY B 1 78 ? -8.062 -15.742 -8.969 1 89.56 78 GLY B N 1
ATOM 2935 C CA . GLY B 1 78 ? -7.312 -16.859 -8.391 1 89.56 78 GLY B CA 1
ATOM 2936 C C . GLY B 1 78 ? -5.98 -17.094 -9.07 1 89.56 78 GLY B C 1
ATOM 2937 O O . GLY B 1 78 ? -5.023 -17.547 -8.438 1 89.56 78 GLY B O 1
ATOM 2938 N N . TYR B 1 79 ? -5.891 -16.75 -10.359 1 91.94 79 TYR B N 1
ATOM 2939 C CA . TYR B 1 79 ? -4.695 -17.031 -11.148 1 91.94 79 TYR B CA 1
ATOM 2940 C C . TYR B 1 79 ? -4.258 -15.797 -11.93 1 91.94 79 TYR B C 1
ATOM 2942 O O . TYR B 1 79 ? -5.082 -14.945 -12.266 1 91.94 79 TYR B 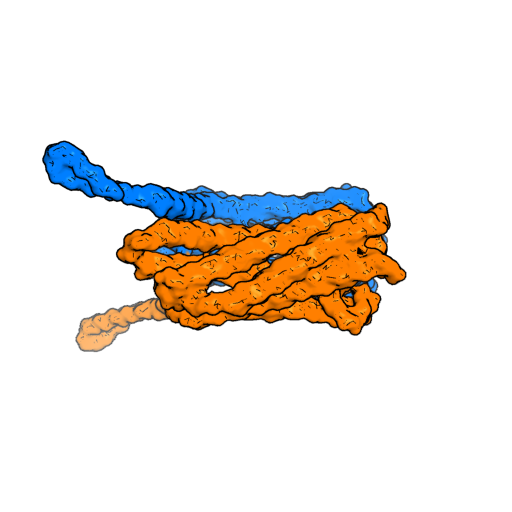O 1
ATOM 2950 N N . PRO B 1 80 ? -2.988 -15.836 -12.195 1 92.75 80 PRO B N 1
ATOM 2951 C CA . PRO B 1 80 ? -2.531 -14.742 -13.055 1 92.75 80 PRO B CA 1
ATOM 2952 C C . PRO B 1 80 ? -3.064 -14.859 -14.484 1 92.75 80 PRO B C 1
ATOM 2954 O O . PRO B 1 80 ? -3.324 -15.969 -14.961 1 92.75 80 PRO B O 1
ATOM 2957 N N . PRO B 1 81 ? -3.223 -13.641 -15.164 1 94.69 81 PRO B N 1
ATOM 2958 C CA . PRO B 1 81 ? -2.904 -12.281 -14.727 1 94.69 81 PRO B CA 1
ATOM 2959 C C . PRO B 1 81 ? -4 -11.664 -13.859 1 94.69 81 PRO B C 1
ATOM 2961 O O . PRO B 1 81 ? -3.805 -10.602 -13.273 1 94.69 81 PRO B O 1
ATOM 2964 N N . GLY B 1 82 ? -5.207 -12.328 -13.828 1 95.12 82 GLY B N 1
ATOM 2965 C CA . GLY B 1 82 ? -6.32 -11.805 -13.055 1 95.12 82 GLY B CA 1
ATOM 2966 C C . GLY B 1 82 ? -5.965 -11.539 -11.602 1 95.12 82 GLY B C 1
ATOM 2967 O O . GLY B 1 82 ? -6.32 -10.492 -11.055 1 95.12 82 GLY B O 1
ATOM 2968 N N . ALA B 1 83 ? -5.246 -12.438 -10.992 1 95.81 83 ALA B N 1
ATOM 2969 C CA . ALA B 1 83 ? -4.84 -12.297 -9.594 1 95.81 83 ALA B CA 1
ATOM 2970 C C . ALA B 1 83 ? -3.945 -11.078 -9.406 1 95.81 83 ALA B C 1
ATOM 2972 O O . ALA B 1 83 ? -4.074 -10.352 -8.414 1 95.81 83 ALA B O 1
ATOM 2973 N N . SER B 1 84 ? -3.029 -10.805 -10.312 1 97.12 84 SER B N 1
ATOM 2974 C CA . SER B 1 84 ? -2.1 -9.68 -10.242 1 97.12 84 SER B CA 1
ATOM 2975 C C . SER B 1 84 ? -2.824 -8.352 -10.398 1 97.12 84 SER B C 1
ATOM 2977 O O . SER B 1 84 ? -2.555 -7.398 -9.664 1 97.12 84 SER B O 1
ATOM 2979 N N . ILE B 1 85 ? -3.721 -8.352 -11.336 1 97.06 85 ILE B N 1
ATOM 2980 C CA . ILE B 1 85 ? -4.488 -7.133 -11.578 1 97.06 85 ILE B CA 1
ATOM 2981 C C . ILE B 1 85 ? -5.375 -6.832 -10.375 1 97.06 85 ILE B C 1
ATOM 2983 O O . ILE B 1 85 ? -5.445 -5.688 -9.914 1 97.06 85 ILE B O 1
ATOM 2987 N N . PHE B 1 86 ? -6.062 -7.871 -9.945 1 97.62 86 PHE B N 1
ATOM 2988 C CA . PHE B 1 86 ? -6.895 -7.734 -8.75 1 97.62 86 PHE B CA 1
ATOM 2989 C C . PHE B 1 86 ? -6.078 -7.188 -7.586 1 97.62 86 PHE B C 1
ATOM 2991 O O . PHE B 1 86 ? -6.504 -6.246 -6.914 1 97.62 86 PHE B O 1
ATOM 2998 N N . ALA B 1 87 ? -4.898 -7.715 -7.332 1 98.19 87 ALA B N 1
ATOM 2999 C CA . ALA B 1 87 ? -4.031 -7.309 -6.23 1 98.19 87 ALA B CA 1
ATOM 3000 C C . ALA B 1 87 ? -3.596 -5.852 -6.383 1 98.19 87 ALA B C 1
ATOM 3002 O O . ALA B 1 87 ? -3.688 -5.066 -5.434 1 98.19 87 ALA B O 1
ATOM 3003 N N . LEU B 1 88 ? -3.141 -5.492 -7.562 1 98.19 88 LEU B N 1
ATOM 3004 C CA . LEU B 1 88 ? -2.717 -4.125 -7.844 1 98.19 88 LEU B CA 1
ATOM 3005 C C . LEU B 1 88 ? -3.836 -3.135 -7.535 1 98.19 88 LEU B C 1
ATOM 3007 O O . LEU B 1 88 ? -3.637 -2.184 -6.777 1 98.19 88 LEU B O 1
ATOM 3011 N N . LEU B 1 89 ? -4.984 -3.395 -8.086 1 97.62 89 LEU B N 1
ATOM 3012 C CA . LEU B 1 89 ? -6.113 -2.482 -7.938 1 97.62 89 LEU B CA 1
ATOM 3013 C C . LEU B 1 89 ? -6.562 -2.404 -6.484 1 97.62 89 LEU B C 1
ATOM 3015 O O . LEU B 1 89 ? -6.879 -1.321 -5.984 1 97.62 89 LEU B O 1
ATOM 3019 N N . PHE B 1 90 ? -6.566 -3.504 -5.82 1 98.19 90 PHE B N 1
ATOM 3020 C CA . PHE B 1 90 ? -7.086 -3.531 -4.457 1 98.19 90 PHE B CA 1
ATOM 3021 C C . PHE B 1 90 ? -6.133 -2.82 -3.502 1 98.19 90 PHE B C 1
ATOM 3023 O O . PHE B 1 90 ? -6.574 -2.139 -2.574 1 98.19 90 PHE B O 1
ATOM 3030 N N . ILE B 1 91 ? -4.832 -2.994 -3.713 1 98.56 91 ILE B N 1
ATOM 3031 C CA . ILE B 1 91 ? -3.867 -2.326 -2.846 1 98.56 91 ILE B CA 1
ATOM 3032 C C . ILE B 1 91 ? -3.975 -0.812 -3.025 1 98.56 91 ILE B C 1
ATOM 3034 O O . ILE B 1 91 ? -4 -0.066 -2.043 1 98.56 91 ILE B O 1
ATOM 3038 N N . ILE B 1 92 ? -4.078 -0.362 -4.215 1 97.81 92 ILE B N 1
ATOM 3039 C CA . ILE B 1 92 ? -4.246 1.064 -4.469 1 97.81 92 ILE B CA 1
ATOM 3040 C C . ILE B 1 92 ? -5.566 1.543 -3.867 1 97.81 92 ILE B C 1
ATOM 3042 O O . ILE B 1 92 ? -5.621 2.604 -3.242 1 97.81 92 ILE B O 1
ATOM 3046 N N . GLU B 1 93 ? -6.59 0.759 -4.07 1 97.94 93 GLU B N 1
ATOM 3047 C CA . GLU B 1 93 ? -7.891 1.08 -3.488 1 97.94 93 GLU B CA 1
ATOM 3048 C C . GLU B 1 93 ? -7.797 1.197 -1.969 1 97.94 93 GLU B C 1
ATOM 3050 O O . GLU B 1 93 ? -8.383 2.105 -1.375 1 97.94 93 GLU B O 1
ATOM 3055 N N . ALA B 1 94 ? -7.082 0.274 -1.352 1 98.12 94 ALA B N 1
ATOM 3056 C CA . ALA B 1 94 ? -6.941 0.305 0.102 1 98.12 94 ALA B CA 1
ATOM 3057 C C . ALA B 1 94 ? -6.246 1.585 0.558 1 98.12 94 ALA B C 1
ATOM 3059 O O . ALA B 1 94 ? -6.625 2.18 1.569 1 98.12 94 ALA B O 1
ATOM 3060 N N . ILE B 1 95 ? -5.27 2.012 -0.18 1 97 95 ILE B N 1
ATOM 3061 C CA . ILE B 1 95 ? -4.574 3.254 0.127 1 97 95 ILE B CA 1
ATOM 3062 C C . ILE B 1 95 ? -5.535 4.434 -0.002 1 97 95 ILE B C 1
ATOM 3064 O O . ILE B 1 95 ? -5.629 5.27 0.9 1 97 95 ILE B O 1
ATOM 3068 N N . PHE B 1 96 ? -6.273 4.469 -1.029 1 97.19 96 PHE B N 1
ATOM 3069 C CA . PHE B 1 96 ? -7.211 5.559 -1.265 1 97.19 96 PHE B CA 1
ATOM 3070 C C . PHE B 1 96 ? -8.336 5.539 -0.24 1 97.19 96 PHE B C 1
ATOM 3072 O O . PHE B 1 96 ? -8.82 6.59 0.181 1 97.19 96 PHE B O 1
ATOM 3079 N N . ALA B 1 97 ? -8.758 4.332 0.099 1 97.75 97 ALA B N 1
ATOM 3080 C CA . ALA B 1 97 ? -9.789 4.215 1.126 1 97.75 97 ALA B CA 1
ATOM 3081 C C . ALA B 1 97 ? -9.297 4.754 2.465 1 97.75 97 ALA B C 1
ATOM 3083 O O . ALA B 1 97 ? -10.031 5.449 3.17 1 97.75 97 ALA B O 1
ATOM 3084 N N . THR B 1 98 ? -8.086 4.469 2.746 1 97.69 98 THR B N 1
ATOM 3085 C CA . THR B 1 98 ? -7.504 4.973 3.988 1 97.69 98 THR B CA 1
ATOM 3086 C C . THR B 1 98 ? -7.348 6.488 3.939 1 97.69 98 THR B C 1
ATOM 3088 O O . THR B 1 98 ? -7.645 7.18 4.914 1 97.69 98 THR B O 1
ATOM 3091 N N . LEU B 1 99 ? -6.957 7.008 2.783 1 95.75 99 LEU B N 1
ATOM 3092 C CA . LEU B 1 99 ? -6.875 8.453 2.617 1 95.75 99 LEU B CA 1
ATOM 3093 C C . LEU B 1 99 ? -8.25 9.094 2.732 1 95.75 99 LEU B C 1
ATOM 3095 O O . LEU B 1 99 ? -8.398 10.156 3.34 1 95.75 99 LEU B O 1
ATOM 3099 N N . THR B 1 100 ? -9.219 8.453 2.137 1 97.31 100 THR B N 1
ATOM 3100 C CA . THR B 1 100 ? -10.594 8.938 2.26 1 97.31 100 THR B CA 1
ATOM 3101 C C . THR B 1 100 ? -11 9.039 3.727 1 97.31 100 THR B C 1
ATOM 3103 O O . THR B 1 100 ? -11.57 10.047 4.148 1 97.31 100 THR B O 1
ATOM 3106 N N . SER B 1 101 ? -10.672 7.992 4.438 1 97.5 101 SER B N 1
ATOM 3107 C CA . SER B 1 101 ? -11.023 7.992 5.855 1 97.5 101 SER B CA 1
ATOM 3108 C C . SER B 1 101 ? -10.312 9.117 6.598 1 97.5 101 SER B C 1
ATOM 3110 O O . SER B 1 101 ? -10.891 9.734 7.496 1 97.5 101 SER B O 1
ATOM 3112 N N . TRP B 1 102 ? -9.117 9.398 6.262 1 95.38 102 TRP B N 1
ATOM 3113 C CA . TRP B 1 102 ? -8.367 10.477 6.902 1 95.38 102 TRP B CA 1
ATOM 3114 C C . TRP B 1 102 ? -8.992 11.836 6.602 1 95.38 102 TRP B C 1
ATOM 3116 O O . TRP B 1 102 ? -9.195 12.641 7.508 1 95.38 102 TRP B O 1
ATOM 3126 N N . PHE B 1 103 ? -9.289 12.055 5.391 1 95.56 103 PHE B N 1
ATOM 3127 C CA . PHE B 1 103 ? -9.898 13.32 5.012 1 95.56 103 PHE B CA 1
ATOM 3128 C C . PHE B 1 103 ? -11.273 13.469 5.637 1 95.56 103 PHE B C 1
ATOM 3130 O O . PHE B 1 103 ? -11.648 14.562 6.074 1 95.56 103 PHE B O 1
ATOM 3137 N N . ARG B 1 104 ? -11.992 12.391 5.613 1 96.62 104 ARG B N 1
ATOM 3138 C CA . ARG B 1 104 ? -13.305 12.438 6.258 1 96.62 104 ARG B CA 1
ATOM 3139 C C . ARG B 1 104 ? -13.172 12.719 7.75 1 96.62 104 ARG B C 1
ATOM 3141 O O . ARG B 1 104 ? -13.969 13.461 8.32 1 96.62 104 ARG B O 1
ATOM 3148 N N . TYR B 1 105 ? -12.234 12.141 8.367 1 96.12 105 TYR B N 1
ATOM 3149 C CA . TYR B 1 105 ? -11.938 12.414 9.773 1 96.12 105 TYR B CA 1
ATOM 3150 C C . TYR B 1 105 ? -11.742 13.906 10 1 96.12 105 TYR B C 1
ATOM 3152 O O . TYR B 1 105 ? -12.32 14.484 10.922 1 96.12 105 TYR B O 1
ATOM 3160 N N . LYS B 1 106 ? -10.914 14.547 9.156 1 93.94 106 LYS B N 1
ATOM 3161 C CA . LYS B 1 106 ? -10.648 15.977 9.289 1 93.94 106 LYS B CA 1
ATOM 3162 C C . LYS B 1 106 ? -11.914 16.797 9.047 1 93.94 106 LYS B C 1
ATOM 3164 O O . LYS B 1 106 ? -12.148 17.797 9.727 1 93.94 106 LYS B O 1
ATOM 3169 N N . GLN B 1 107 ? -12.672 16.375 8.117 1 95.31 107 GLN B N 1
ATOM 3170 C CA . GLN B 1 107 ? -13.93 17.047 7.805 1 95.31 107 GLN B CA 1
ATOM 3171 C C . GLN B 1 107 ? -14.883 17.016 9 1 95.31 107 GLN B C 1
ATOM 3173 O O . GLN B 1 107 ? -15.414 18.047 9.398 1 95.31 107 GLN B O 1
ATOM 3178 N N . VAL B 1 108 ? -15.078 15.859 9.547 1 95.5 108 VAL B N 1
ATOM 3179 C CA . VAL B 1 108 ? -15.984 15.688 10.672 1 95.5 108 VAL B CA 1
ATOM 3180 C C . VAL B 1 108 ? -15.445 16.422 11.898 1 95.5 108 VAL B C 1
ATOM 3182 O O . VAL B 1 108 ? -16.203 17.047 12.641 1 95.5 108 VAL B O 1
ATOM 3185 N N . LYS B 1 109 ? -14.148 16.344 12.109 1 93.06 109 LYS B N 1
ATOM 3186 C CA . LYS B 1 109 ? -13.531 17.094 13.188 1 93.06 109 LYS B CA 1
ATOM 3187 C C . LYS B 1 109 ? -13.82 18.594 13.055 1 93.06 109 LYS B C 1
ATOM 3189 O O . LYS B 1 109 ? -14.125 19.266 14.039 1 93.06 109 LYS B O 1
ATOM 3194 N N . TYR B 1 110 ? -13.742 19.078 11.875 1 93.19 110 TYR B N 1
ATOM 3195 C CA . TYR B 1 110 ? -14.047 20.484 11.602 1 93.19 110 TYR B CA 1
ATOM 3196 C C . TYR B 1 110 ? -15.492 20.812 11.945 1 93.19 110 TYR B C 1
ATOM 3198 O O . TYR B 1 110 ? -15.773 21.828 12.578 1 93.19 110 TYR B O 1
ATOM 3206 N N . TYR B 1 111 ? -16.453 19.969 11.547 1 93 111 TYR B N 1
ATOM 3207 C CA . TYR B 1 111 ? -17.875 20.156 11.867 1 93 111 TYR B CA 1
ATOM 3208 C C . TYR B 1 111 ? -18.078 20.266 13.375 1 93 111 TYR B C 1
ATOM 3210 O O . TYR B 1 111 ? -18.781 21.156 13.844 1 93 111 TYR B O 1
ATOM 3218 N N . LEU B 1 112 ? -17.453 19.391 14.07 1 90.5 112 LEU B N 1
ATOM 3219 C CA . LEU B 1 112 ? -17.656 19.312 15.508 1 90.5 112 LEU B CA 1
ATOM 3220 C C . LEU B 1 112 ? -17.047 20.516 16.219 1 90.5 112 LEU B C 1
ATOM 3222 O O . LEU B 1 112 ? -17.594 21 17.219 1 90.5 112 LEU B O 1
ATOM 3226 N N . GLN B 1 113 ? -15.961 21 15.703 1 87.75 113 GLN B N 1
ATOM 3227 C CA . GLN B 1 113 ? -15.32 22.172 16.266 1 87.75 113 GLN B CA 1
ATOM 3228 C C . GLN B 1 113 ? -16.156 23.438 16 1 87.75 113 GLN B C 1
ATOM 3230 O O . GLN B 1 113 ? -16.219 24.328 16.844 1 87.75 113 GLN B O 1
ATOM 3235 N N . SER B 1 114 ? -16.781 23.422 14.961 1 85.56 114 SER B N 1
ATOM 3236 C CA . SER B 1 114 ? -17.594 24.562 14.602 1 85.56 114 SER B CA 1
ATOM 3237 C C . SER B 1 114 ? -18.906 24.594 15.383 1 85.56 114 SER B C 1
ATOM 3239 O O . SER B 1 114 ? -19.516 25.641 15.547 1 85.56 114 SER B O 1
ATOM 3241 N N . GLN B 1 115 ? -19.266 23.406 15.914 1 79.38 115 GLN B N 1
ATOM 3242 C CA . GLN B 1 115 ? -20.531 23.297 16.641 1 79.38 115 GLN B CA 1
ATOM 3243 C C . GLN B 1 115 ? -20.312 23.375 18.141 1 79.38 115 GLN B C 1
ATOM 3245 O O . GLN B 1 115 ? -21.266 23.453 18.922 1 79.38 115 GLN B O 1
ATOM 3250 N N . SER B 1 116 ? -19.141 22.938 18.672 1 68.5 116 SER B N 1
ATOM 3251 C CA . SER B 1 116 ? -18.828 22.766 20.094 1 68.5 116 SER B CA 1
ATOM 3252 C C . SER B 1 116 ? -19.312 23.969 20.906 1 68.5 116 SER B C 1
ATOM 3254 O O . SER B 1 116 ? -19.328 23.906 22.141 1 68.5 116 SER B O 1
ATOM 3256 N N . LYS B 1 117 ? -19.734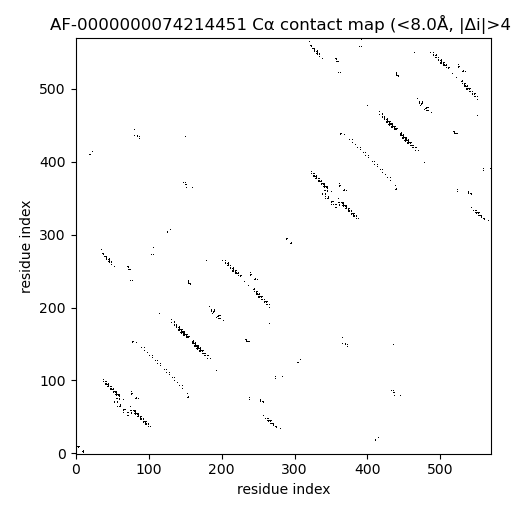 25.016 20.391 1 62 117 LYS B N 1
ATOM 3257 C CA . LYS B 1 117 ? -20.234 26.062 21.25 1 62 117 LYS B CA 1
ATOM 3258 C C . LYS B 1 117 ? -21.547 25.656 21.922 1 62 117 LYS B C 1
ATOM 3260 O O . LYS B 1 117 ? -22 26.297 22.875 1 62 117 LYS B O 1
ATOM 3265 N N . ASP B 1 118 ? -22.062 24.562 21.406 1 59.19 118 ASP B N 1
ATOM 3266 C CA . ASP B 1 118 ? -23.375 24.25 21.984 1 59.19 118 ASP B CA 1
ATOM 3267 C C . ASP B 1 118 ? -23.281 23.109 23 1 59.19 118 ASP B C 1
ATOM 3269 O O . ASP B 1 118 ? -22.812 22.016 22.672 1 59.19 118 ASP B O 1
ATOM 3273 N N . ASP B 1 119 ? -23.125 23.328 24.281 1 61.38 119 ASP B N 1
ATOM 3274 C CA . ASP B 1 119 ? -22.953 22.531 25.484 1 61.38 119 ASP B CA 1
ATOM 3275 C C . ASP B 1 119 ? -23.906 21.328 25.5 1 61.38 119 ASP B C 1
ATOM 3277 O O . ASP B 1 119 ? -23.578 20.281 26.078 1 61.38 119 ASP B O 1
ATOM 3281 N N . GLN B 1 120 ? -25.109 21.406 24.922 1 65.06 120 GLN B N 1
ATOM 3282 C CA . GLN B 1 120 ? -26.156 20.422 25.172 1 65.06 120 GLN B CA 1
ATOM 3283 C C . GLN B 1 120 ? -25.797 19.062 24.578 1 65.06 120 GLN B C 1
ATOM 3285 O O . GLN B 1 120 ? -26.234 18.031 25.078 1 65.06 120 GLN B O 1
ATOM 3290 N N . ASN B 1 121 ? -24.844 18.938 23.672 1 74.81 121 ASN B N 1
ATOM 3291 C CA . ASN B 1 121 ? -24.547 17.672 22.984 1 74.81 121 ASN B CA 1
ATOM 3292 C C . ASN B 1 121 ? -23.094 17.266 23.172 1 74.81 121 ASN B C 1
ATOM 3294 O O . ASN B 1 121 ? -22.516 16.578 22.328 1 74.81 121 ASN B O 1
ATOM 3298 N N . ALA B 1 122 ? -22.625 17.703 24.344 1 76.75 122 ALA B N 1
ATOM 3299 C CA . ALA B 1 122 ? -21.203 17.531 24.609 1 76.75 122 ALA B CA 1
ATOM 3300 C C . ALA B 1 122 ? -20.828 16.047 24.625 1 76.75 122 ALA B C 1
ATOM 3302 O O . ALA B 1 122 ? -19.812 15.641 24.078 1 76.75 122 ALA B O 1
ATOM 3303 N N . ASN B 1 123 ? -21.688 15.211 25.312 1 79.38 123 ASN B N 1
ATOM 3304 C CA . ASN B 1 123 ? -21.422 13.781 25.406 1 79.38 123 ASN B CA 1
ATOM 3305 C C . ASN B 1 123 ? -21.469 13.109 24.031 1 79.38 123 ASN B C 1
ATOM 3307 O O . ASN B 1 123 ? -20.609 12.281 23.719 1 79.38 123 ASN B O 1
ATOM 3311 N N . PHE B 1 124 ? -22.391 13.492 23.25 1 80.31 124 PHE B N 1
ATOM 3312 C CA . PHE B 1 124 ? -22.547 12.922 21.906 1 80.31 124 PHE B CA 1
ATOM 3313 C C . PHE B 1 124 ? -21.391 13.344 21.016 1 80.31 124 PHE B C 1
ATOM 3315 O O . PHE B 1 124 ? -20.891 12.547 20.219 1 80.31 124 PHE B O 1
ATOM 3322 N N . SER B 1 125 ? -21.016 14.523 21.234 1 85.19 125 SER B N 1
ATOM 3323 C CA . SER B 1 125 ? -19.891 15.023 20.453 1 85.19 125 SER B CA 1
ATOM 3324 C C . SER B 1 125 ? -18.609 14.273 20.797 1 85.19 125 SER B C 1
ATOM 3326 O O . SER B 1 125 ? -17.812 13.953 19.906 1 85.19 125 SER B O 1
ATOM 3328 N N . LYS B 1 126 ? -18.484 14.023 22.078 1 87.12 126 LYS B N 1
ATOM 3329 C CA . LYS B 1 126 ? -17.312 13.266 22.516 1 87.12 126 LYS B CA 1
ATOM 3330 C C . LYS B 1 126 ? -17.297 11.867 21.891 1 87.12 126 LYS B C 1
ATOM 3332 O O . LYS B 1 126 ? -16.266 11.398 21.422 1 87.12 126 LYS B O 1
ATOM 3337 N N . LYS B 1 127 ? -18.406 11.266 21.906 1 90.38 127 LYS B N 1
ATOM 3338 C CA . LYS B 1 127 ? -18.547 9.938 21.312 1 90.38 127 LYS B CA 1
ATOM 3339 C C . LYS B 1 127 ? -18.266 9.961 19.828 1 90.38 127 LYS B C 1
ATOM 3341 O O . LYS B 1 127 ? -17.547 9.094 19.312 1 90.38 127 LYS B O 1
ATOM 3346 N N . LEU B 1 128 ? -18.766 10.914 19.156 1 93.06 128 LEU B N 1
ATOM 3347 C CA . LEU B 1 128 ? -18.562 11.008 17.719 1 93.06 128 LEU B CA 1
ATOM 3348 C C . LEU B 1 128 ? -17.094 11.266 17.391 1 93.06 128 LEU B C 1
ATOM 3350 O O . LEU B 1 128 ? -16.578 10.758 16.391 1 93.06 128 LEU B O 1
ATOM 3354 N N . ARG B 1 129 ? -16.438 12.039 18.25 1 92.5 129 ARG B N 1
ATOM 3355 C CA . ARG B 1 129 ? -15.008 12.281 18.062 1 92.5 129 ARG B CA 1
ATOM 3356 C C . ARG B 1 129 ? -14.211 10.984 18.188 1 92.5 129 ARG B C 1
ATOM 3358 O O . ARG B 1 129 ? -13.312 10.734 17.375 1 92.5 129 ARG B O 1
ATOM 3365 N N . SER B 1 130 ? -14.594 10.203 19.125 1 93.56 130 SER B N 1
ATOM 3366 C CA . SER B 1 130 ? -13.922 8.922 19.312 1 93.56 130 SER B CA 1
ATOM 3367 C C . SER B 1 130 ? -14.164 7.984 18.141 1 93.56 130 SER B C 1
ATOM 3369 O O . SER B 1 130 ? -13.227 7.371 17.625 1 93.56 130 SER B O 1
ATOM 3371 N N . ILE B 1 131 ? -15.328 7.93 17.688 1 95.94 131 ILE B N 1
ATOM 3372 C CA . ILE B 1 131 ? -15.672 7.074 16.562 1 95.94 131 ILE B CA 1
ATOM 3373 C C . ILE B 1 131 ? -14.945 7.555 15.312 1 95.94 131 ILE B C 1
ATOM 3375 O O . ILE B 1 131 ? -14.391 6.746 14.555 1 95.94 131 ILE B O 1
ATOM 3379 N N . ASN B 1 132 ? -14.93 8.805 15.203 1 96 132 ASN B N 1
ATOM 3380 C CA . ASN B 1 132 ? -14.289 9.422 14.047 1 96 132 ASN B CA 1
ATOM 3381 C C . ASN B 1 132 ? -12.812 9.047 13.961 1 96 132 ASN B C 1
ATOM 3383 O O . ASN B 1 132 ? -12.312 8.695 12.891 1 96 132 ASN B O 1
ATOM 3387 N N . TRP B 1 133 ? -12.148 9.062 15.039 1 93.69 133 TRP B N 1
ATOM 3388 C CA . TRP B 1 133 ? -10.742 8.688 15.094 1 93.69 133 TRP B CA 1
ATOM 3389 C C . TRP B 1 133 ? -10.562 7.191 14.875 1 93.69 133 TRP B C 1
ATOM 3391 O O . TRP B 1 133 ? -9.656 6.766 14.156 1 93.69 133 TRP B O 1
ATOM 3401 N N . ASN B 1 134 ? -11.367 6.402 15.461 1 96.88 134 ASN B N 1
ATOM 3402 C CA . ASN B 1 134 ? -11.273 4.949 15.336 1 96.88 134 ASN B CA 1
ATOM 3403 C C . ASN B 1 134 ? -11.508 4.488 13.906 1 96.88 134 ASN B C 1
ATOM 3405 O O . ASN B 1 134 ? -10.93 3.492 13.461 1 96.88 134 ASN B O 1
ATOM 3409 N N . LEU B 1 135 ? -12.258 5.242 13.18 1 98.12 135 LEU B N 1
ATOM 3410 C CA . LEU B 1 135 ? -12.539 4.879 11.797 1 98.12 135 LEU B CA 1
ATOM 3411 C C . LEU B 1 135 ? -11.281 4.961 10.945 1 98.12 135 LEU B C 1
ATOM 3413 O O . LEU B 1 135 ? -11.078 4.148 10.039 1 98.12 135 LEU B O 1
ATOM 3417 N N . VAL B 1 136 ? -10.398 5.867 11.258 1 97.06 136 VAL B N 1
ATOM 3418 C CA . VAL B 1 136 ? -9.125 5.957 10.547 1 97.06 136 VAL B CA 1
ATOM 3419 C C . VAL B 1 136 ? -8.258 4.75 10.883 1 97.06 136 VAL B C 1
ATOM 3421 O O . VAL B 1 136 ? -7.68 4.125 9.984 1 97.06 136 VAL B O 1
ATOM 3424 N N . THR B 1 137 ? -8.227 4.398 12.164 1 97 137 THR B N 1
ATOM 3425 C CA . THR B 1 137 ? -7.438 3.254 12.609 1 97 137 THR B CA 1
ATOM 3426 C C . THR B 1 137 ? -7.949 1.966 11.969 1 97 137 THR B C 1
ATOM 3428 O O . THR B 1 137 ? -7.16 1.126 11.539 1 97 137 THR B O 1
ATOM 3431 N N . ILE B 1 138 ? -9.211 1.879 11.891 1 98.56 138 ILE B N 1
ATOM 3432 C CA . ILE B 1 138 ? -9.844 0.707 11.297 1 98.56 138 ILE B CA 1
ATOM 3433 C C . ILE B 1 138 ? -9.422 0.574 9.836 1 98.56 138 ILE B C 1
ATOM 3435 O O . ILE B 1 138 ? -9.133 -0.527 9.367 1 98.56 138 ILE B O 1
ATOM 3439 N N . MET B 1 139 ? -9.281 1.67 9.141 1 98.5 139 MET B N 1
ATOM 3440 C CA . MET B 1 139 ? -8.938 1.617 7.723 1 98.5 139 MET B CA 1
ATOM 3441 C C . MET B 1 139 ? -7.457 1.302 7.535 1 98.5 139 MET B C 1
ATOM 3443 O O . MET B 1 139 ? -7.059 0.762 6.5 1 98.5 139 MET B O 1
ATOM 3447 N N . ILE B 1 140 ? -6.652 1.616 8.531 1 97.69 140 ILE B N 1
ATOM 3448 C CA . ILE B 1 140 ? -5.258 1.182 8.492 1 97.69 140 ILE B CA 1
ATOM 3449 C C . ILE B 1 140 ? -5.191 -0.343 8.57 1 97.69 140 ILE B C 1
ATOM 3451 O O . ILE B 1 140 ? -4.465 -0.977 7.797 1 97.69 140 ILE B O 1
ATOM 3455 N N . PHE B 1 141 ? -5.98 -0.94 9.43 1 98.5 141 PHE B N 1
ATOM 3456 C CA . PHE B 1 141 ? -6.039 -2.395 9.531 1 98.5 141 PHE B CA 1
ATOM 3457 C C . PHE B 1 141 ? -6.652 -3.002 8.281 1 98.5 141 PHE B C 1
ATOM 3459 O O . PHE B 1 141 ? -6.262 -4.094 7.855 1 98.5 141 PHE B O 1
ATOM 3466 N N . PHE B 1 142 ? -7.668 -2.27 7.738 1 98.75 142 PHE B N 1
ATOM 3467 C CA . PHE B 1 142 ? -8.234 -2.666 6.453 1 98.75 142 PHE B CA 1
ATOM 3468 C C . PHE B 1 142 ? -7.137 -2.809 5.402 1 98.75 142 PHE B C 1
ATOM 3470 O O . PHE B 1 142 ? -7.066 -3.824 4.707 1 98.75 142 PHE B O 1
ATOM 3477 N N . THR B 1 143 ? -6.281 -1.832 5.324 1 98.62 143 THR B N 1
ATOM 3478 C CA . THR B 1 143 ? -5.199 -1.822 4.344 1 98.62 143 THR B CA 1
ATOM 3479 C C . THR B 1 143 ? -4.219 -2.961 4.609 1 98.62 143 THR B C 1
ATOM 3481 O O . THR B 1 143 ? -3.764 -3.623 3.674 1 98.62 143 THR B O 1
ATOM 3484 N N . PHE B 1 144 ? -3.943 -3.215 5.832 1 98.44 144 PHE B N 1
ATOM 3485 C CA . PHE B 1 144 ? -3.066 -4.328 6.184 1 98.44 144 PHE B CA 1
ATOM 3486 C C . PHE B 1 144 ? -3.676 -5.656 5.746 1 98.44 144 PHE B C 1
ATOM 3488 O O . PHE B 1 144 ? -2.979 -6.52 5.211 1 98.44 144 PHE B O 1
ATOM 3495 N N . GLY B 1 145 ? -4.918 -5.816 6.004 1 98.81 145 GLY B N 1
ATOM 3496 C CA . GLY B 1 145 ? -5.605 -7.012 5.543 1 98.81 145 GLY B CA 1
ATOM 3497 C C . GLY B 1 145 ? -5.539 -7.195 4.039 1 98.81 145 GLY B C 1
ATOM 3498 O O . GLY B 1 145 ? -5.301 -8.305 3.555 1 98.81 145 GLY B O 1
ATOM 3499 N N . VAL B 1 146 ? -5.711 -6.074 3.334 1 98.69 146 VAL B N 1
ATOM 3500 C CA . VAL B 1 146 ? -5.68 -6.105 1.875 1 98.69 146 VAL B CA 1
ATOM 3501 C C . VAL B 1 146 ? -4.301 -6.547 1.396 1 98.69 146 VAL B C 1
ATOM 3503 O O . VAL B 1 146 ? -4.188 -7.402 0.515 1 98.69 146 VAL B O 1
ATOM 3506 N N . ILE B 1 147 ? -3.273 -6.031 1.99 1 98.69 147 ILE B N 1
ATOM 3507 C CA . ILE B 1 147 ? -1.92 -6.383 1.576 1 98.69 147 ILE B CA 1
ATOM 3508 C C . ILE B 1 147 ? -1.681 -7.871 1.812 1 98.69 147 ILE B C 1
ATOM 3510 O O . ILE B 1 147 ? -1.127 -8.562 0.951 1 98.69 147 ILE B O 1
ATOM 3514 N N . ILE B 1 148 ? -2.18 -8.367 2.871 1 98.62 148 ILE B N 1
ATOM 3515 C CA . ILE B 1 148 ? -1.972 -9.773 3.203 1 98.62 148 ILE B CA 1
ATOM 3516 C C . ILE B 1 148 ? -2.686 -10.656 2.182 1 98.62 148 ILE B C 1
ATOM 3518 O O . ILE B 1 148 ? -2.053 -11.477 1.513 1 98.62 148 ILE B O 1
ATOM 3522 N N . PHE B 1 149 ? -3.953 -10.492 1.984 1 97.5 149 PHE B N 1
ATOM 3523 C CA . PHE B 1 149 ? -4.66 -11.492 1.19 1 97.5 149 PHE B CA 1
ATOM 3524 C C . PHE B 1 149 ? -4.332 -11.336 -0.289 1 97.5 149 PHE B C 1
ATOM 3526 O O . PHE B 1 149 ? -4.457 -12.289 -1.06 1 97.5 149 PHE B O 1
ATOM 3533 N N . THR B 1 150 ? -3.877 -10.086 -0.697 1 97.56 150 THR B N 1
ATOM 3534 C CA . THR B 1 150 ? -3.561 -9.914 -2.109 1 97.56 150 THR B CA 1
ATOM 3535 C C . THR B 1 150 ? -2.182 -10.477 -2.43 1 97.56 150 THR B C 1
ATOM 3537 O O . THR B 1 150 ? -1.905 -10.844 -3.574 1 97.56 150 THR B O 1
ATOM 3540 N N . THR B 1 151 ? -1.303 -10.57 -1.401 1 97.69 151 THR B N 1
ATOM 3541 C CA . THR B 1 151 ? 0.044 -11.07 -1.65 1 97.69 151 THR B CA 1
ATOM 3542 C C . THR B 1 151 ? 0.098 -12.586 -1.472 1 97.69 151 THR B C 1
ATOM 3544 O O . THR B 1 151 ? 0.954 -13.258 -2.057 1 97.69 151 THR B O 1
ATOM 3547 N N . PHE B 1 152 ? -0.789 -13.125 -0.686 1 97.25 152 PHE B N 1
ATOM 3548 C CA . PHE B 1 152 ? -0.897 -14.57 -0.503 1 97.25 152 PHE B CA 1
ATOM 3549 C C . PHE B 1 152 ? -2.115 -15.117 -1.236 1 97.25 152 PHE B C 1
ATOM 3551 O O . PHE B 1 152 ? -3.248 -14.953 -0.777 1 97.25 152 PHE B O 1
ATOM 3558 N N . ARG B 1 153 ? -1.85 -15.82 -2.242 1 94 153 ARG B N 1
ATOM 3559 C CA . ARG B 1 153 ? -2.945 -16.344 -3.053 1 94 153 ARG B CA 1
ATOM 3560 C C . ARG B 1 153 ? -3.432 -17.688 -2.521 1 94 153 ARG B C 1
ATOM 3562 O O . ARG B 1 153 ? -2.625 -18.562 -2.219 1 94 153 ARG B O 1
ATOM 3569 N N . SER B 1 154 ? -4.715 -17.891 -2.527 1 91.06 154 SER B N 1
ATOM 3570 C CA . SER B 1 154 ? -5.328 -19.062 -1.909 1 91.06 154 SER B CA 1
ATOM 3571 C C . SER B 1 154 ? -5.117 -20.312 -2.758 1 91.06 154 SER B C 1
ATOM 3573 O O . SER B 1 154 ? -5.227 -21.422 -2.26 1 91.06 154 SER B O 1
ATOM 3575 N N . THR B 1 155 ? -4.773 -20.141 -4.008 1 89.62 155 THR B N 1
ATOM 3576 C CA . THR B 1 155 ? -4.68 -21.266 -4.945 1 89.62 155 THR B CA 1
ATOM 3577 C C . THR B 1 155 ? -3.287 -21.891 -4.902 1 89.62 155 THR B C 1
ATOM 3579 O O . THR B 1 155 ? -3.047 -22.922 -5.527 1 89.62 155 THR B O 1
ATOM 3582 N N . GLU B 1 156 ? -2.404 -21.391 -4.105 1 91 156 GLU B N 1
ATOM 3583 C CA . GLU B 1 156 ? -1.007 -21.797 -4.203 1 91 156 GLU B CA 1
ATOM 3584 C C . GLU B 1 156 ? -0.699 -22.938 -3.238 1 91 156 GLU B C 1
ATOM 3586 O O . GLU B 1 156 ? 0.038 -23.875 -3.58 1 91 156 GLU B O 1
ATOM 3591 N N . SER B 1 157 ? -1.167 -22.891 -2.045 1 90.62 157 SER B N 1
ATOM 3592 C CA . SER B 1 157 ? -1.021 -23.953 -1.054 1 90.62 157 SER B CA 1
ATOM 3593 C C . SER B 1 157 ? -2.01 -23.781 0.094 1 90.62 157 SER B C 1
ATOM 3595 O O . SER B 1 157 ? -2.693 -22.75 0.18 1 90.62 157 SER B O 1
ATOM 3597 N N . ILE B 1 158 ? -2.047 -24.719 0.921 1 89.75 158 ILE B N 1
ATOM 3598 C CA . ILE B 1 158 ? -2.982 -24.656 2.037 1 89.75 158 ILE B CA 1
ATOM 3599 C C . ILE B 1 158 ? -2.545 -23.578 3.02 1 89.75 158 ILE B C 1
ATOM 3601 O O . ILE B 1 158 ? -3.381 -22.844 3.555 1 89.75 158 ILE B O 1
ATOM 3605 N N . ILE B 1 159 ? -1.283 -23.516 3.24 1 93 159 ILE B N 1
ATOM 3606 C CA . ILE B 1 159 ? -0.781 -22.5 4.16 1 93 159 ILE B CA 1
ATOM 3607 C C . ILE B 1 159 ? -1.057 -21.109 3.598 1 93 159 ILE B C 1
ATOM 3609 O O . ILE B 1 159 ? -1.481 -20.219 4.328 1 93 159 ILE B O 1
ATOM 3613 N N . MET B 1 160 ? -0.86 -20.922 2.301 1 94.44 160 MET B N 1
ATOM 3614 C CA . MET B 1 160 ? -1.144 -19.641 1.653 1 94.44 160 MET B CA 1
ATOM 3615 C C . MET B 1 160 ? -2.633 -19.328 1.71 1 94.44 160 MET B C 1
ATOM 3617 O O . MET B 1 160 ? -3.018 -18.172 1.918 1 94.44 160 MET B O 1
ATOM 3621 N N . ALA B 1 161 ? -3.453 -20.359 1.589 1 93.12 161 ALA B N 1
ATOM 3622 C CA . ALA B 1 161 ? -4.902 -20.172 1.652 1 93.12 161 ALA B CA 1
ATOM 3623 C C . ALA B 1 161 ? -5.332 -19.703 3.039 1 93.12 161 ALA B C 1
ATOM 3625 O O . ALA B 1 161 ? -6.23 -18.875 3.168 1 93.12 161 ALA B O 1
ATOM 3626 N N . LEU B 1 162 ? -4.691 -20.25 4.059 1 94.25 162 LEU B N 1
ATOM 3627 C CA . LEU B 1 162 ? -5.012 -19.859 5.426 1 94.25 162 LEU B CA 1
ATOM 3628 C C . LEU B 1 162 ? -4.609 -18.422 5.691 1 94.25 162 LEU B C 1
ATOM 3630 O O . LEU B 1 162 ? -5.375 -17.656 6.281 1 94.25 162 LEU B O 1
ATOM 3634 N N . ILE B 1 163 ? -3.426 -18 5.238 1 97.44 163 ILE B N 1
ATOM 3635 C CA . ILE B 1 163 ? -2.959 -16.625 5.41 1 97.44 163 ILE B CA 1
ATOM 3636 C C . ILE B 1 163 ? -3.842 -15.68 4.602 1 97.44 163 ILE B C 1
ATOM 3638 O O . ILE B 1 163 ? -4.223 -14.617 5.09 1 97.44 163 ILE B O 1
ATOM 3642 N N . HIS B 1 164 ? -4.191 -16.109 3.395 1 96.44 164 HIS B N 1
ATOM 3643 C CA . HIS B 1 164 ? -5.125 -15.359 2.557 1 96.44 164 HIS B CA 1
ATOM 3644 C C . HIS B 1 164 ? -6.445 -15.125 3.279 1 96.44 164 HIS B C 1
ATOM 3646 O O . HIS B 1 164 ? -6.945 -14 3.318 1 96.44 164 HIS B O 1
ATOM 3652 N N . SER B 1 165 ? -6.984 -16.188 3.828 1 94.19 165 SER B N 1
ATOM 3653 C CA . SER B 1 165 ? -8.273 -16.109 4.508 1 94.19 165 SER B CA 1
ATOM 3654 C C . SER B 1 165 ? -8.203 -15.18 5.719 1 94.19 165 SER B C 1
ATOM 3656 O O . SER B 1 165 ? -9.164 -14.461 6.016 1 94.19 165 SER B O 1
ATOM 3658 N N . PHE B 1 166 ? -7.117 -15.258 6.379 1 97.5 166 PHE B N 1
ATOM 3659 C CA . PHE B 1 166 ? -6.934 -14.344 7.504 1 97.5 166 PHE B CA 1
ATOM 3660 C C . PHE B 1 166 ? -6.977 -12.898 7.035 1 97.5 166 PHE B C 1
ATOM 3662 O O . PHE B 1 166 ? -7.699 -12.078 7.605 1 97.5 166 PHE B O 1
ATOM 3669 N N . GLY B 1 167 ? -6.203 -12.531 5.992 1 98.38 167 GLY B N 1
ATOM 3670 C CA . GLY B 1 167 ? -6.211 -11.18 5.441 1 98.38 167 GLY B CA 1
ATOM 3671 C C . GLY B 1 167 ? -7.57 -10.758 4.922 1 98.38 167 GLY B C 1
ATOM 3672 O O . GLY B 1 167 ? -8.008 -9.633 5.168 1 98.38 167 GLY B O 1
ATOM 3673 N N . ALA B 1 168 ? -8.234 -11.633 4.246 1 96.81 168 ALA B N 1
ATOM 3674 C CA . ALA B 1 168 ? -9.555 -11.352 3.693 1 96.81 168 ALA B CA 1
ATOM 3675 C C . ALA B 1 168 ? -10.57 -11.094 4.805 1 96.81 168 ALA B C 1
ATOM 3677 O O . ALA B 1 168 ? -11.367 -10.156 4.719 1 96.81 168 ALA B O 1
ATOM 3678 N N . THR B 1 169 ? -10.523 -11.93 5.852 1 96.56 169 THR B N 1
ATOM 3679 C CA . THR B 1 169 ? -11.438 -11.766 6.973 1 96.56 169 THR B CA 1
ATOM 3680 C C . THR B 1 169 ? -11.195 -10.43 7.676 1 96.56 169 THR B C 1
ATOM 3682 O O . THR B 1 169 ? -12.148 -9.711 8 1 96.56 169 THR B O 1
ATOM 3685 N N . LEU B 1 170 ? -9.945 -10.133 7.852 1 98.31 170 LEU B N 1
ATOM 3686 C CA . LEU B 1 170 ? -9.602 -8.852 8.461 1 98.31 170 LEU B CA 1
ATOM 3687 C C . LEU B 1 170 ? -10.133 -7.691 7.617 1 98.31 170 LEU B C 1
ATOM 3689 O O . LEU B 1 170 ? -10.703 -6.738 8.156 1 98.31 170 LEU B O 1
ATOM 3693 N N . THR B 1 171 ? -9.977 -7.734 6.352 1 98.19 171 THR B N 1
ATOM 3694 C CA . THR B 1 171 ? -10.43 -6.703 5.426 1 98.19 171 THR B CA 1
ATOM 3695 C C . THR B 1 171 ? -11.945 -6.531 5.504 1 98.19 171 THR B C 1
ATOM 3697 O O . THR B 1 171 ? -12.438 -5.41 5.645 1 98.19 171 THR B O 1
ATOM 3700 N N . ILE B 1 172 ? -12.672 -7.617 5.484 1 97.12 172 ILE B N 1
ATOM 3701 C CA . ILE B 1 172 ? -14.125 -7.586 5.504 1 97.12 172 ILE B CA 1
ATOM 3702 C C . ILE B 1 172 ? -14.609 -7.043 6.848 1 97.12 172 ILE B C 1
ATOM 3704 O O . ILE B 1 172 ? -15.508 -6.195 6.895 1 97.12 172 ILE B O 1
ATOM 3708 N N . MET B 1 173 ? -13.984 -7.492 7.891 1 97.56 173 MET B N 1
ATOM 3709 C CA . MET B 1 173 ? -14.383 -7.039 9.227 1 97.56 173 MET B CA 1
ATOM 3710 C C . MET B 1 173 ? -14.164 -5.539 9.375 1 97.56 173 MET B C 1
ATOM 3712 O O . MET B 1 173 ? -15.039 -4.824 9.867 1 97.56 173 MET B O 1
ATOM 3716 N N . CYS B 1 174 ? -13.016 -5.07 8.969 1 98.31 174 CYS B N 1
ATOM 3717 C CA . CYS B 1 174 ? -12.711 -3.646 9.062 1 98.31 174 CYS B CA 1
ATOM 3718 C C . CYS B 1 174 ? -13.633 -2.828 8.172 1 98.31 174 CYS B C 1
ATOM 3720 O O . CYS B 1 174 ? -14.047 -1.729 8.539 1 98.31 174 CYS B O 1
ATOM 3722 N N . GLU B 1 175 ? -13.93 -3.334 7.039 1 97.56 175 GLU B N 1
ATOM 3723 C CA . GLU B 1 175 ? -14.844 -2.658 6.121 1 97.56 175 GLU B CA 1
ATOM 3724 C C . GLU B 1 175 ? -16.234 -2.5 6.734 1 97.56 175 GLU B C 1
ATOM 3726 O O . GLU B 1 175 ? -16.828 -1.423 6.664 1 97.56 175 GLU B O 1
ATOM 3731 N N . ILE B 1 176 ? -16.734 -3.543 7.332 1 96.75 176 ILE B N 1
ATOM 3732 C CA . ILE B 1 176 ? -18.047 -3.512 7.965 1 96.75 176 ILE B CA 1
ATOM 3733 C C . ILE B 1 176 ? -18.047 -2.492 9.102 1 96.75 176 ILE B C 1
ATOM 3735 O O . ILE B 1 176 ? -18.953 -1.661 9.195 1 96.75 176 ILE B O 1
ATOM 3739 N N . LEU B 1 177 ? -17.047 -2.549 9.883 1 97.75 177 LEU B N 1
ATOM 3740 C CA . LEU B 1 177 ? -16.938 -1.629 11.016 1 97.75 177 LEU B CA 1
ATOM 3741 C C . LEU B 1 177 ? -16.859 -0.184 10.531 1 97.75 177 LEU B C 1
ATOM 3743 O O . LEU B 1 177 ? -17.484 0.705 11.117 1 97.75 177 LEU B O 1
ATOM 3747 N N . TYR B 1 178 ? -16.109 0.008 9.523 1 97.94 178 TYR B N 1
ATOM 3748 C CA . TYR B 1 178 ? -15.984 1.36 8.992 1 97.94 178 TYR B CA 1
ATOM 3749 C C . TYR B 1 178 ? -17.328 1.87 8.477 1 97.94 178 TYR B C 1
ATOM 3751 O O . TYR B 1 178 ? -17.703 3.02 8.727 1 97.94 178 TYR B O 1
ATOM 3759 N N . LEU B 1 179 ? -18.031 1.06 7.758 1 96.81 179 LEU B N 1
ATOM 3760 C CA . LEU B 1 179 ? -19.312 1.463 7.195 1 96.81 179 LEU B CA 1
ATOM 3761 C C . LEU B 1 179 ? -20.328 1.754 8.297 1 96.81 179 LEU B C 1
ATOM 3763 O O . LEU B 1 179 ? -21.047 2.758 8.242 1 96.81 179 LEU B O 1
ATOM 3767 N N . LEU B 1 180 ? -20.359 0.92 9.289 1 96.75 180 LEU B N 1
ATOM 3768 C CA . LEU B 1 180 ? -21.266 1.137 10.406 1 96.75 180 LEU B CA 1
ATOM 3769 C C . LEU B 1 180 ? -20.938 2.428 11.141 1 96.75 180 LEU B C 1
ATOM 3771 O O . LEU B 1 180 ? -21.828 3.201 11.492 1 96.75 180 LEU B O 1
ATOM 3775 N N . GLY B 1 181 ? -19.656 2.619 11.367 1 97.25 181 GLY B N 1
ATOM 3776 C CA . GLY B 1 181 ? -19.234 3.861 11.992 1 97.25 181 GLY B CA 1
ATOM 3777 C C . GLY B 1 181 ? -19.562 5.09 11.164 1 97.25 181 GLY B C 1
ATOM 3778 O O . GLY B 1 181 ? -19.953 6.125 11.703 1 97.25 181 GLY B O 1
ATOM 3779 N N . THR B 1 182 ? -19.391 4.926 9.883 1 97.12 182 THR B N 1
ATOM 3780 C CA . THR B 1 182 ? -19.688 6.031 8.977 1 97.12 182 THR B CA 1
ATOM 3781 C C . THR B 1 182 ? -21.188 6.34 8.969 1 97.12 182 THR B C 1
ATOM 3783 O O . THR B 1 182 ? -21.594 7.504 8.953 1 97.12 182 THR B O 1
ATOM 3786 N N . ILE B 1 183 ? -22 5.32 8.969 1 97.06 183 ILE B N 1
ATOM 3787 C CA . ILE B 1 183 ? -23.438 5.5 9.039 1 97.06 183 ILE B CA 1
ATOM 3788 C C . ILE B 1 183 ? -23.797 6.25 10.32 1 97.06 183 ILE B C 1
ATOM 3790 O O . ILE B 1 183 ? -24.562 7.215 10.281 1 97.06 183 ILE B O 1
ATOM 3794 N N . TYR B 1 184 ? -23.25 5.805 11.367 1 96.12 184 TYR B N 1
ATOM 3795 C CA . TYR B 1 184 ? -23.5 6.453 12.648 1 96.12 184 TYR B CA 1
ATOM 3796 C C . TYR B 1 184 ? -23.109 7.926 12.609 1 96.12 184 TYR B C 1
ATOM 3798 O O . TYR B 1 184 ? -23.875 8.789 13.039 1 96.12 184 TYR B O 1
ATOM 3806 N N . SER B 1 185 ? -21.938 8.148 12.094 1 96.12 185 SER B N 1
ATOM 3807 C CA . SER B 1 185 ? -21.422 9.508 12 1 96.12 185 SER B CA 1
ATOM 3808 C C . SER B 1 185 ? -22.328 10.391 11.141 1 96.12 185 SER B C 1
ATOM 3810 O O . SER B 1 185 ? -22.703 11.484 11.555 1 96.12 185 SER B O 1
ATOM 3812 N N . CYS B 1 186 ? -22.703 9.898 10.016 1 95.75 186 CYS B N 1
ATOM 3813 C CA . CYS B 1 186 ? -23.547 10.664 9.102 1 95.75 186 CYS B CA 1
ATOM 3814 C C . CYS B 1 186 ? -24.938 10.898 9.695 1 95.75 186 CYS B C 1
ATOM 3816 O O . CYS B 1 186 ? -25.5 11.977 9.547 1 95.75 186 CYS B O 1
ATOM 3818 N N . TRP B 1 187 ? -25.406 9.852 10.305 1 94.56 187 TRP B N 1
ATOM 3819 C CA . TRP B 1 187 ? -26.719 9.945 10.93 1 94.56 187 TRP B CA 1
ATOM 3820 C C . TRP B 1 187 ? -26.719 11.016 12.023 1 94.56 187 TRP B C 1
ATOM 3822 O O . TRP B 1 187 ? -27.641 11.828 12.102 1 94.56 187 TRP B O 1
ATOM 3832 N N . TYR B 1 188 ? -25.734 11.055 12.805 1 92.69 188 TYR B N 1
ATOM 3833 C CA . TYR B 1 188 ? -25.625 12.031 13.883 1 92.69 188 TYR B CA 1
ATOM 3834 C C 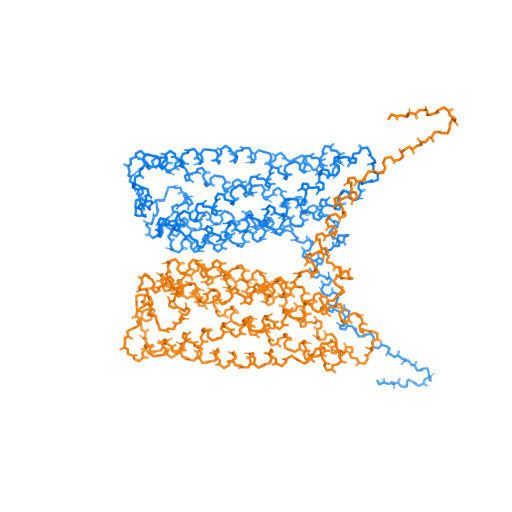. TYR B 1 188 ? -25.453 13.438 13.328 1 92.69 188 TYR B C 1
ATOM 3836 O O . TYR B 1 188 ? -26.062 14.383 13.836 1 92.69 188 TYR B O 1
ATOM 3844 N N . LEU B 1 189 ? -24.625 13.578 12.352 1 94.19 189 LEU B N 1
ATOM 3845 C CA . LEU B 1 189 ? -24.422 14.891 11.742 1 94.19 189 LEU B CA 1
ATOM 3846 C C . LEU B 1 189 ? -25.703 15.406 11.102 1 94.19 189 LEU B C 1
ATOM 3848 O O . LEU B 1 189 ? -25.922 16.625 11.047 1 94.19 189 LEU B O 1
ATOM 3852 N N . TYR B 1 190 ? -26.516 14.477 10.664 1 94.25 190 TYR B N 1
ATOM 3853 C CA . TYR B 1 190 ? -27.812 14.828 10.086 1 94.25 190 TYR B CA 1
ATOM 3854 C C . TYR B 1 190 ? -28.812 15.172 11.18 1 94.25 190 TYR B C 1
ATOM 3856 O O . TYR B 1 190 ? -29.391 16.266 11.18 1 94.25 190 TYR B O 1
ATOM 3864 N N . LYS B 1 191 ? -28.984 14.352 12.211 1 92.19 191 LYS B N 1
ATOM 3865 C CA . LYS B 1 191 ? -30.062 14.445 13.188 1 92.19 191 LYS B CA 1
ATOM 3866 C C . LYS B 1 191 ? -29.766 15.508 14.242 1 92.19 191 LYS B C 1
ATOM 3868 O O . LYS B 1 191 ? -30.656 16.234 14.664 1 92.19 191 LYS B O 1
ATOM 3873 N N . VAL B 1 192 ? -28.547 15.656 14.609 1 88.38 192 VAL B N 1
ATOM 3874 C CA . VAL B 1 192 ? -28.203 16.5 15.742 1 88.38 192 VAL B CA 1
ATOM 3875 C C . VAL B 1 192 ? -27.781 17.891 15.242 1 88.38 192 VAL B C 1
ATOM 3877 O O . VAL B 1 192 ? -28.234 18.906 15.766 1 88.38 192 VAL B O 1
ATOM 3880 N N . TYR B 1 193 ? -27 17.922 14.117 1 88.56 193 TYR B N 1
ATOM 3881 C CA . TYR B 1 193 ? -26.406 19.203 13.742 1 88.56 193 TYR B CA 1
ATOM 3882 C C . TYR B 1 193 ? -27 19.703 12.438 1 88.56 193 TYR B C 1
ATOM 3884 O O . TYR B 1 193 ? -26.719 20.844 12.031 1 88.56 193 TYR B O 1
ATOM 3892 N N . ASN B 1 194 ? -27.703 18.891 11.711 1 92 194 ASN B N 1
ATOM 3893 C CA . ASN B 1 194 ? -28.312 19.266 10.438 1 92 194 ASN B CA 1
ATOM 3894 C C . ASN B 1 194 ? -27.266 19.797 9.461 1 92 194 ASN B C 1
ATOM 3896 O O . ASN B 1 194 ? -27.484 20.812 8.797 1 92 194 ASN B O 1
ATOM 3900 N N . ILE B 1 195 ? -26.172 19.156 9.469 1 91.88 195 ILE B N 1
ATOM 3901 C CA . ILE B 1 195 ? -25.062 19.562 8.625 1 91.88 195 ILE B CA 1
ATOM 3902 C C . ILE B 1 195 ? -25.078 18.734 7.336 1 91.88 195 ILE B C 1
ATOM 3904 O O . ILE B 1 195 ? -24.828 19.266 6.25 1 91.88 195 ILE B O 1
ATOM 3908 N N . GLU B 1 196 ? -25.281 17.453 7.543 1 94 196 GLU B N 1
ATOM 3909 C CA . GLU B 1 196 ? -25.297 16.562 6.395 1 94 196 GLU B CA 1
ATOM 3910 C C . GLU B 1 196 ? -26.688 15.984 6.156 1 94 196 GLU B C 1
ATOM 3912 O O . GLU B 1 196 ? -27.562 16.062 7.027 1 94 196 GLU B O 1
ATOM 3917 N N . SER B 1 197 ? -26.906 15.492 4.926 1 93.56 197 SER B N 1
ATOM 3918 C CA . SER B 1 197 ? -28.188 14.867 4.59 1 93.56 197 SER B CA 1
ATOM 3919 C C . SER B 1 197 ? -28.297 13.469 5.188 1 93.56 197 SER B C 1
ATOM 3921 O O . SER B 1 197 ? -27.281 12.859 5.547 1 93.56 197 SER B O 1
ATOM 3923 N N . LEU B 1 198 ? -29.516 13.039 5.277 1 94.62 198 LEU B N 1
ATOM 3924 C CA . LEU B 1 198 ? -29.75 11.672 5.734 1 94.62 198 LEU B CA 1
ATOM 3925 C C . LEU B 1 198 ? -29.047 10.672 4.832 1 94.62 198 LEU B C 1
ATOM 3927 O O . LEU B 1 198 ? -29.156 10.734 3.605 1 94.62 198 LEU B O 1
ATOM 3931 N N . PRO B 1 199 ? -28.234 9.742 5.43 1 94.56 199 PRO B N 1
ATOM 3932 C CA . PRO B 1 199 ? -27.438 8.82 4.625 1 94.56 199 PRO B CA 1
ATOM 3933 C C . PRO B 1 199 ? -28.219 7.578 4.203 1 94.56 199 PRO B C 1
ATOM 3935 O O . PRO B 1 199 ? -27.828 6.453 4.516 1 94.56 199 PRO B O 1
ATOM 3938 N N . ILE B 1 200 ? -29.25 7.723 3.447 1 94.44 200 ILE B N 1
ATOM 3939 C CA . ILE B 1 200 ? -30.141 6.637 3.064 1 94.44 200 ILE B CA 1
ATOM 3940 C C . ILE B 1 200 ? -29.391 5.617 2.211 1 94.44 200 ILE B C 1
ATOM 3942 O O . ILE B 1 200 ? -29.469 4.414 2.457 1 94.44 200 ILE B O 1
ATOM 3946 N N . SER B 1 201 ? -28.688 6.082 1.177 1 92.75 201 SER B N 1
ATOM 3947 C CA . SER B 1 201 ? -27.938 5.188 0.293 1 92.75 201 SER B CA 1
ATOM 3948 C C . SER B 1 201 ? -26.922 4.359 1.071 1 92.75 201 SER B C 1
ATOM 3950 O O . SER B 1 201 ? -26.75 3.166 0.804 1 92.75 201 SER B O 1
ATOM 3952 N N . LEU B 1 202 ? -26.297 4.965 2.027 1 95.69 202 LEU B N 1
ATOM 3953 C CA . LEU B 1 202 ? -25.328 4.262 2.848 1 95.69 202 LEU B CA 1
ATOM 3954 C C . LEU B 1 202 ? -26 3.193 3.703 1 95.69 202 LEU B C 1
ATOM 3956 O O . LEU B 1 202 ? -25.5 2.07 3.809 1 95.69 202 LEU B O 1
ATOM 3960 N N . ILE B 1 203 ? -27.109 3.539 4.266 1 96.5 203 ILE B N 1
ATOM 3961 C CA . ILE B 1 203 ? -27.844 2.617 5.125 1 96.5 203 ILE B CA 1
ATOM 3962 C C . ILE B 1 203 ? -28.328 1.426 4.301 1 96.5 203 ILE B C 1
ATOM 3964 O O . ILE B 1 203 ? -28.141 0.272 4.695 1 96.5 203 ILE B O 1
ATOM 3968 N N . VAL B 1 204 ? -28.906 1.668 3.201 1 95.81 204 VAL B N 1
ATOM 3969 C CA . VAL B 1 204 ? -29.469 0.617 2.363 1 95.81 204 VAL B CA 1
ATOM 3970 C C . VAL B 1 204 ? -28.359 -0.285 1.839 1 95.81 204 VAL B C 1
ATOM 3972 O O . VAL B 1 204 ? -28.422 -1.509 1.973 1 95.81 204 VAL B O 1
ATOM 3975 N N . SER B 1 205 ? -27.328 0.33 1.27 1 95.69 205 SER B N 1
ATOM 3976 C CA . SER B 1 205 ? -26.219 -0.454 0.718 1 95.69 205 SER B CA 1
ATOM 3977 C C . SER B 1 205 ? -25.547 -1.298 1.797 1 95.69 205 SER B C 1
ATOM 3979 O O . SER B 1 205 ? -25.234 -2.467 1.57 1 95.69 205 SER B O 1
ATOM 3981 N N . SER B 1 206 ? -25.375 -0.74 2.963 1 96.5 206 SER B N 1
ATOM 3982 C CA . SER B 1 206 ? -24.719 -1.469 4.043 1 96.5 206 SER B CA 1
ATOM 3983 C C . SER B 1 206 ? -25.594 -2.607 4.555 1 96.5 206 SER B C 1
ATOM 3985 O O . SER B 1 206 ? -25.094 -3.662 4.941 1 96.5 206 SER B O 1
ATOM 3987 N N . SER B 1 207 ? -26.891 -2.408 4.613 1 96.81 207 SER B N 1
ATOM 3988 C CA . SER B 1 207 ? -27.797 -3.463 5.051 1 96.81 207 SER B CA 1
ATOM 3989 C C . SER B 1 207 ? -27.75 -4.652 4.098 1 96.81 207 SER B C 1
ATOM 3991 O O . SER B 1 207 ? -27.656 -5.801 4.539 1 96.81 207 SER B O 1
ATOM 3993 N N . ILE B 1 208 ? -27.781 -4.379 2.83 1 97.62 208 ILE B N 1
ATOM 3994 C CA . ILE B 1 208 ? -27.719 -5.445 1.839 1 97.62 208 ILE B CA 1
ATOM 3995 C C . ILE B 1 208 ? -26.344 -6.117 1.907 1 97.62 208 ILE B C 1
ATOM 3997 O O . ILE B 1 208 ? -26.234 -7.34 1.789 1 97.62 208 ILE B O 1
ATOM 4001 N N . GLN B 1 209 ? -25.359 -5.324 2.102 1 97.62 209 GLN B N 1
ATOM 4002 C CA . GLN B 1 209 ? -24 -5.859 2.215 1 97.62 209 GLN B CA 1
ATOM 4003 C C . GLN B 1 209 ? -23.891 -6.805 3.406 1 97.62 209 GLN B C 1
ATOM 4005 O O . GLN B 1 209 ? -23.234 -7.848 3.314 1 97.62 209 GLN B O 1
ATOM 4010 N N . LEU B 1 210 ? -24.516 -6.422 4.504 1 97.25 210 LEU B N 1
ATOM 4011 C CA . LEU B 1 210 ? -24.469 -7.27 5.691 1 97.25 210 LEU B CA 1
ATOM 4012 C C . LEU B 1 210 ? -25.141 -8.617 5.426 1 97.25 210 LEU B C 1
ATOM 4014 O O . LEU B 1 210 ? -24.656 -9.656 5.887 1 97.25 210 LEU B O 1
ATOM 4018 N N . ILE B 1 211 ? -26.156 -8.602 4.688 1 97.94 211 ILE B N 1
ATOM 4019 C CA . ILE B 1 211 ? -26.844 -9.836 4.309 1 97.94 211 ILE B CA 1
ATOM 4020 C C . ILE B 1 211 ? -25.922 -10.664 3.402 1 97.94 211 ILE B C 1
ATOM 4022 O O . ILE B 1 211 ? -25.781 -11.867 3.6 1 97.94 211 ILE B O 1
ATOM 4026 N N . ALA B 1 212 ? -25.297 -10.031 2.477 1 97.75 212 ALA B N 1
ATOM 4027 C CA . ALA B 1 212 ? -24.391 -10.711 1.549 1 97.75 212 ALA B CA 1
ATOM 4028 C C . ALA B 1 212 ? -23.203 -11.32 2.285 1 97.75 212 ALA B C 1
ATOM 4030 O O . ALA B 1 212 ? -22.828 -12.469 2.031 1 97.75 212 ALA B O 1
ATOM 4031 N N . ILE B 1 213 ? -22.672 -10.609 3.225 1 97.5 213 ILE B N 1
ATOM 4032 C CA . ILE B 1 213 ? -21.5 -11.086 3.967 1 97.5 213 ILE B CA 1
ATOM 4033 C C . ILE B 1 213 ? -21.906 -12.242 4.871 1 97.5 213 ILE B C 1
ATOM 4035 O O . ILE B 1 213 ? -21.141 -13.195 5.055 1 97.5 213 ILE B O 1
ATOM 4039 N N . THR B 1 214 ? -23.109 -12.141 5.461 1 97.56 214 THR B N 1
ATOM 4040 C CA . THR B 1 214 ? -23.594 -13.242 6.27 1 97.56 214 THR B CA 1
ATOM 4041 C C . THR B 1 214 ? -23.797 -14.492 5.422 1 97.56 214 THR B C 1
ATOM 4043 O O . THR B 1 214 ? -23.391 -15.586 5.812 1 97.56 214 THR B O 1
ATOM 4046 N N . THR B 1 215 ? -24.391 -14.32 4.281 1 97.88 215 THR B N 1
ATOM 4047 C CA . THR B 1 215 ? -24.562 -15.438 3.352 1 97.88 215 THR B CA 1
ATOM 4048 C C . THR B 1 215 ? -23.203 -16 2.934 1 97.88 215 THR B C 1
ATOM 4050 O O . THR B 1 215 ? -23.016 -17.219 2.951 1 97.88 215 THR B O 1
ATOM 4053 N N . PHE B 1 216 ? -22.266 -15.164 2.572 1 96.88 216 PHE B N 1
ATOM 4054 C CA . PHE B 1 216 ? -20.906 -15.555 2.211 1 96.88 216 PHE B CA 1
ATOM 4055 C C . PHE B 1 216 ? -20.266 -16.391 3.314 1 96.88 216 PHE B C 1
ATOM 4057 O O . PHE B 1 216 ? -19.734 -17.469 3.051 1 96.88 216 PHE B O 1
ATOM 4064 N N . THR B 1 217 ? -20.375 -15.938 4.57 1 96 217 THR B N 1
ATOM 4065 C CA . THR B 1 217 ? -19.719 -16.594 5.699 1 96 217 THR B CA 1
ATOM 4066 C C . THR B 1 217 ? -20.344 -17.969 5.957 1 96 217 THR B C 1
ATOM 4068 O O . THR B 1 217 ? -19.625 -18.953 6.09 1 96 217 THR B O 1
ATOM 4071 N N . LEU B 1 218 ? -21.625 -18.047 5.934 1 97 218 LEU B N 1
ATOM 4072 C CA . LEU B 1 218 ? -22.312 -19.297 6.219 1 97 218 LEU B CA 1
ATOM 4073 C C . LEU B 1 218 ? -22.062 -20.328 5.125 1 97 218 LEU B C 1
ATOM 4075 O O . LEU B 1 218 ? -21.766 -21.484 5.418 1 97 218 LEU B O 1
ATOM 4079 N N . THR B 1 219 ? -22.109 -19.875 3.922 1 95.38 219 THR B N 1
ATOM 4080 C CA . THR B 1 219 ? -21.938 -20.812 2.822 1 95.38 219 THR B CA 1
ATOM 4081 C C . THR B 1 219 ? -20.469 -21.188 2.652 1 95.38 219 THR B C 1
ATOM 4083 O O . THR B 1 219 ? -20.156 -22.297 2.207 1 95.38 219 THR B O 1
ATOM 4086 N N . PHE B 1 220 ? -19.578 -20.297 2.977 1 92.56 220 PHE B N 1
ATOM 4087 C CA . PHE B 1 220 ? -18.156 -20.625 2.969 1 92.56 220 PHE B CA 1
ATOM 4088 C C . PHE B 1 220 ? -17.859 -21.766 3.939 1 92.56 220 PHE B C 1
ATOM 4090 O O . PHE B 1 220 ? -17.234 -22.766 3.564 1 92.56 220 PHE B O 1
ATOM 4097 N N . PHE B 1 221 ? -18.391 -21.688 5.152 1 92.81 221 PHE B N 1
ATOM 4098 C CA . PHE B 1 221 ? -18.156 -22.719 6.156 1 92.81 221 PHE B CA 1
ATOM 4099 C C . PHE B 1 221 ? -18.875 -24.016 5.789 1 92.81 221 PHE B C 1
ATOM 4101 O O . PHE B 1 221 ? -18.359 -25.109 6.02 1 92.81 221 PHE B O 1
ATOM 4108 N N . ALA B 1 222 ? -19.969 -23.859 5.195 1 93.88 222 ALA B N 1
ATOM 4109 C CA . ALA B 1 222 ? -20.688 -25.047 4.723 1 93.88 222 ALA B CA 1
ATOM 4110 C C . ALA B 1 222 ? -19.906 -25.75 3.625 1 93.88 222 ALA B C 1
ATOM 4112 O O . ALA B 1 222 ? -19.828 -26.984 3.615 1 93.88 222 ALA B O 1
ATOM 4113 N N . SER B 1 223 ? -19.391 -24.938 2.715 1 89.44 223 SER B N 1
ATOM 4114 C CA . SER B 1 223 ? -18.578 -25.516 1.642 1 89.44 223 SER B CA 1
ATOM 4115 C C . SER B 1 223 ? -17.359 -26.234 2.193 1 89.44 223 SER B C 1
ATOM 4117 O O . SER B 1 223 ? -16.984 -27.312 1.701 1 89.44 223 SER B O 1
ATOM 4119 N N . TRP B 1 224 ? -16.719 -25.672 3.182 1 87.5 224 TRP B N 1
ATOM 4120 C CA . TRP B 1 224 ? -15.57 -26.297 3.834 1 87.5 224 TRP B CA 1
ATOM 4121 C C . TRP B 1 224 ? -15.977 -27.609 4.508 1 87.5 224 TRP B C 1
ATOM 4123 O O . TRP B 1 224 ? -15.281 -28.625 4.383 1 87.5 224 TRP B O 1
ATOM 4133 N N . TYR B 1 225 ? -17.078 -27.609 5.145 1 90.75 225 TYR B N 1
ATOM 4134 C CA . TYR B 1 225 ? -17.562 -28.781 5.859 1 90.75 225 TYR B CA 1
ATOM 4135 C C . TYR B 1 225 ? -17.875 -29.922 4.898 1 90.75 225 TYR B C 1
ATOM 4137 O O . TYR B 1 225 ? -17.438 -31.062 5.113 1 90.75 225 TYR B O 1
ATOM 4145 N N . VAL B 1 226 ? -18.5 -29.609 3.803 1 91.5 226 VAL B N 1
ATOM 4146 C CA . VAL B 1 226 ? -18.938 -30.625 2.852 1 91.5 226 VAL B CA 1
ATOM 4147 C C . VAL B 1 226 ? -17.734 -31.156 2.07 1 91.5 226 VAL B C 1
ATOM 4149 O O . VAL B 1 226 ? -17.688 -32.344 1.728 1 91.5 226 VAL B O 1
ATOM 4152 N N . SER B 1 227 ? -16.75 -30.281 1.793 1 88.75 227 SER B N 1
ATOM 4153 C CA . SER B 1 227 ? -15.578 -30.672 1.017 1 88.75 227 SER B CA 1
ATOM 4154 C C . SER B 1 227 ? -14.648 -31.562 1.831 1 88.75 227 SER B C 1
ATOM 4156 O O . SER B 1 227 ? -13.867 -32.344 1.267 1 88.75 227 SER B O 1
ATOM 4158 N N . GLY B 1 228 ? -14.664 -31.438 3.203 1 88.56 228 GLY B N 1
ATOM 4159 C CA . GLY B 1 228 ? -13.766 -32.219 4.039 1 88.56 228 GLY B CA 1
ATOM 4160 C C . GLY B 1 228 ? -12.305 -31.969 3.74 1 88.56 228 GLY B C 1
ATOM 4161 O O . GLY B 1 228 ? -11.883 -30.828 3.572 1 88.56 228 GLY B O 1
ATOM 4162 N N . PHE B 1 229 ? -11.539 -33 3.562 1 87.69 229 PHE B N 1
ATOM 4163 C CA . PHE B 1 229 ? -10.094 -32.906 3.381 1 87.69 229 PHE B CA 1
ATOM 4164 C C . PHE B 1 229 ? -9.75 -32.438 1.98 1 87.69 229 PHE B C 1
ATOM 4166 O O . PHE B 1 229 ? -8.641 -31.938 1.739 1 87.69 229 PHE B O 1
ATOM 4173 N N . ASN B 1 230 ? -10.703 -32.5 1.121 1 87.25 230 ASN B N 1
ATOM 4174 C CA . ASN B 1 230 ? -10.469 -32.062 -0.244 1 87.25 230 ASN B CA 1
ATOM 4175 C C . ASN B 1 230 ? -10.227 -30.547 -0.297 1 87.25 230 ASN B C 1
ATOM 4177 O O . ASN B 1 230 ? -9.586 -30.047 -1.221 1 87.25 230 ASN B O 1
ATOM 4181 N N . PHE B 1 231 ? -10.695 -29.906 0.702 1 83.38 231 PHE B N 1
ATOM 4182 C CA . PHE B 1 231 ? -10.539 -28.453 0.768 1 83.38 231 PHE B CA 1
ATOM 4183 C C . PHE B 1 231 ? -9.062 -28.078 0.844 1 83.38 231 PHE B C 1
ATOM 4185 O O . PHE B 1 231 ? -8.672 -27 0.39 1 83.38 231 PHE B O 1
ATOM 4192 N N . PHE B 1 232 ? -8.312 -28.984 1.355 1 85.12 232 PHE B N 1
ATOM 4193 C CA . PHE B 1 232 ? -6.898 -28.688 1.562 1 85.12 232 PHE B CA 1
ATOM 4194 C C . PHE B 1 232 ? -6.117 -28.828 0.26 1 85.12 232 PHE B C 1
ATOM 4196 O O . PHE B 1 232 ? -4.961 -28.406 0.172 1 85.12 232 PHE B O 1
ATOM 4203 N N . ASP B 1 233 ? -6.84 -29.297 -0.733 1 86.75 233 ASP B N 1
ATOM 4204 C CA . ASP B 1 233 ? -6.234 -29.453 -2.051 1 86.75 233 ASP B CA 1
ATOM 4205 C C . ASP B 1 233 ? -6.449 -28.188 -2.896 1 86.75 233 ASP B C 1
ATOM 4207 O O . ASP B 1 233 ? -7.586 -27.844 -3.225 1 86.75 233 ASP B O 1
ATOM 4211 N N . PRO B 1 234 ? -5.328 -27.578 -3.311 1 83 234 PRO B N 1
ATOM 4212 C CA . PRO B 1 234 ? -5.453 -26.375 -4.129 1 83 234 PRO B CA 1
ATOM 4213 C C . PRO B 1 234 ? -6.176 -26.625 -5.453 1 83 234 PRO B C 1
ATOM 4215 O O . PRO B 1 234 ? -6.898 -25.766 -5.941 1 83 234 PRO B O 1
ATOM 4218 N N . TYR B 1 235 ? -5.973 -27.766 -5.938 1 82.88 235 TYR B N 1
ATOM 4219 C CA . TYR B 1 235 ? -6.625 -28.094 -7.195 1 82.88 235 TYR B CA 1
ATOM 4220 C C . TYR B 1 235 ? -8.141 -28.188 -7.02 1 82.88 235 TYR B C 1
ATOM 4222 O O . TYR B 1 235 ? -8.898 -27.703 -7.863 1 82.88 235 TYR B O 1
ATOM 4230 N N . PHE B 1 236 ? -8.547 -28.812 -5.926 1 82.31 236 PHE B N 1
ATOM 4231 C CA . PHE B 1 236 ? -9.969 -28.891 -5.609 1 82.31 236 PHE B CA 1
ATOM 4232 C C . PHE B 1 236 ? -10.57 -27.484 -5.477 1 82.31 236 PHE B C 1
ATOM 4234 O O . PHE B 1 236 ? -11.617 -27.203 -6.055 1 82.31 236 PHE B O 1
ATOM 4241 N N . ARG B 1 237 ? -9.906 -26.547 -4.883 1 78.81 237 ARG B N 1
ATOM 4242 C CA . ARG B 1 237 ? -10.406 -25.203 -4.633 1 78.81 237 ARG B CA 1
ATOM 4243 C C . ARG B 1 237 ? -10.445 -24.391 -5.922 1 78.81 237 ARG B C 1
ATOM 4245 O O . ARG B 1 237 ? -11.234 -23.438 -6.039 1 78.81 237 ARG B O 1
ATOM 4252 N N . SER B 1 238 ? -9.648 -24.828 -6.855 1 77.56 238 SER B N 1
ATOM 4253 C CA . SER B 1 238 ? -9.602 -24.094 -8.109 1 77.56 238 SER B CA 1
ATOM 4254 C C . SER B 1 238 ? -10.656 -24.594 -9.094 1 77.56 238 SER B C 1
ATOM 4256 O O . SER B 1 238 ? -11.086 -23.859 -9.977 1 77.56 238 SER B O 1
ATOM 4258 N N . LYS B 1 239 ? -10.992 -25.875 -8.945 1 79.38 239 LYS B N 1
ATOM 4259 C CA . LYS B 1 239 ? -11.914 -26.5 -9.883 1 79.38 239 LYS B CA 1
ATOM 4260 C C . LYS B 1 239 ? -13.039 -27.219 -9.141 1 79.38 239 LYS B C 1
ATOM 4262 O O . LYS B 1 239 ? -13.266 -28.422 -9.352 1 79.38 239 LYS B O 1
ATOM 4267 N N . TRP B 1 240 ? -13.727 -26.438 -8.289 1 78.81 240 TRP B N 1
ATOM 4268 C CA . TRP B 1 240 ? -14.82 -27.031 -7.539 1 78.81 240 TRP B CA 1
ATOM 4269 C C . TRP B 1 240 ? -15.656 -27.953 -8.422 1 78.81 240 TRP B C 1
ATOM 4271 O O . TRP B 1 240 ? -16.219 -27.516 -9.43 1 78.81 240 TRP B O 1
ATOM 4281 N N . PRO B 1 241 ? -15.68 -29.219 -8.062 1 81.75 241 PRO B N 1
ATOM 4282 C CA . PRO B 1 241 ? -16.422 -30.156 -8.906 1 81.75 241 PRO B CA 1
ATOM 4283 C C . PRO B 1 241 ? -17.922 -29.828 -8.969 1 81.75 241 PRO B C 1
ATOM 4285 O O . PRO B 1 241 ? -18.453 -29.172 -8.078 1 81.75 241 PRO B O 1
ATOM 4288 N N . ASP B 1 242 ? -18.5 -30.281 -10.086 1 80.44 242 ASP B N 1
ATOM 4289 C CA . ASP B 1 242 ? -19.922 -30.047 -10.289 1 80.44 242 ASP B CA 1
ATOM 4290 C C . ASP B 1 242 ? -20.766 -30.922 -9.359 1 80.44 242 ASP B C 1
ATOM 4292 O O . ASP B 1 242 ? -21.203 -32 -9.75 1 80.44 242 ASP B O 1
ATOM 4296 N N . ASN B 1 243 ? -20.906 -30.641 -8.117 1 83.56 243 ASN B N 1
ATOM 4297 C CA . ASN B 1 243 ? -21.688 -31.266 -7.062 1 83.56 243 ASN B CA 1
ATOM 4298 C C . ASN B 1 243 ? -22.188 -30.234 -6.043 1 83.56 243 ASN B C 1
ATOM 4300 O O . ASN B 1 243 ? -22.297 -29.047 -6.355 1 83.56 243 ASN B O 1
ATOM 4304 N N . GLU B 1 244 ? -22.594 -30.672 -4.922 1 82.94 244 GLU B N 1
ATOM 4305 C CA . GLU B 1 244 ? -23.125 -29.781 -3.889 1 82.94 244 GLU B CA 1
ATOM 4306 C C . GLU B 1 244 ? -22.094 -28.75 -3.455 1 82.94 244 GLU B C 1
ATOM 4308 O O . GLU B 1 244 ? -22.438 -27.609 -3.162 1 82.94 244 GLU B O 1
ATOM 4313 N N . THR B 1 245 ? -20.875 -29.078 -3.488 1 85.38 245 THR B N 1
ATOM 4314 C CA . THR B 1 245 ? -19.812 -28.172 -3.072 1 85.38 245 THR B CA 1
ATOM 4315 C C . THR B 1 245 ? -19.688 -27.016 -4.051 1 85.38 245 THR B C 1
ATOM 4317 O O . THR B 1 245 ? -19.391 -25.875 -3.646 1 85.38 245 THR B O 1
ATOM 4320 N N . ARG B 1 246 ? -20.016 -27.281 -5.293 1 86.25 246 ARG B N 1
ATOM 4321 C CA . ARG B 1 246 ? -19.938 -26.234 -6.305 1 86.25 246 ARG B CA 1
ATOM 4322 C C . ARG B 1 246 ? -21.031 -25.188 -6.094 1 86.25 246 ARG B C 1
ATOM 4324 O O . ARG B 1 246 ? -20.797 -23.984 -6.242 1 86.25 246 ARG B O 1
ATOM 4331 N N . THR B 1 247 ? -22.219 -25.719 -5.801 1 90.06 247 THR B N 1
ATOM 4332 C CA . THR B 1 247 ? -23.328 -24.797 -5.559 1 90.06 247 THR B CA 1
ATOM 4333 C C . THR B 1 247 ? -23.016 -23.891 -4.375 1 90.06 247 THR B C 1
ATOM 4335 O O . THR B 1 247 ? -23.234 -22.672 -4.445 1 90.06 247 THR B O 1
ATOM 4338 N N . LEU B 1 248 ? -22.531 -24.469 -3.307 1 92.12 248 LEU B N 1
ATOM 4339 C CA . LEU B 1 248 ? -22.172 -23.672 -2.133 1 92.12 248 LEU B CA 1
ATOM 4340 C C . LEU B 1 248 ? -21.078 -22.656 -2.473 1 92.12 248 LEU B C 1
ATOM 4342 O O . LEU B 1 248 ? -21.156 -21.5 -2.055 1 92.12 248 LEU B O 1
ATOM 4346 N N . PHE B 1 249 ? -20.125 -23.078 -3.234 1 89.19 249 PHE B N 1
ATOM 4347 C CA . PHE B 1 249 ? -19.047 -22.172 -3.66 1 89.19 249 PHE B CA 1
ATOM 4348 C C . PHE B 1 249 ? -19.609 -21.031 -4.492 1 89.19 249 PHE B C 1
ATOM 4350 O O . PHE B 1 249 ? -19.203 -19.875 -4.316 1 89.19 249 PHE B O 1
ATOM 4357 N N . LEU B 1 250 ? -20.547 -21.359 -5.387 1 90.88 250 LEU B N 1
ATOM 4358 C CA . LEU B 1 250 ? -21.125 -20.344 -6.25 1 90.88 250 LEU B CA 1
ATOM 4359 C C . LEU B 1 250 ? -21.875 -19.297 -5.43 1 90.88 250 LEU B C 1
ATOM 4361 O O . LEU B 1 250 ? -21.719 -18.094 -5.648 1 90.88 250 LEU B O 1
ATOM 4365 N N . VAL B 1 251 ? -22.641 -19.75 -4.52 1 94.19 251 VAL B N 1
ATOM 4366 C CA . VAL B 1 251 ? -23.391 -18.828 -3.664 1 94.19 251 VAL B CA 1
ATOM 4367 C C . VAL B 1 251 ? -22.406 -17.984 -2.863 1 94.19 251 VAL B C 1
ATOM 4369 O O . VAL B 1 251 ? -22.609 -16.766 -2.717 1 94.19 251 VAL B O 1
ATOM 4372 N N . THR B 1 252 ? -21.328 -18.594 -2.355 1 94.06 252 THR B N 1
ATOM 4373 C CA . THR B 1 252 ? -20.297 -17.875 -1.608 1 94.06 252 THR B CA 1
ATOM 4374 C C . THR B 1 252 ? -19.656 -16.797 -2.467 1 94.06 252 THR B C 1
ATOM 4376 O O . THR B 1 252 ? -19.594 -15.633 -2.059 1 94.06 252 THR B O 1
ATOM 4379 N N . SER B 1 253 ? -19.297 -17.141 -3.623 1 92.44 253 SER B N 1
ATOM 4380 C CA . SER B 1 253 ? -18.562 -16.234 -4.492 1 92.44 253 SER B CA 1
ATOM 4381 C C . SER B 1 253 ? -19.469 -15.133 -5.023 1 92.44 253 SER B C 1
ATOM 4383 O O . SER B 1 253 ? -19.047 -13.984 -5.184 1 92.44 253 SER B O 1
ATOM 4385 N N . ILE B 1 254 ? -20.734 -15.445 -5.32 1 94.5 254 ILE B N 1
ATOM 4386 C CA . ILE B 1 254 ? -21.703 -14.438 -5.75 1 94.5 254 ILE B CA 1
ATOM 4387 C C . ILE B 1 254 ? -21.938 -13.438 -4.625 1 94.5 254 ILE B C 1
ATOM 4389 O O . ILE B 1 254 ? -21.938 -12.227 -4.855 1 94.5 254 ILE B O 1
ATOM 4393 N N . SER B 1 255 ? -22.125 -13.93 -3.438 1 96.88 255 SER B N 1
ATOM 4394 C CA . SER B 1 255 ? -22.328 -13.07 -2.277 1 96.88 255 SER B CA 1
ATOM 4395 C C . SER B 1 255 ? -21.109 -12.18 -2.037 1 96.88 255 SER B C 1
ATOM 4397 O O . SER B 1 255 ? -21.25 -11 -1.69 1 96.88 255 SER B O 1
ATOM 4399 N N . GLU B 1 256 ? -20.016 -12.742 -2.211 1 95.44 256 GLU B N 1
ATOM 4400 C CA . GLU B 1 256 ? -18.766 -11.977 -2.105 1 95.44 256 GLU B CA 1
ATOM 4401 C C . GLU B 1 256 ? -18.734 -10.836 -3.111 1 95.44 256 GLU B C 1
ATOM 4403 O O . GLU B 1 256 ? -18.422 -9.695 -2.754 1 95.44 256 GLU B O 1
ATOM 4408 N N . THR B 1 257 ? -19.047 -11.141 -4.305 1 95.94 257 THR B N 1
ATOM 4409 C CA . THR B 1 257 ? -19.016 -10.156 -5.379 1 95.94 257 THR B CA 1
ATOM 4410 C C . THR B 1 257 ? -20.062 -9.055 -5.133 1 95.94 257 THR B C 1
ATOM 4412 O O . THR B 1 257 ? -19.766 -7.871 -5.285 1 95.94 257 THR B O 1
ATOM 4415 N N . ILE B 1 258 ? -21.188 -9.453 -4.734 1 96.44 258 ILE B N 1
ATOM 4416 C CA . ILE B 1 258 ? -22.25 -8.492 -4.422 1 96.44 258 ILE B CA 1
ATOM 4417 C C . ILE B 1 258 ? -21.797 -7.582 -3.285 1 96.44 258 ILE B C 1
ATOM 4419 O O . ILE B 1 258 ? -21.953 -6.363 -3.354 1 96.44 258 ILE B O 1
ATOM 4423 N N . SER B 1 259 ? -21.234 -8.172 -2.287 1 96.75 259 SER B N 1
ATOM 4424 C CA . SER B 1 259 ? -20.75 -7.395 -1.148 1 96.75 259 SER B CA 1
ATOM 4425 C C . SER B 1 259 ? -19.719 -6.355 -1.582 1 96.75 259 SER B C 1
ATOM 4427 O O . SER B 1 259 ? -19.781 -5.203 -1.153 1 96.75 259 SER B O 1
ATOM 4429 N N . LEU B 1 260 ? -18.859 -6.781 -2.402 1 95.56 260 LEU B N 1
ATOM 4430 C CA . LEU B 1 260 ? -17.828 -5.883 -2.895 1 95.56 260 LEU B CA 1
ATOM 4431 C C . LEU B 1 260 ? -18.438 -4.738 -3.699 1 95.56 260 LEU B C 1
ATOM 4433 O O . LEU B 1 260 ? -18.062 -3.578 -3.516 1 95.56 260 LEU B O 1
ATOM 4437 N N . LEU B 1 261 ? -19.391 -5.004 -4.523 1 96.31 261 LEU B N 1
ATOM 4438 C CA . LEU B 1 261 ? -20 -3.994 -5.375 1 96.31 261 LEU B CA 1
ATOM 4439 C C . LEU B 1 261 ? -20.828 -3.008 -4.551 1 96.31 261 LEU B C 1
ATOM 4441 O O . LEU B 1 261 ? -20.906 -1.825 -4.891 1 96.31 261 LEU B O 1
ATOM 4445 N N . LEU B 1 262 ? -21.312 -3.455 -3.49 1 96.56 262 LEU B N 1
ATOM 4446 C CA . LEU B 1 262 ? -22.078 -2.576 -2.615 1 96.56 262 LEU B CA 1
ATOM 4447 C C . LEU B 1 262 ? -21.172 -1.583 -1.904 1 96.56 262 LEU B C 1
ATOM 4449 O O . LEU B 1 262 ? -21.578 -0.455 -1.617 1 96.56 262 LEU B O 1
ATOM 4453 N N . VAL B 1 263 ? -19.938 -1.955 -1.629 1 96 263 VAL B N 1
ATOM 4454 C CA . VAL B 1 263 ? -18.969 -1.032 -1.048 1 96 263 VAL B CA 1
ATOM 4455 C C . VAL B 1 263 ? -18.719 0.127 -2.01 1 96 263 VAL B C 1
ATOM 4457 O O . VAL B 1 263 ? -18.516 1.265 -1.579 1 96 263 VAL B O 1
ATOM 4460 N N . SER B 1 264 ? -18.75 -0.195 -3.312 1 96.62 264 SER B N 1
ATOM 4461 C CA . SER B 1 264 ? -18.609 0.85 -4.32 1 96.62 264 SER B CA 1
ATOM 4462 C C . SER B 1 264 ? -19.688 1.92 -4.168 1 96.62 264 SER B C 1
ATOM 4464 O O . SER B 1 264 ? -19.391 3.115 -4.242 1 96.62 264 SER B O 1
ATOM 4466 N N . THR B 1 265 ? -20.875 1.562 -3.91 1 94.56 265 THR B N 1
ATOM 4467 C CA . THR B 1 265 ? -21.969 2.502 -3.736 1 94.56 265 THR B CA 1
ATOM 4468 C C . THR B 1 265 ? -21.781 3.324 -2.465 1 94.56 265 THR B C 1
ATOM 4470 O O . THR B 1 265 ? -22.078 4.523 -2.447 1 94.56 265 THR B O 1
ATOM 4473 N N . ALA B 1 266 ? -21.312 2.682 -1.456 1 93.19 266 ALA B N 1
ATOM 4474 C CA . ALA B 1 266 ? -21.047 3.396 -0.21 1 93.19 266 ALA B CA 1
ATOM 4475 C C . ALA B 1 266 ? -19.984 4.477 -0.412 1 93.19 266 ALA B C 1
ATOM 4477 O O . ALA B 1 266 ? -20.094 5.574 0.134 1 93.19 266 ALA B O 1
ATOM 4478 N N . ASN B 1 267 ? -19 4.18 -1.227 1 95.75 267 ASN B N 1
ATOM 4479 C CA . ASN B 1 267 ? -17.953 5.145 -1.519 1 95.75 267 ASN B CA 1
ATOM 4480 C C . ASN B 1 267 ? -18.484 6.348 -2.285 1 95.75 267 ASN B C 1
ATOM 4482 O O . ASN B 1 267 ? -18 7.469 -2.113 1 95.75 267 ASN B O 1
ATOM 4486 N N . LEU B 1 268 ? -19.5 6.129 -3.074 1 95.69 268 LEU B N 1
ATOM 4487 C CA . LEU B 1 268 ? -20.109 7.242 -3.799 1 95.69 268 LEU B CA 1
ATOM 4488 C C . LEU B 1 268 ? -20.797 8.203 -2.84 1 95.69 268 LEU B C 1
ATOM 4490 O O . LEU B 1 268 ? -20.812 9.414 -3.072 1 95.69 268 LEU B O 1
ATOM 4494 N N . CYS B 1 269 ? -21.344 7.676 -1.82 1 94.12 269 CYS B N 1
ATOM 4495 C CA . CYS B 1 269 ? -21.938 8.531 -0.794 1 94.12 269 CYS B CA 1
ATOM 4496 C C . CYS B 1 269 ? -20.875 9.43 -0.164 1 94.12 269 CYS B C 1
ATOM 4498 O O . CYS B 1 269 ? -21.094 10.633 -0.013 1 94.12 269 CYS B O 1
ATOM 4500 N N . LEU B 1 270 ? -19.781 8.859 0.171 1 94.69 270 LEU B N 1
ATOM 4501 C CA . LEU B 1 270 ? -18.688 9.633 0.753 1 94.69 270 LEU B CA 1
ATOM 4502 C C . LEU B 1 270 ? -18.125 10.633 -0.258 1 94.69 270 LEU B C 1
ATOM 4504 O O . LEU B 1 270 ? -17.781 11.758 0.102 1 94.69 270 LEU B O 1
ATOM 4508 N N . PHE B 1 271 ? -18.078 10.148 -1.517 1 97 271 PHE B N 1
ATOM 4509 C CA . PHE B 1 271 ? -17.672 11.031 -2.602 1 97 271 PHE B CA 1
ATOM 4510 C C . PHE B 1 271 ? -18.547 12.289 -2.623 1 97 271 PHE B C 1
ATOM 4512 O O . PHE B 1 271 ? -18.016 13.406 -2.631 1 97 271 PHE B O 1
ATOM 4519 N N . ASN B 1 272 ? -19.781 12.195 -2.562 1 95.12 272 ASN B N 1
ATOM 4520 C CA . ASN B 1 272 ? -20.719 13.32 -2.623 1 95.12 272 ASN B CA 1
ATOM 4521 C C . ASN B 1 272 ? -20.562 14.234 -1.412 1 95.12 272 ASN B C 1
ATOM 4523 O O . ASN B 1 272 ? -20.594 15.461 -1.549 1 95.12 272 ASN B O 1
ATOM 4527 N N . ARG B 1 273 ? -20.344 13.695 -0.296 1 94.75 273 ARG B N 1
ATOM 4528 C CA . ARG B 1 273 ? -20.234 14.477 0.935 1 94.75 273 ARG B CA 1
ATOM 4529 C C . ARG B 1 273 ? -18.938 15.266 0.969 1 94.75 273 ARG B C 1
ATOM 4531 O O . ARG B 1 273 ? -18.906 16.406 1.424 1 94.75 273 ARG B O 1
ATOM 4538 N N . MET B 1 274 ? -17.938 14.68 0.509 1 94.94 274 MET B N 1
ATOM 4539 C CA . MET B 1 274 ? -16.641 15.375 0.475 1 94.94 274 MET B CA 1
ATOM 4540 C C . MET B 1 274 ? -16.625 16.422 -0.628 1 94.94 274 MET B C 1
ATOM 4542 O O . MET B 1 274 ? -16.016 17.484 -0.464 1 94.94 274 MET B O 1
ATOM 4546 N N . ARG B 1 275 ? -17.312 16.109 -1.738 1 94.31 275 ARG B N 1
ATOM 4547 C CA . ARG B 1 275 ? -17.344 17.031 -2.859 1 94.31 275 ARG B CA 1
ATOM 4548 C C . ARG B 1 275 ? -18.156 18.281 -2.506 1 94.31 275 ARG B C 1
ATOM 4550 O O . ARG B 1 275 ? -17.812 19.391 -2.934 1 94.31 275 ARG B O 1
ATOM 4557 N N . LYS B 1 276 ? -19.125 18.219 -1.689 1 93.62 276 LYS B N 1
ATOM 4558 C CA . LYS B 1 276 ? -20 19.328 -1.306 1 93.62 276 LYS B CA 1
ATOM 4559 C C . LYS B 1 276 ? -19.344 20.203 -0.24 1 93.62 276 LYS B C 1
ATOM 4561 O O . LYS B 1 276 ? -19.781 21.328 -0.007 1 93.62 276 LYS B O 1
ATOM 4566 N N . PHE B 1 277 ? -18.391 19.641 0.407 1 93.31 277 PHE B N 1
ATOM 4567 C CA . PHE B 1 277 ? -17.719 20.375 1.463 1 93.31 277 PHE B CA 1
ATOM 4568 C C . PHE B 1 277 ? -16.828 21.469 0.874 1 93.31 277 PHE B C 1
ATOM 4570 O O . PHE B 1 277 ? -15.93 21.172 0.086 1 93.31 277 PHE B O 1
ATOM 4577 N N . LYS B 1 278 ? -16.984 22.719 1.271 1 89.75 278 LYS B N 1
ATOM 4578 C CA . LYS B 1 278 ? -16.344 23.859 0.628 1 89.75 278 LYS B CA 1
ATOM 4579 C C . LYS B 1 278 ? -15.281 24.469 1.541 1 89.75 278 LYS B C 1
ATOM 4581 O O . LYS B 1 278 ? -14.484 25.312 1.104 1 89.75 278 LYS B O 1
ATOM 4586 N N . ASP B 1 279 ? -15.141 24.062 2.773 1 90.25 279 ASP B N 1
ATOM 4587 C CA . ASP B 1 279 ? -14.281 24.734 3.734 1 90.25 279 ASP B CA 1
ATOM 4588 C C . ASP B 1 279 ? -12.953 24 3.904 1 90.25 279 ASP B C 1
ATOM 4590 O O . ASP B 1 279 ? -12.359 24.031 4.984 1 90.25 279 ASP B O 1
ATOM 4594 N N . TRP B 1 280 ? -12.469 23.297 2.893 1 91.25 280 TRP B N 1
ATOM 4595 C CA . TRP B 1 280 ? -11.219 22.547 2.973 1 91.25 280 TRP B CA 1
ATOM 4596 C C . TRP B 1 280 ? -10.047 23.469 3.293 1 91.25 280 TRP B C 1
ATOM 4598 O O . TRP B 1 280 ? -9.086 23.062 3.939 1 91.25 280 TRP B O 1
ATOM 4608 N N . ASP B 1 281 ? -10.125 24.719 2.881 1 86.25 281 ASP B N 1
ATOM 4609 C CA . ASP B 1 281 ? -9.055 25.688 3.107 1 86.25 281 ASP B CA 1
ATOM 4610 C C . ASP B 1 281 ? -8.938 26.031 4.59 1 86.25 281 ASP B C 1
ATOM 4612 O O . ASP B 1 281 ? -7.898 26.516 5.035 1 86.25 281 ASP B O 1
ATOM 4616 N N . LYS B 1 282 ? -9.977 25.797 5.355 1 87.44 282 LYS B N 1
ATOM 4617 C CA . LYS B 1 282 ? -9.984 26.141 6.773 1 87.44 282 LYS B CA 1
ATOM 4618 C C . LYS B 1 282 ? -9.453 24.984 7.625 1 87.44 282 LYS B C 1
ATOM 4620 O O . LYS B 1 282 ? -9.266 25.141 8.836 1 87.44 282 LYS B O 1
ATOM 4625 N N . ILE B 1 283 ? -9.297 23.906 6.938 1 86.94 283 ILE B N 1
ATOM 4626 C CA . ILE B 1 283 ? -8.828 22.75 7.672 1 86.94 283 ILE B CA 1
ATOM 4627 C C . ILE B 1 283 ? -7.301 22.703 7.633 1 86.94 283 ILE B C 1
ATOM 4629 O O . ILE B 1 283 ? -6.695 22.781 6.562 1 86.94 283 ILE B O 1
ATOM 4633 N N . ARG B 1 284 ? -6.715 22.625 8.75 1 75 284 ARG B N 1
ATOM 4634 C CA . ARG B 1 284 ? -5.266 22.484 8.867 1 75 284 ARG B CA 1
ATOM 4635 C C . ARG B 1 284 ? -4.855 21.016 8.922 1 75 284 ARG B C 1
ATOM 4637 O O . ARG B 1 284 ? -5.488 20.219 9.617 1 75 284 ARG B O 1
ATOM 4644 N N . PHE B 1 285 ? -3.947 20.594 8.016 1 71.69 285 PHE B N 1
ATOM 4645 C CA . PHE B 1 285 ? -3.438 19.234 8.016 1 71.69 285 PHE B CA 1
ATOM 4646 C C . PHE B 1 285 ? -2.102 19.156 8.742 1 71.69 285 PHE B C 1
ATOM 4648 O O . PHE B 1 285 ? -1.274 20.062 8.633 1 71.69 285 PHE B O 1
#

Organism: Dermatophagoides pteronyssinus (NCBI:txid6956)

pLDDT: mean 87.45, std 16.05, range [27.73, 98.81]

InterPro domains:
  IPR019402 CWH43-like, N-terminal domain [PF10277] (38-227)
  IPR050911 DRAM/TMEM150 Autophagy Modulator [PTHR21324] (41-258)

Solvent-accessible surface area (backbone atoms only — not comparable to full-atom values): 28297 Å² total; per-residue (Å²): 131,83,60,74,50,86,90,71,55,72,54,75,74,69,74,70,66,57,62,56,55,43,50,53,46,47,45,54,45,46,54,50,42,51,51,67,48,46,29,50,30,25,42,46,32,23,52,42,45,53,45,43,36,49,52,11,26,53,48,16,36,73,74,65,66,29,70,91,80,61,57,30,42,71,52,13,39,50,43,81,67,9,24,25,51,27,27,41,42,48,46,52,32,30,51,28,48,31,49,34,35,47,51,49,33,54,52,52,51,50,53,49,65,73,47,59,83,50,69,93,48,48,69,59,49,46,51,49,52,51,50,42,52,47,39,36,55,34,30,52,49,21,32,52,13,42,44,41,26,50,37,24,48,51,55,75,32,52,69,32,26,51,51,13,48,51,13,46,49,42,24,52,51,28,49,51,52,40,50,54,51,47,51,51,50,37,42,44,34,20,75,75,64,64,74,44,65,78,51,57,69,46,52,53,37,49,52,53,26,51,54,22,49,50,50,19,53,55,27,45,53,49,26,47,61,74,44,48,75,48,57,60,32,33,66,47,69,64,57,50,58,97,50,73,50,28,54,29,46,48,54,18,27,48,22,45,36,50,28,51,54,31,50,24,56,42,24,44,53,53,18,52,56,46,59,69,53,79,62,50,85,76,55,82,87,133,86,68,76,52,86,90,71,58,74,65,74,73,69,75,71,68,55,64,58,52,45,52,52,48,46,47,54,45,46,53,47,43,50,50,66,48,45,28,50,30,25,44,47,33,22,52,41,46,53,44,42,35,48,52,13,26,53,48,16,36,72,74,64,64,31,71,90,81,62,56,29,42,70,53,12,40,49,44,81,66,9,23,25,51,27,28,42,42,48,46,53,31,31,53,28,48,34,49,32,37,46,53,48,34,54,50,52,52,49,55,49,63,74,48,59,84,50,68,90,47,48,69,59,48,47,51,49,51,51,51,42,53,48,40,35,55,35,30,52,50,22,31,52,12,42,43,40,26,51,37,25,46,50,54,76,32,50,69,32,26,52,52,12,47,51,13,46,50,43,25,52,52,27,49,52,52,37,50,53,51,46,49,51,50,38,42,45,35,20,74,75,65,64,74,43,66,78,51,56,70,47,52,53,36,49,53,53,26,51,51,22,48,50,50,19,52,54,28,45,53,47,26,47,62,74,42,47,76,49,57,60,32,35,66,44,69,68,54,56,55,96,50,72,50,28,55,29,45,48,53,18,26,48,21,45,37,52,30,49,54,31,51,23,56,40,26,46,54,53,17,52,55,47,58,69,53,80,62,50,84,76,56,83,85

Radius of gyration: 27.74 Å; Cα contacts (8 Å, |Δi|>4): 754; chains: 2; bounding box: 60×95×81 Å

Foldseek 3Di:
DQPQDDVRPRPPPPPPPVVVCVVVVVVLVVLVVCLLVLLVLLLLLLVLLVCLQVVLQVVCVVVPLDDNPGSLNLRSLQDPPSLVSSLVSLLSSLVSVLSLLVSVLLVLVVVLVVVVVPVPCVVVSVVLNVLSVVLSVLSVQLSVLSNQLSVQHLLPFLVSVVSNVVSVVSNLVSLLSNLVSVQVNQCCCCPPVVPHHRPPLSVVLSVLLVVLVVLLVVLVVVLCVVCDPVSRHSVCSSCVDPDPSVVSSVSNSVSVSSNSSSVSSNSVSSSVVSNPDDVSVVGDD/DQPQDPVRPRPPPPPPPVVVCVVVVVVLVVLVVCLLVLLVLLLLLLVLLVCLQVVLLVVCVVVPLDDNPGSLNLRSLQDPPSLVSSLVSLLSSLVSVLSLLVSVLLVLVVVLVVVVVPVPCVVVSVVLNVLSVVLSVLSVQLSVLSNQLSVQHLLPFLVSVVSNVVSVVSNLVSLLSNLVSVLVNQCCCCPPVVPHHRPPLSVVLSVLLVVLVVLLVVLVVVLCVVCDPVSRHSVCSSCVDPDPSVVSSVSNSVSVSSNSSSVSSNSVSSSVVSNPDDCSVVGDD

Secondary structure (DSSP, 8-state):
-----TTS---------HHHHHHHHHHHHHHHHHHHTTTHHHHHHHHHHHHHHHHHHHHHHHTTSS-TTS--HHHHTSSTTHHHHHHHHHHHHHHHHHHHHHHHHHHHHHHHHHHTT-GGGHHHHHHHHHHHHHHHHHHHHHHHHHHHHHHS-TTT-HHHHHHHHHHHHHHHHHHHHHHHHHHHHHHHHHHTT--S---HHHHHHHHHHHHHHHHHHHHHHHHHHHHGGGGG-HHHHHH--TTHHHHHHHHHHHHHHHHHHHHHHHHHHHHHHHHH---GGG---/-----TTS---------HHHHHHHHHHHHHHHHHHHTTTHHHHHHHHHHHHHHHHHHHHHHHTTSS-TTS--HHHHTSSTTHHHHHHHHHHHHHHHHHHHHHHHHHHHHHHHHHHTT-GGGHHHHHHHHHHHHHHHHHHHHHHHHHHHHHHS-TTT-HHHHHHHHHHHHHHHHHHHHHHHHHHHHHHHHHHTT--S---HHHHHHHHHHHHHHHHHHHHHHHHHHHHGGGGG-HHHHHS--TTHHHHHHHHHHHHHHHHHHHHHHHHHHHHHHHHH---GGG---

Nearest PDB structures (foldseek):
  5i6j-assembly1_A-2  TM=2.535E-01  e=2.274E+00  Homo sapiens
  8qag-assembly1_A  TM=1.870E-01  e=4.914E+00  synthetic construct
  8uao-assembly1_B  TM=4.807E-01  e=1.944E+00  synthetic construct
  5i6j-assembly1_A-2  TM=2.536E-01  e=1.944E+00  Homo sapiens
  8qag-assembly1_A  TM=1.870E-01  e=4.374E+00  synthetic construct

Sequence (570 aa):
MDSINENGQSVTVTIANDGNNGSKQRKKQLYSSIKKYSWIFPLYSSISIVLMTVVPYITSTYYGYTNPIFPLVSDSAGYPPGASIFALLFIIEAIFATLTSWFRYKQVKYYLQSQSKDDQNANFSKKLRSINWNLVTIMIFFTFGVIIFTTFRSTESIIMALIHSFGATLTIMCEILYLLGTIYSCWYLYKVYNIESLPISLIVSSSIQLIAITTFTLTFFASWYVSGFNFFDPYFRSKWPDNETRTLFLVTSISETISLLLVSTANLCLFNRMRKFKDWDKIRFMDSINENGQSVTVTIANDGNNGSKQRKKQLYSSIKKYSWIFPLYSSISIVLMTVVPYITSTYYGYTNPIFPLVSDSAGYPPGASIFALLFIIEAIFATLTSWFRYKQVKYYLQSQSKDDQNANFSKKLRSINWNLVTIMIFFTFGVIIFTTFRSTESIIMALIHSFGATLTIMCEILYLLGTIYSCWYLYKVYNIESLPISLIVSSSIQLIAITTFTLTFFASWYVSGFNFFDPYFRSKWPDNETRTLFLVTSISETISLLLVSTANLCLFNRMRKFKDWDKIRF